Protein AF-0000000083174850 (afdb_homodimer)

Structure (mmCIF, N/CA/C/O backbone):
data_AF-0000000083174850-model_v1
#
loop_
_entity.id
_entity.type
_entity.pdbx_description
1 polymer 'Short chain dehydrogenase'
#
loop_
_atom_site.group_PDB
_atom_site.id
_atom_site.type_symbol
_atom_site.label_atom_id
_atom_site.label_alt_id
_atom_site.label_comp_id
_atom_site.label_asym_id
_atom_site.label_entity_id
_atom_site.label_seq_id
_atom_site.pdbx_PDB_ins_code
_atom_site.Cartn_x
_atom_site.Cartn_y
_atom_site.Cartn_z
_atom_site.occupancy
_atom_site.B_iso_or_equiv
_atom_site.auth_seq_id
_atom_site.auth_comp_id
_atom_site.auth_asym_id
_atom_site.auth_atom_id
_atom_site.pdbx_PDB_model_num
ATOM 1 N N . MET A 1 1 ? -5.266 1.063 -25.594 1 56.47 1 MET A N 1
ATOM 2 C CA . MET A 1 1 ? -5.477 0.332 -24.344 1 56.47 1 MET A CA 1
ATOM 3 C C . MET A 1 1 ? -5.805 -1.131 -24.625 1 56.47 1 MET A C 1
ATOM 5 O O . MET A 1 1 ? -6.73 -1.432 -25.391 1 56.47 1 MET A O 1
ATOM 9 N N . ALA A 1 2 ? -4.855 -2.096 -24.5 1 65.12 2 ALA A N 1
ATOM 10 C CA . ALA A 1 2 ? -4.922 -3.33 -25.281 1 65.12 2 ALA A CA 1
ATOM 11 C C . ALA A 1 2 ? -5.832 -4.355 -24.609 1 65.12 2 ALA A C 1
ATOM 13 O O . ALA A 1 2 ? -5.637 -4.691 -23.438 1 65.12 2 ALA A O 1
ATOM 14 N N . SER A 1 3 ? -7.027 -4.547 -25.062 1 86.06 3 SER A N 1
ATOM 15 C CA . SER A 1 3 ? -7.82 -5.746 -24.797 1 86.06 3 SER A CA 1
ATOM 16 C C . SER A 1 3 ? -6.953 -7 -24.859 1 86.06 3 SER A C 1
ATOM 18 O O . SER A 1 3 ? -6.02 -7.082 -25.656 1 86.06 3 SER A O 1
ATOM 20 N N . LEU A 1 4 ? -7.148 -7.816 -23.828 1 91.94 4 LEU A N 1
ATOM 21 C CA . LEU A 1 4 ? -6.379 -9.055 -23.734 1 91.94 4 LEU A CA 1
ATOM 22 C C . LEU A 1 4 ? -7.273 -10.266 -23.938 1 91.94 4 LEU A C 1
ATOM 24 O O . LEU A 1 4 ? -8.32 -10.391 -23.297 1 91.94 4 LEU A O 1
ATOM 28 N N . GLU A 1 5 ? -6.945 -11.062 -24.953 1 91.94 5 GLU A N 1
ATOM 29 C CA . GLU A 1 5 ? -7.645 -12.328 -25.156 1 91.94 5 GLU A CA 1
ATOM 30 C C . GLU A 1 5 ? -6.883 -13.492 -24.516 1 91.94 5 GLU A C 1
ATOM 32 O O . GLU A 1 5 ? -5.695 -13.68 -24.781 1 91.94 5 GLU A O 1
ATOM 37 N N . ILE A 1 6 ? -7.543 -14.203 -23.688 1 94.81 6 ILE A N 1
ATOM 38 C CA . ILE A 1 6 ? -6.945 -15.375 -23.062 1 94.81 6 ILE A CA 1
ATOM 39 C C . ILE A 1 6 ? -7.457 -16.641 -23.75 1 94.81 6 ILE A C 1
ATOM 41 O O . ILE A 1 6 ? -8.594 -17.062 -23.516 1 94.81 6 ILE A O 1
ATOM 45 N N . LEU A 1 7 ? -6.594 -17.203 -24.531 1 92.38 7 LEU A N 1
ATOM 46 C CA . LEU A 1 7 ? -6.957 -18.391 -25.297 1 92.38 7 LEU A CA 1
ATOM 47 C C . LEU A 1 7 ? -6.781 -19.656 -24.469 1 92.38 7 LEU A C 1
ATOM 49 O O . LEU A 1 7 ? -5.824 -19.766 -23.688 1 92.38 7 LEU A O 1
ATOM 53 N N . ASP A 1 8 ? -7.605 -20.609 -24.703 1 92.19 8 ASP A N 1
ATOM 54 C CA . ASP A 1 8 ? -7.57 -21.859 -23.953 1 92.19 8 ASP A CA 1
ATOM 55 C C . ASP A 1 8 ? -6.266 -22.609 -24.203 1 92.19 8 ASP A C 1
ATOM 57 O O . ASP A 1 8 ? -5.754 -23.297 -23.312 1 92.19 8 ASP A O 1
ATOM 61 N N . GLU A 1 9 ? -5.789 -22.516 -25.344 1 91.5 9 GLU A N 1
ATOM 62 C CA . GLU A 1 9 ? -4.582 -23.219 -25.734 1 91.5 9 GLU A CA 1
ATOM 63 C C . GLU A 1 9 ? -3.393 -22.828 -24.875 1 91.5 9 GLU A C 1
ATOM 65 O O . GLU A 1 9 ? -2.496 -23.641 -24.625 1 91.5 9 GLU A O 1
ATOM 70 N N . ALA A 1 10 ? -3.457 -21.641 -24.406 1 90.81 10 ALA A N 1
ATOM 71 C CA . ALA A 1 10 ? -2.361 -21.172 -23.562 1 90.81 10 ALA A CA 1
ATOM 72 C C . ALA A 1 10 ? -2.414 -21.797 -22.188 1 90.81 10 ALA A C 1
ATOM 74 O O . ALA A 1 10 ? -1.378 -22 -21.547 1 90.81 10 ALA A O 1
ATOM 75 N N . LEU A 1 11 ? -3.523 -22.156 -21.75 1 96.12 11 LEU A N 1
ATOM 76 C CA . LEU A 1 11 ? -3.73 -22.594 -20.375 1 96.12 11 LEU A CA 1
ATOM 77 C C . LEU A 1 11 ? -3.332 -24.062 -20.219 1 96.12 11 LEU A C 1
ATOM 79 O O . LEU A 1 11 ? -3.115 -24.531 -19.094 1 96.12 11 LEU A O 1
ATOM 83 N N . VAL A 1 12 ? -3.195 -24.781 -21.344 1 94.38 12 VAL A N 1
ATOM 84 C CA . VAL A 1 12 ? -2.893 -26.219 -21.312 1 94.38 12 VAL A CA 1
ATOM 85 C C . VAL A 1 12 ? -1.502 -26.438 -20.719 1 94.38 12 VAL A C 1
ATOM 87 O O . VAL A 1 12 ? -1.189 -27.531 -20.234 1 94.38 12 VAL A O 1
ATOM 90 N N . LYS A 1 13 ? -0.709 -25.391 -20.688 1 95.62 13 LYS A N 1
ATOM 91 C CA . LYS A 1 13 ? 0.662 -25.453 -20.188 1 95.62 13 LYS A CA 1
ATOM 92 C C . LYS A 1 13 ? 0.689 -25.703 -18.688 1 95.62 13 LYS A C 1
ATOM 94 O O . LYS A 1 13 ? 1.738 -26.031 -18.125 1 95.62 13 LYS A O 1
ATOM 99 N N . LEU A 1 14 ? -0.411 -25.641 -18.047 1 97.75 14 LEU A N 1
ATOM 100 C CA . LEU A 1 14 ? -0.473 -25.812 -16.594 1 97.75 14 LEU A CA 1
ATOM 101 C C . LEU A 1 14 ? -0.593 -27.297 -16.234 1 97.75 14 LEU A C 1
ATOM 103 O O . LEU A 1 14 ? -0.521 -27.656 -15.055 1 97.75 14 LEU A O 1
ATOM 107 N N . LYS A 1 15 ? -0.746 -28.125 -17.297 1 97.62 15 LYS A N 1
ATOM 108 C CA . LYS A 1 15 ? -0.818 -29.562 -17.016 1 97.62 15 LYS A CA 1
ATOM 109 C C . LYS A 1 15 ? 0.402 -30.031 -16.234 1 97.62 15 LYS A C 1
ATOM 111 O O . LYS A 1 15 ? 1.534 -29.672 -16.562 1 97.62 15 LYS A O 1
ATOM 116 N N . ASP A 1 16 ? 0.196 -30.688 -15.133 1 97.56 16 ASP A N 1
ATOM 117 C CA . ASP A 1 16 ? 1.178 -31.359 -14.289 1 97.56 16 ASP A CA 1
ATOM 118 C C . ASP A 1 16 ? 1.984 -30.359 -13.477 1 97.56 16 ASP A C 1
ATOM 120 O O . ASP A 1 16 ? 2.93 -30.719 -12.773 1 97.56 16 ASP A O 1
ATOM 124 N N . LYS A 1 17 ? 1.678 -29.078 -13.617 1 98.19 17 LYS A N 1
ATOM 125 C CA . LYS A 1 17 ? 2.334 -28.094 -12.781 1 98.19 17 LYS A CA 1
ATOM 126 C C . LYS A 1 17 ? 1.785 -28.125 -11.352 1 98.19 17 LYS A C 1
ATOM 128 O O . LYS A 1 17 ? 0.625 -28.484 -11.141 1 98.19 17 LYS A O 1
ATOM 133 N N . VAL A 1 18 ? 2.629 -27.812 -10.398 1 98.62 18 VAL A N 1
ATOM 134 C CA . VAL A 1 18 ? 2.234 -27.734 -8.992 1 98.62 18 VAL A CA 1
ATOM 135 C C . VAL A 1 18 ? 1.949 -26.281 -8.617 1 98.62 18 VAL A C 1
ATOM 137 O O . VAL A 1 18 ? 2.844 -25.438 -8.664 1 98.62 18 VAL A O 1
ATOM 140 N N . ILE A 1 19 ? 0.697 -26.031 -8.211 1 98.88 19 ILE A N 1
ATOM 141 C CA . ILE A 1 19 ? 0.233 -24.672 -7.961 1 98.88 19 ILE A CA 1
ATOM 142 C C . ILE A 1 19 ? -0.238 -24.547 -6.512 1 98.88 19 ILE A C 1
ATOM 144 O O . ILE A 1 19 ? -1.074 -25.328 -6.055 1 98.88 19 ILE A O 1
ATOM 148 N N . LEU A 1 20 ? 0.372 -23.656 -5.777 1 98.94 20 LEU A N 1
ATOM 149 C CA . LEU A 1 20 ? -0.058 -23.359 -4.418 1 98.94 20 LEU A CA 1
ATOM 150 C C . LEU A 1 20 ? -0.952 -22.109 -4.387 1 98.94 20 LEU A C 1
ATOM 152 O O . LEU A 1 20 ? -0.59 -21.078 -4.934 1 98.94 20 LEU A O 1
ATOM 156 N N . ILE A 1 21 ? -2.145 -22.203 -3.803 1 98.94 21 ILE A N 1
ATOM 157 C CA . ILE A 1 21 ? -3.127 -21.125 -3.775 1 98.94 21 ILE A CA 1
ATOM 158 C C . ILE A 1 21 ? -3.527 -20.828 -2.332 1 98.94 21 ILE A C 1
ATOM 160 O O . ILE A 1 21 ? -4.082 -21.688 -1.646 1 98.94 21 ILE A O 1
ATOM 164 N N . THR A 1 22 ? -3.236 -19.672 -1.811 1 98.88 22 THR A N 1
ATOM 165 C CA . THR A 1 22 ? -3.795 -19.25 -0.531 1 98.88 22 THR A CA 1
ATOM 166 C C . THR A 1 22 ? -5.215 -18.719 -0.709 1 98.88 22 THR A C 1
ATOM 168 O O . THR A 1 22 ? -5.512 -18.062 -1.707 1 98.88 22 THR A O 1
ATOM 171 N N . GLY A 1 23 ? -6.035 -18.984 0.268 1 97.94 23 GLY A N 1
ATOM 172 C CA . GLY A 1 23 ? -7.43 -18.609 0.115 1 97.94 23 GLY A CA 1
ATOM 173 C C . GLY A 1 23 ? -8.125 -19.344 -1.014 1 97.94 23 GLY A C 1
ATOM 174 O O . GLY A 1 23 ? -8.82 -18.734 -1.831 1 97.94 23 GLY A O 1
ATOM 175 N N . GLY A 1 24 ? -7.891 -20.609 -1.108 1 97.69 24 GLY A N 1
ATOM 176 C CA . GLY A 1 24 ? -8.352 -21.375 -2.262 1 97.69 24 GLY A CA 1
ATOM 177 C C . GLY A 1 24 ? -9.688 -22.062 -2.033 1 97.69 24 GLY A C 1
ATOM 178 O O . GLY A 1 24 ? -10.188 -22.766 -2.908 1 97.69 24 GLY A O 1
ATOM 179 N N . SER A 1 25 ? -10.344 -21.812 -0.869 1 96.62 25 SER A N 1
ATOM 180 C CA . SER A 1 25 ? -11.523 -22.609 -0.525 1 96.62 25 SER A CA 1
ATOM 181 C C . SER A 1 25 ? -12.805 -21.875 -0.93 1 96.62 25 SER A C 1
ATOM 183 O O . SER A 1 25 ? -13.898 -22.453 -0.867 1 96.62 25 SER A O 1
ATOM 185 N N . SER A 1 26 ? -12.703 -20.609 -1.351 1 94.19 26 SER A N 1
ATOM 186 C CA . SER A 1 26 ? -13.898 -19.859 -1.733 1 94.19 26 SER A CA 1
ATOM 187 C C . SER A 1 26 ? -13.57 -18.812 -2.799 1 94.19 26 SER A C 1
ATOM 189 O O . SER A 1 26 ? -12.406 -18.594 -3.129 1 94.19 26 SER A O 1
ATOM 191 N N . GLY A 1 27 ? -14.594 -18.344 -3.43 1 94.25 27 GLY A N 1
ATOM 192 C CA . GLY A 1 27 ? -14.484 -17.188 -4.297 1 94.25 27 GLY A CA 1
ATOM 193 C C . GLY A 1 27 ? -13.523 -17.391 -5.457 1 94.25 27 GLY A C 1
ATOM 194 O O . GLY A 1 27 ? -13.586 -18.406 -6.141 1 94.25 27 GLY A O 1
ATOM 195 N N . ILE A 1 28 ? -12.719 -16.391 -5.676 1 96.69 28 ILE A N 1
ATOM 196 C CA . ILE A 1 28 ? -11.758 -16.391 -6.773 1 96.69 28 ILE A CA 1
ATOM 197 C C . ILE A 1 28 ? -10.766 -17.531 -6.594 1 96.69 28 ILE A C 1
ATOM 199 O O . ILE A 1 28 ? -10.406 -18.219 -7.559 1 96.69 28 ILE A O 1
ATOM 203 N N . GLY A 1 29 ? -10.328 -17.734 -5.32 1 97.75 29 GLY A N 1
ATOM 204 C CA . GLY A 1 29 ? -9.414 -18.828 -5.035 1 97.75 29 GLY A CA 1
ATOM 205 C C . GLY A 1 29 ? -9.977 -20.188 -5.418 1 97.75 29 GLY A C 1
ATOM 206 O O . GLY A 1 29 ? -9.312 -20.969 -6.094 1 97.75 29 GLY A O 1
ATOM 207 N N . ARG A 1 30 ? -11.188 -20.391 -5.035 1 97.12 30 ARG A N 1
ATOM 208 C CA . ARG A 1 30 ? -11.82 -21.672 -5.352 1 97.12 30 ARG A CA 1
ATOM 209 C C . ARG A 1 30 ? -11.984 -21.844 -6.859 1 97.12 30 ARG A C 1
ATOM 211 O O . ARG A 1 30 ? -11.703 -22.922 -7.398 1 97.12 30 ARG A O 1
ATOM 218 N N . ALA A 1 31 ? -12.43 -20.797 -7.52 1 97.38 31 ALA A N 1
ATOM 219 C CA . ALA A 1 31 ? -12.578 -20.859 -8.969 1 97.38 31 ALA A CA 1
ATOM 220 C C . ALA A 1 31 ? -11.25 -21.172 -9.648 1 97.38 31 ALA A C 1
ATOM 222 O O . ALA A 1 31 ? -11.203 -21.891 -10.641 1 97.38 31 ALA A O 1
ATOM 223 N N . THR A 1 32 ? -10.164 -20.609 -9.125 1 98.5 32 THR A N 1
ATOM 224 C CA . THR A 1 32 ? -8.836 -20.859 -9.68 1 98.5 32 THR A CA 1
ATOM 225 C C . THR A 1 32 ? -8.406 -22.297 -9.438 1 98.5 32 THR A C 1
ATOM 227 O O . THR A 1 32 ? -7.848 -22.938 -10.32 1 98.5 32 THR A O 1
ATOM 230 N N . VAL A 1 33 ? -8.688 -22.766 -8.227 1 98.31 33 VAL A N 1
ATOM 231 C CA . VAL A 1 33 ? -8.398 -24.172 -7.906 1 98.31 33 VAL A CA 1
ATOM 232 C C . VAL A 1 33 ? -9.102 -25.078 -8.914 1 98.31 33 VAL A C 1
ATOM 234 O O . VAL A 1 33 ? -8.469 -25.953 -9.516 1 98.31 33 VAL A O 1
ATOM 237 N N . GLU A 1 34 ? -10.367 -24.875 -9.102 1 97.56 34 GLU A N 1
ATOM 238 C CA . GLU A 1 34 ? -11.18 -25.703 -9.984 1 97.56 34 GLU A CA 1
ATOM 239 C C . GLU A 1 34 ? -10.656 -25.672 -11.414 1 97.56 34 GLU A C 1
ATOM 241 O O . GLU A 1 34 ? -10.523 -26.703 -12.062 1 97.56 34 GLU A O 1
ATOM 246 N N . LEU A 1 35 ? -10.359 -24.5 -11.891 1 97.62 35 LEU A N 1
ATOM 247 C CA . LEU A 1 35 ? -9.836 -24.359 -13.25 1 97.62 35 LEU A CA 1
ATOM 248 C C . LEU A 1 35 ? -8.508 -25.078 -13.398 1 97.62 35 LEU A C 1
ATOM 250 O O . LEU A 1 35 ? -8.289 -25.812 -14.375 1 97.62 35 LEU A O 1
ATOM 254 N N . CYS A 1 36 ? -7.586 -24.938 -12.453 1 98.19 36 CYS A N 1
ATOM 255 C CA . CYS A 1 36 ? -6.266 -25.562 -12.516 1 98.19 36 CYS A CA 1
ATOM 256 C C . CYS A 1 36 ? -6.375 -27.078 -12.492 1 98.19 36 CYS A C 1
ATOM 258 O O . CYS A 1 36 ? -5.672 -27.766 -13.227 1 98.19 36 CYS A O 1
ATOM 260 N N . LEU A 1 37 ? -7.246 -27.594 -11.633 1 97.62 37 LEU A N 1
ATOM 261 C CA . LEU A 1 37 ? -7.461 -29.031 -11.586 1 97.62 37 LEU A CA 1
ATOM 262 C C . LEU A 1 37 ? -8 -29.547 -12.922 1 97.62 37 LEU A C 1
ATOM 264 O O . LEU A 1 37 ? -7.562 -30.578 -13.414 1 97.62 37 LEU A O 1
ATOM 268 N N . GLN A 1 38 ? -8.938 -28.797 -13.484 1 96.38 38 GLN A N 1
ATOM 269 C CA . GLN A 1 38 ? -9.508 -29.156 -14.781 1 96.38 38 GLN A CA 1
ATOM 270 C C . GLN A 1 38 ? -8.43 -29.219 -15.859 1 96.38 38 GLN A C 1
ATOM 272 O O . GLN A 1 38 ? -8.508 -30.031 -16.781 1 96.38 38 GLN A O 1
ATOM 277 N N . LEU A 1 39 ? -7.418 -28.422 -15.734 1 97.06 39 LEU A N 1
ATOM 278 C CA . LEU A 1 39 ? -6.332 -28.312 -16.703 1 97.06 39 LEU A CA 1
ATOM 279 C C . LEU A 1 39 ? -5.266 -29.375 -16.438 1 97.06 39 LEU A C 1
ATOM 281 O O . LEU A 1 39 ? -4.281 -29.469 -17.172 1 97.06 39 LEU A O 1
ATOM 285 N N . GLY A 1 40 ? -5.418 -30.156 -15.336 1 96.88 40 GLY A N 1
ATOM 286 C CA . GLY A 1 40 ? -4.516 -31.266 -15.055 1 96.88 40 GLY A CA 1
ATOM 287 C C . GLY A 1 40 ? -3.383 -30.891 -14.117 1 96.88 40 GLY A C 1
ATOM 288 O O . GLY A 1 40 ? -2.418 -31.641 -13.961 1 96.88 40 GLY A O 1
ATOM 289 N N . ALA A 1 41 ? -3.482 -29.75 -13.484 1 98.25 41 ALA A N 1
ATOM 290 C CA . ALA A 1 41 ? -2.471 -29.328 -12.516 1 98.25 41 ALA A CA 1
ATOM 291 C C . ALA A 1 41 ? -2.678 -30.016 -11.172 1 98.25 41 ALA A C 1
ATOM 293 O O . ALA A 1 41 ? -3.732 -30.609 -10.922 1 98.25 41 ALA A O 1
ATOM 294 N N . LYS A 1 42 ? -1.622 -30.031 -10.383 1 98.44 42 LYS A N 1
ATOM 295 C CA . LYS A 1 42 ? -1.697 -30.359 -8.969 1 98.44 42 LYS A CA 1
ATOM 296 C C . LYS A 1 42 ? -1.818 -29.094 -8.117 1 98.44 42 LYS A C 1
ATOM 298 O O . LYS A 1 42 ? -1.11 -28.109 -8.344 1 98.44 42 LYS A O 1
ATOM 303 N N . VAL A 1 43 ? -2.762 -29.141 -7.191 1 98.69 43 VAL A N 1
ATOM 304 C CA . VAL A 1 43 ? -3.072 -27.906 -6.488 1 98.69 43 VAL A CA 1
ATOM 305 C C . VAL A 1 43 ? -2.963 -28.125 -4.98 1 98.69 43 VAL A C 1
ATOM 307 O O . VAL A 1 43 ? -3.438 -29.125 -4.457 1 98.69 43 VAL A O 1
ATOM 310 N N . VAL A 1 44 ? -2.273 -27.234 -4.289 1 98.75 44 VAL A N 1
ATOM 311 C CA . VAL A 1 44 ? -2.27 -27.172 -2.834 1 98.75 44 VAL A CA 1
ATOM 312 C C . VAL A 1 44 ? -3.051 -25.938 -2.377 1 98.75 44 VAL A C 1
ATOM 314 O O . VAL A 1 44 ? -2.719 -24.812 -2.75 1 98.75 44 VAL A O 1
ATOM 317 N N . ILE A 1 45 ? -4.109 -26.156 -1.57 1 98.56 45 ILE A N 1
ATOM 318 C CA . ILE A 1 45 ? -4.938 -25.078 -1.031 1 98.56 45 ILE A CA 1
ATOM 319 C C . ILE A 1 45 ? -4.496 -24.75 0.393 1 98.56 45 ILE A C 1
ATOM 321 O O . ILE A 1 45 ? -4.426 -25.641 1.248 1 98.56 45 ILE A O 1
ATOM 325 N N . GLY A 1 46 ? -4.102 -23.562 0.667 1 98.69 46 GLY A N 1
ATOM 326 C CA . GLY A 1 46 ? -4.016 -23.031 2.018 1 98.69 46 GLY A CA 1
ATOM 327 C C . GLY A 1 46 ? -5.18 -22.125 2.381 1 98.69 46 GLY A C 1
ATOM 328 O O . GLY A 1 46 ? -5.41 -21.109 1.726 1 98.69 46 GLY A O 1
ATOM 329 N N . ASP A 1 47 ? -5.91 -22.453 3.379 1 98.44 47 ASP A N 1
ATOM 330 C CA . ASP A 1 47 ? -7.074 -21.672 3.797 1 98.44 47 ASP A CA 1
ATOM 331 C C . ASP A 1 47 ? -7.43 -21.953 5.254 1 98.44 47 ASP A C 1
ATOM 333 O O . ASP A 1 47 ? -7.008 -22.969 5.816 1 98.44 47 ASP A O 1
ATOM 337 N N . LEU A 1 48 ? -8.141 -21 5.875 1 98.06 48 LEU A N 1
ATOM 338 C CA . LEU A 1 48 ? -8.664 -21.234 7.215 1 98.06 48 LEU A CA 1
ATOM 339 C C . LEU A 1 48 ? -9.781 -22.281 7.184 1 98.06 48 LEU A C 1
ATOM 341 O O . LEU A 1 48 ? -9.961 -23.031 8.141 1 98.06 48 LEU A O 1
ATOM 345 N N . ASN A 1 49 ? -10.531 -22.297 6.082 1 96.5 49 ASN A N 1
ATOM 346 C CA . ASN A 1 49 ? -11.68 -23.188 5.934 1 96.5 49 ASN A CA 1
ATOM 347 C C . ASN A 1 49 ? -11.414 -24.281 4.891 1 96.5 49 ASN A C 1
ATOM 349 O O . ASN A 1 49 ? -10.789 -24.016 3.863 1 96.5 49 ASN A O 1
ATOM 353 N N . SER A 1 50 ? -11.938 -25.406 5.113 1 96.06 50 SER A N 1
ATOM 354 C CA . SER A 1 50 ? -11.82 -26.484 4.141 1 96.06 50 SER A CA 1
ATOM 355 C C . SER A 1 50 ? -12.586 -26.156 2.861 1 96.06 50 SER A C 1
ATOM 357 O O . SER A 1 50 ? -13.641 -25.531 2.908 1 96.06 50 SER A O 1
ATOM 359 N N . PRO A 1 51 ? -11.984 -26.562 1.736 1 95 51 PRO A N 1
ATOM 360 C CA . PRO A 1 51 ? -12.758 -26.406 0.505 1 95 51 PRO A CA 1
ATOM 361 C C . PRO A 1 51 ? -14.031 -27.234 0.498 1 95 51 PRO A C 1
ATOM 363 O O . PRO A 1 51 ? -14.164 -28.172 1.293 1 95 51 PRO A O 1
ATOM 366 N N . PRO A 1 52 ? -14.953 -26.859 -0.35 1 91.88 52 PRO A N 1
ATOM 367 C CA . PRO A 1 52 ? -16.156 -27.688 -0.458 1 91.88 52 PRO A CA 1
ATOM 368 C C . PRO A 1 52 ? -15.852 -29.109 -0.889 1 91.88 52 PRO A C 1
ATOM 370 O O . PRO A 1 52 ? -14.875 -29.359 -1.598 1 91.88 52 PRO A O 1
ATOM 373 N N . ALA A 1 53 ? -16.703 -30.016 -0.555 1 87.69 53 ALA A N 1
ATOM 374 C CA . ALA A 1 53 ? -16.516 -31.438 -0.75 1 87.69 53 ALA A CA 1
ATOM 375 C C . ALA A 1 53 ? -16.406 -31.781 -2.234 1 87.69 53 ALA A C 1
ATOM 377 O O . ALA A 1 53 ? -15.711 -32.719 -2.609 1 87.69 53 ALA A O 1
ATOM 378 N N . ASN A 1 54 ? -17.031 -31.047 -3.049 1 85.19 54 ASN A N 1
ATOM 379 C CA . ASN A 1 54 ? -17.094 -31.359 -4.469 1 85.19 54 ASN A CA 1
ATOM 380 C C . ASN A 1 54 ? -15.742 -31.141 -5.148 1 85.19 54 ASN A C 1
ATOM 382 O O . ASN A 1 54 ? -15.492 -31.672 -6.23 1 85.19 54 ASN A O 1
ATOM 386 N N . ILE A 1 55 ? -14.805 -30.438 -4.613 1 84.44 55 ILE A N 1
ATOM 387 C CA . ILE A 1 55 ? -13.5 -30.219 -5.234 1 84.44 55 ILE A CA 1
ATOM 388 C C . ILE A 1 55 ? -12.438 -31.031 -4.488 1 84.44 55 ILE A C 1
ATOM 390 O O . ILE A 1 55 ? -11.336 -31.25 -5.004 1 84.44 55 ILE A O 1
ATOM 394 N N . SER A 1 56 ? -12.602 -31.516 -3.307 1 71.06 56 SER A N 1
ATOM 395 C CA . SER A 1 56 ? -11.602 -32.031 -2.367 1 71.06 56 SER A CA 1
ATOM 396 C C . SER A 1 56 ? -11.211 -33.469 -2.688 1 71.06 56 SER A C 1
ATOM 398 O O . SER A 1 56 ? -10.141 -33.906 -2.291 1 71.06 56 SER A O 1
ATOM 400 N N . ASN A 1 57 ? -11.734 -34.062 -3.51 1 70.12 57 ASN A N 1
ATOM 401 C CA . ASN A 1 57 ? -11.547 -35.5 -3.543 1 70.12 57 ASN A CA 1
ATOM 402 C C . ASN A 1 57 ? -10.828 -35.938 -4.816 1 70.12 57 ASN A C 1
ATOM 404 O O . ASN A 1 57 ? -11.352 -36.781 -5.574 1 70.12 57 ASN A O 1
ATOM 408 N N . THR A 1 58 ? -9.656 -35.281 -4.992 1 83.31 58 THR A N 1
ATOM 409 C CA . THR A 1 58 ? -8.828 -35.75 -6.098 1 83.31 58 THR A CA 1
ATOM 410 C C . THR A 1 58 ? -7.375 -35.906 -5.66 1 83.31 58 THR A C 1
ATOM 412 O O . THR A 1 58 ? -6.938 -35.281 -4.703 1 83.31 58 THR A O 1
ATOM 415 N N . GLU A 1 59 ? -6.637 -36.875 -6.168 1 92.06 59 GLU A N 1
ATOM 416 C CA . GLU A 1 59 ? -5.227 -37.125 -5.887 1 92.06 59 GLU A CA 1
ATOM 417 C C . GLU A 1 59 ? -4.379 -35.906 -6.234 1 92.06 59 GLU A C 1
ATOM 419 O O . GLU A 1 59 ? -3.242 -35.781 -5.773 1 92.06 59 GLU A O 1
ATOM 424 N N . ASN A 1 60 ? -4.895 -35 -6.977 1 96.75 60 ASN A N 1
ATOM 425 C CA . ASN A 1 60 ? -4.16 -33.812 -7.422 1 96.75 60 ASN A CA 1
ATOM 426 C C . ASN A 1 60 ? -4.426 -32.625 -6.516 1 96.75 60 ASN A C 1
ATOM 428 O O . ASN A 1 60 ? -3.982 -31.516 -6.809 1 96.75 60 ASN A O 1
ATOM 432 N N . LEU A 1 61 ? -5.113 -32.844 -5.406 1 97.81 61 LEU A N 1
ATOM 433 C CA . LEU A 1 61 ? -5.465 -31.734 -4.523 1 97.81 61 LEU A CA 1
ATOM 434 C C . LEU A 1 61 ? -5.02 -32.031 -3.092 1 97.81 61 LEU A C 1
ATOM 436 O O . LEU A 1 61 ? -5.266 -33.094 -2.562 1 97.81 61 LEU A O 1
ATOM 440 N N . LYS A 1 62 ? -4.285 -31.109 -2.508 1 97.44 62 LYS A N 1
ATOM 441 C CA . LYS A 1 62 ? -3.922 -31.125 -1.093 1 97.44 62 LYS A CA 1
ATOM 442 C C . LYS A 1 62 ? -4.434 -29.875 -0.379 1 97.44 62 LYS A C 1
ATOM 444 O O . LYS A 1 62 ? -4.18 -28.75 -0.819 1 97.44 62 LYS A O 1
ATOM 449 N N . PHE A 1 63 ? -5.246 -30.109 0.643 1 98.06 63 PHE A N 1
ATOM 450 C CA . PHE A 1 63 ? -5.668 -29 1.496 1 98.06 63 PHE A CA 1
ATOM 451 C C . PHE A 1 63 ? -4.816 -28.938 2.758 1 98.06 63 PHE A C 1
ATOM 453 O O . PHE A 1 63 ? -4.535 -29.969 3.377 1 98.06 63 PHE A O 1
ATOM 460 N N . VAL A 1 64 ? -4.332 -27.797 3.117 1 98.44 64 VAL A N 1
ATOM 461 C CA . VAL A 1 64 ? -3.639 -27.5 4.367 1 98.44 64 VAL A CA 1
ATOM 462 C C . VAL A 1 64 ? -4.277 -26.297 5.051 1 98.44 64 VAL A C 1
ATOM 464 O O . VAL A 1 64 ? -4.383 -25.219 4.453 1 98.44 64 VAL A O 1
ATOM 467 N N . LYS A 1 65 ? -4.805 -26.469 6.277 1 98.62 65 LYS A N 1
ATOM 468 C CA . LYS A 1 65 ? -5.289 -25.312 7.02 1 98.62 65 LYS A CA 1
ATOM 469 C C . LYS A 1 65 ? -4.176 -24.297 7.238 1 98.62 65 LYS A C 1
ATOM 471 O O . LYS A 1 65 ? -3.104 -24.641 7.746 1 98.62 65 LYS A O 1
ATOM 476 N N . ALA A 1 66 ? -4.426 -23.062 6.805 1 98.62 66 ALA A N 1
ATOM 477 C CA . ALA A 1 66 ? -3.365 -22.062 6.883 1 98.62 66 ALA A CA 1
ATOM 478 C C . ALA A 1 66 ? -3.938 -20.672 7.129 1 98.62 66 ALA A C 1
ATOM 480 O O . ALA A 1 66 ? -4.953 -20.297 6.539 1 98.62 66 ALA A O 1
ATOM 481 N N . ASP A 1 67 ? -3.357 -20.016 8.047 1 98.69 67 ASP A N 1
ATOM 482 C CA . ASP A 1 67 ? -3.59 -18.594 8.32 1 98.69 67 ASP A CA 1
ATOM 483 C C . ASP A 1 67 ? -2.482 -17.734 7.719 1 98.69 67 ASP A C 1
ATOM 485 O O . ASP A 1 67 ? -1.359 -17.703 8.227 1 98.69 67 ASP A O 1
ATOM 489 N N . THR A 1 68 ? -2.855 -16.969 6.695 1 98.06 68 THR A N 1
ATOM 490 C CA . THR A 1 68 ? -1.827 -16.25 5.949 1 98.06 68 THR A CA 1
ATOM 491 C C . THR A 1 68 ? -1.246 -15.117 6.781 1 98.06 68 THR A C 1
ATOM 493 O O . THR A 1 68 ? -0.192 -14.57 6.445 1 98.06 68 THR A O 1
ATOM 496 N N . SER A 1 69 ? -1.92 -14.688 7.836 1 98.12 69 SER A N 1
ATOM 497 C CA . SER A 1 69 ? -1.374 -13.664 8.719 1 98.12 69 SER A CA 1
ATOM 498 C C . SER A 1 69 ? -0.343 -14.25 9.672 1 98.12 69 SER A C 1
ATOM 500 O O . SER A 1 69 ? 0.255 -13.523 10.469 1 98.12 69 SER A O 1
ATOM 502 N N . SER A 1 70 ? -0.168 -15.539 9.648 1 98.56 70 SER A N 1
ATOM 503 C CA . SER A 1 70 ? 0.801 -16.219 10.5 1 98.56 70 SER A CA 1
ATOM 504 C C . SER A 1 70 ? 1.963 -16.781 9.68 1 98.56 70 SER A C 1
ATOM 506 O O . SER A 1 70 ? 1.771 -17.656 8.836 1 98.56 70 SER A O 1
ATOM 508 N N . TRP A 1 71 ? 3.184 -16.312 9.961 1 98.25 71 TRP A N 1
ATOM 509 C CA . TRP A 1 71 ? 4.383 -16.781 9.273 1 98.25 71 TRP A CA 1
ATOM 510 C C . TRP A 1 71 ? 4.527 -18.281 9.406 1 98.25 71 TRP A C 1
ATOM 512 O O . TRP A 1 71 ? 4.727 -18.984 8.406 1 98.25 71 TRP A O 1
ATOM 522 N N . ASP A 1 72 ? 4.375 -18.781 10.594 1 98 72 ASP A N 1
ATOM 523 C CA . ASP A 1 72 ? 4.559 -20.203 10.836 1 98 72 ASP A CA 1
ATOM 524 C C . ASP A 1 72 ? 3.516 -21.031 10.086 1 98 72 ASP A C 1
ATOM 526 O O . ASP A 1 72 ? 3.82 -22.109 9.586 1 98 72 ASP A O 1
ATOM 530 N N . SER A 1 73 ? 2.33 -20.516 10.086 1 98.75 73 SER A N 1
ATOM 531 C CA . SER A 1 73 ? 1.262 -21.219 9.375 1 98.75 73 SER A CA 1
ATOM 532 C C . SER A 1 73 ? 1.566 -21.328 7.883 1 98.75 73 SER A C 1
ATOM 534 O O . SER A 1 73 ? 1.388 -22.391 7.281 1 98.75 73 SER A O 1
ATOM 536 N N . LEU A 1 74 ? 2.09 -20.281 7.285 1 98.75 74 LEU A N 1
ATOM 537 C CA . LEU A 1 74 ? 2.422 -20.266 5.867 1 98.75 74 LEU A CA 1
ATOM 538 C C . LEU A 1 74 ? 3.645 -21.141 5.59 1 98.75 74 LEU A C 1
ATOM 540 O O . LEU A 1 74 ? 3.709 -21.812 4.562 1 98.75 74 LEU A O 1
ATOM 544 N N . ARG A 1 75 ? 4.586 -21.016 6.473 1 98.38 75 ARG A N 1
ATOM 545 C CA . ARG A 1 75 ? 5.742 -21.875 6.309 1 98.38 75 ARG A CA 1
ATOM 546 C C . ARG A 1 75 ? 5.324 -23.344 6.254 1 98.38 75 ARG A C 1
ATOM 548 O O . ARG A 1 75 ? 5.801 -24.109 5.402 1 98.38 75 ARG A O 1
ATOM 555 N N . ASN A 1 76 ? 4.48 -23.75 7.16 1 98.62 76 ASN A N 1
ATOM 556 C CA . ASN A 1 76 ? 3.969 -25.109 7.16 1 98.62 76 ASN A CA 1
ATOM 557 C C . ASN A 1 76 ? 3.25 -25.438 5.855 1 98.62 76 ASN A C 1
ATOM 559 O O . ASN A 1 76 ? 3.398 -26.547 5.324 1 98.62 76 ASN A O 1
ATOM 563 N N . LEU A 1 77 ? 2.479 -24.547 5.348 1 98.88 77 LEU A N 1
ATOM 564 C CA . LEU A 1 77 ? 1.775 -24.734 4.082 1 98.88 77 LEU A CA 1
ATOM 565 C C . LEU A 1 77 ? 2.754 -25.062 2.959 1 98.88 77 LEU A C 1
ATOM 567 O O . LEU A 1 77 ? 2.545 -26.016 2.205 1 98.88 77 LEU A O 1
ATOM 571 N N . PHE A 1 78 ? 3.816 -24.297 2.822 1 98.81 78 PHE A N 1
ATOM 572 C CA . PHE A 1 78 ? 4.809 -24.5 1.772 1 98.81 78 PHE A CA 1
ATOM 573 C C . PHE A 1 78 ? 5.535 -25.828 1.958 1 98.81 78 PHE A C 1
ATOM 575 O O . PHE A 1 78 ? 5.77 -26.562 0.99 1 98.81 78 PHE A O 1
ATOM 582 N N . ASN A 1 79 ? 5.859 -26.109 3.23 1 98.38 79 ASN A N 1
ATOM 583 C CA . ASN A 1 79 ? 6.512 -27.375 3.516 1 98.38 79 ASN A CA 1
ATOM 584 C C . ASN A 1 79 ? 5.637 -28.562 3.104 1 98.38 79 ASN A C 1
ATOM 586 O O . ASN A 1 79 ? 6.121 -29.516 2.504 1 98.38 79 ASN A O 1
ATOM 590 N N . GLU A 1 80 ? 4.398 -28.484 3.414 1 98.75 80 GLU A N 1
ATOM 591 C CA . GLU A 1 80 ? 3.471 -29.562 3.076 1 98.75 80 GLU A CA 1
ATOM 592 C C . GLU A 1 80 ? 3.312 -29.703 1.565 1 98.75 80 GLU A C 1
ATOM 594 O O . GLU A 1 80 ? 3.16 -30.828 1.053 1 98.75 80 GLU A O 1
ATOM 599 N N . ALA A 1 81 ? 3.312 -28.578 0.87 1 98.62 81 ALA A N 1
ATOM 600 C CA . ALA A 1 81 ? 3.229 -28.609 -0.588 1 98.62 81 ALA A CA 1
ATOM 601 C C . ALA A 1 81 ? 4.402 -29.375 -1.188 1 98.62 81 ALA A C 1
ATOM 603 O O . ALA A 1 81 ? 4.215 -30.25 -2.043 1 98.62 81 ALA A O 1
ATOM 604 N N . VAL A 1 82 ? 5.582 -29.078 -0.717 1 98.06 82 VAL A N 1
ATOM 605 C CA . VAL A 1 82 ? 6.793 -29.719 -1.236 1 98.06 82 VAL A CA 1
ATOM 606 C C . VAL A 1 82 ? 6.82 -31.188 -0.833 1 98.06 82 VAL A C 1
ATOM 608 O O . VAL A 1 82 ? 7.207 -32.031 -1.628 1 98.06 82 VAL A O 1
ATOM 611 N N . LYS A 1 83 ? 6.418 -31.438 0.389 1 98.06 83 LYS A N 1
ATOM 612 C CA . LYS A 1 83 ? 6.348 -32.812 0.849 1 98.06 83 LYS A CA 1
ATOM 613 C C . LYS A 1 83 ? 5.41 -33.656 -0.027 1 98.06 83 LYS A C 1
ATOM 615 O O . LYS A 1 83 ? 5.699 -34.812 -0.339 1 98.06 83 LYS A O 1
ATOM 620 N N . THR A 1 84 ? 4.34 -33.094 -0.42 1 98.12 84 THR A N 1
ATOM 621 C CA . THR A 1 84 ? 3.287 -33.812 -1.126 1 98.12 84 THR A CA 1
ATOM 622 C C . THR A 1 84 ? 3.633 -33.938 -2.604 1 98.12 84 THR A C 1
ATOM 624 O O . THR A 1 84 ? 3.465 -35.031 -3.178 1 98.12 84 THR A O 1
ATOM 627 N N . PHE A 1 85 ? 4.105 -32.875 -3.232 1 98 85 PHE A N 1
ATOM 628 C CA . PHE A 1 85 ? 4.203 -32.906 -4.688 1 98 85 PHE A CA 1
ATOM 629 C C . PHE A 1 85 ? 5.645 -32.688 -5.137 1 98 85 PHE A C 1
ATOM 631 O O . PHE A 1 85 ? 5.926 -32.688 -6.336 1 98 85 PHE A O 1
ATOM 638 N N . GLY A 1 86 ? 6.59 -32.438 -4.258 1 97.06 86 GLY A N 1
ATOM 639 C CA . GLY A 1 86 ? 8.016 -32.375 -4.547 1 97.06 86 GLY A CA 1
ATOM 640 C C . GLY A 1 86 ? 8.539 -30.984 -4.777 1 97.06 86 GLY A C 1
ATOM 641 O O . GLY A 1 86 ? 9.695 -30.688 -4.445 1 97.06 86 GLY A O 1
ATOM 642 N N . HIS A 1 87 ? 7.773 -30.156 -5.367 1 97.06 87 HIS A N 1
ATOM 643 C CA . HIS A 1 87 ? 8.156 -28.781 -5.66 1 97.06 87 HIS A CA 1
ATOM 644 C C . HIS A 1 87 ? 6.93 -27.891 -5.875 1 97.06 87 HIS A C 1
ATOM 646 O O . HIS A 1 87 ? 5.797 -28.344 -5.695 1 97.06 87 HIS A O 1
ATOM 652 N N . ILE A 1 88 ? 7.137 -26.641 -6.117 1 98.5 88 ILE A N 1
ATOM 653 C CA . ILE A 1 88 ? 6.094 -25.688 -6.457 1 98.5 88 ILE A CA 1
ATOM 654 C C . ILE A 1 88 ? 6.484 -24.938 -7.727 1 98.5 88 ILE A C 1
ATOM 656 O O . ILE A 1 88 ? 7.609 -24.438 -7.84 1 98.5 88 ILE A O 1
ATOM 660 N N . ASP A 1 89 ? 5.531 -24.844 -8.68 1 98.25 89 ASP A N 1
ATOM 661 C CA . ASP A 1 89 ? 5.793 -24.109 -9.914 1 98.25 89 ASP A CA 1
ATOM 662 C C . ASP A 1 89 ? 5.23 -22.703 -9.852 1 98.25 89 ASP A C 1
ATOM 664 O O . ASP A 1 89 ? 5.859 -21.75 -10.328 1 98.25 89 ASP A O 1
ATOM 668 N N . HIS A 1 90 ? 4.047 -22.594 -9.367 1 98.81 90 HIS A N 1
ATOM 669 C CA . HIS A 1 90 ? 3.324 -21.328 -9.344 1 98.81 90 HIS A CA 1
ATOM 670 C C . HIS A 1 90 ? 2.656 -21.094 -7.988 1 98.81 90 HIS A C 1
ATOM 672 O O . HIS A 1 90 ? 2.213 -22.047 -7.344 1 98.81 90 HIS A O 1
ATOM 678 N N . VAL A 1 91 ? 2.639 -19.875 -7.543 1 98.94 91 VAL A N 1
ATOM 679 C CA . VAL A 1 91 ? 1.971 -19.484 -6.305 1 98.94 91 VAL A CA 1
ATOM 680 C C . VAL A 1 91 ? 0.957 -18.391 -6.582 1 98.94 91 VAL A C 1
ATOM 682 O O . VAL A 1 91 ? 1.274 -17.391 -7.25 1 98.94 91 VAL A O 1
ATOM 685 N N . PHE A 1 92 ? -0.259 -18.625 -6.172 1 98.94 92 PHE A N 1
ATOM 686 C CA . PHE A 1 92 ? -1.291 -17.594 -6.191 1 98.94 92 PHE A CA 1
ATOM 687 C C . PHE A 1 92 ? -1.508 -17.016 -4.797 1 98.94 92 PHE A C 1
ATOM 689 O O . PHE A 1 92 ? -2.195 -17.609 -3.969 1 98.94 92 PHE A O 1
ATOM 696 N N . ALA A 1 93 ? -0.895 -15.891 -4.523 1 98.88 93 ALA A N 1
ATOM 697 C CA . ALA A 1 93 ? -1.113 -15.156 -3.279 1 98.88 93 ALA A CA 1
ATOM 698 C C . ALA A 1 93 ? -2.461 -14.438 -3.295 1 98.88 93 ALA A C 1
ATOM 700 O O . ALA A 1 93 ? -2.541 -13.258 -3.65 1 98.88 93 ALA A O 1
ATOM 701 N N . ASN A 1 94 ? -3.49 -15.148 -2.811 1 98.5 94 ASN A N 1
ATOM 702 C CA . ASN A 1 94 ? -4.859 -14.719 -3.068 1 98.5 94 ASN A CA 1
ATOM 703 C C . ASN A 1 94 ? -5.625 -14.477 -1.771 1 98.5 94 ASN A C 1
ATOM 705 O O . ASN A 1 94 ? -6.605 -13.727 -1.752 1 98.5 94 ASN A O 1
ATOM 709 N N . ALA A 1 95 ? -5.223 -15.133 -0.668 1 97.88 95 ALA A N 1
ATOM 710 C CA . ALA A 1 95 ? -5.98 -15.023 0.576 1 97.88 95 ALA A CA 1
ATOM 711 C C . ALA A 1 95 ? -6.238 -13.562 0.934 1 97.88 95 ALA A C 1
ATOM 713 O O . ALA A 1 95 ? -5.348 -12.719 0.802 1 97.88 95 ALA A O 1
ATOM 714 N N . GLY A 1 96 ? -7.391 -13.281 1.262 1 95.75 96 GLY A N 1
ATOM 715 C CA . GLY A 1 96 ? -7.785 -11.938 1.65 1 95.75 96 GLY A CA 1
ATOM 716 C C . GLY A 1 96 ? -9.141 -11.883 2.332 1 95.75 96 GLY A C 1
ATOM 717 O O . GLY A 1 96 ? -9.93 -12.82 2.223 1 95.75 96 GLY A O 1
ATOM 718 N N . ILE A 1 97 ? -9.367 -10.852 3.045 1 95 97 ILE A N 1
ATOM 719 C CA . ILE A 1 97 ? -10.664 -10.633 3.686 1 95 97 ILE A CA 1
ATOM 720 C C . ILE A 1 97 ? -11.234 -9.289 3.254 1 95 97 ILE A C 1
ATOM 722 O O . ILE A 1 97 ? -10.508 -8.438 2.729 1 95 97 ILE A O 1
ATOM 726 N N . ALA A 1 98 ? -12.523 -9.172 3.42 1 92.44 98 ALA A N 1
ATOM 727 C CA . ALA A 1 98 ? -13.266 -7.969 3.041 1 92.44 98 ALA A CA 1
ATOM 728 C C . ALA A 1 98 ? -12.891 -6.789 3.936 1 92.44 98 ALA A C 1
ATOM 730 O O . ALA A 1 98 ? -12.328 -6.977 5.016 1 92.44 98 ALA A O 1
ATOM 731 N N . PRO A 1 99 ? -13.242 -5.559 3.449 1 92.44 99 PRO A N 1
ATOM 732 C CA . PRO A 1 99 ? -13 -4.379 4.281 1 92.44 99 PRO A CA 1
ATOM 733 C C . PRO A 1 99 ? -13.758 -4.426 5.605 1 92.44 99 PRO A C 1
ATOM 735 O O . PRO A 1 99 ? -14.883 -4.922 5.66 1 92.44 99 PRO A O 1
ATOM 738 N N . ARG A 1 100 ? -13.109 -3.893 6.559 1 90.5 100 ARG A N 1
ATOM 739 C CA . ARG A 1 100 ? -13.773 -3.682 7.836 1 90.5 100 ARG A CA 1
ATOM 740 C C . ARG A 1 100 ? -14.07 -2.203 8.062 1 90.5 100 ARG A C 1
ATOM 742 O O . ARG A 1 100 ? -14.961 -1.854 8.844 1 90.5 100 ARG A O 1
ATOM 749 N N . THR A 1 101 ? -13.328 -1.313 7.402 1 88.62 101 THR A N 1
ATOM 750 C CA . THR A 1 101 ? -13.516 0.132 7.379 1 88.62 101 THR A CA 1
ATOM 751 C C . THR A 1 101 ? -13.562 0.698 8.797 1 88.62 101 THR A C 1
ATOM 753 O O . THR A 1 101 ? -14.438 1.498 9.125 1 88.62 101 THR A O 1
ATOM 756 N N . ASN A 1 102 ? -12.602 0.297 9.656 1 89.25 102 ASN A N 1
ATOM 757 C CA . ASN A 1 102 ? -12.68 0.692 11.055 1 89.25 102 ASN A CA 1
ATOM 758 C C . ASN A 1 102 ? -11.422 1.431 11.508 1 89.25 102 ASN A C 1
ATOM 760 O O . ASN A 1 102 ? -11.172 1.564 12.711 1 89.25 102 ASN A O 1
ATOM 764 N N . PHE A 1 103 ? -10.656 1.978 10.602 1 94.81 103 PHE A N 1
ATOM 765 C CA . PHE A 1 103 ? -9.422 2.658 10.969 1 94.81 103 PHE A CA 1
ATOM 766 C C . PHE A 1 103 ? -9.719 3.893 11.82 1 94.81 103 PHE A C 1
ATOM 768 O O . PHE A 1 103 ? -8.914 4.266 12.68 1 94.81 103 PHE A O 1
ATOM 775 N N . LEU A 1 104 ? -10.891 4.477 11.531 1 94.88 104 LEU A N 1
ATOM 776 C CA . LEU A 1 104 ? -11.172 5.762 12.156 1 94.88 104 LEU A CA 1
ATOM 777 C C . LEU A 1 104 ? -12.242 5.617 13.234 1 94.88 104 LEU A C 1
ATOM 779 O O . LEU A 1 104 ? -12.766 6.617 13.734 1 94.88 104 LEU A O 1
ATOM 783 N N . ASP A 1 105 ? -12.555 4.352 13.562 1 93.19 105 ASP A N 1
ATOM 784 C CA . ASP A 1 105 ? -13.547 4.207 14.625 1 93.19 105 ASP A CA 1
ATOM 785 C C . ASP A 1 105 ? -12.992 4.668 15.969 1 93.19 105 ASP A C 1
ATOM 787 O O . ASP A 1 105 ? -11.805 4.996 16.078 1 93.19 105 ASP A O 1
ATOM 791 N N . GLU A 1 106 ? -13.828 4.863 16.938 1 94.19 106 GLU A N 1
ATOM 792 C CA . GLU A 1 106 ? -13.414 5.406 18.234 1 94.19 106 GLU A CA 1
ATOM 793 C C . GLU A 1 106 ? -13.531 4.355 19.328 1 94.19 106 GLU A C 1
ATOM 795 O O . GLU A 1 106 ? -13.969 4.664 20.438 1 94.19 106 GLU A O 1
ATOM 800 N N . SER A 1 107 ? -13.094 3.211 18.906 1 95.56 107 SER A N 1
ATOM 801 C CA . SER A 1 107 ? -13.094 2.148 19.922 1 95.56 107 SER A CA 1
ATOM 802 C C . SER A 1 107 ? -12.117 2.457 21.047 1 95.56 107 SER A C 1
ATOM 804 O O . SER A 1 107 ? -11.078 3.086 20.828 1 95.56 107 SER A O 1
ATOM 806 N N . ILE A 1 108 ? -12.406 2.006 22.234 1 96.19 108 ILE A N 1
ATOM 807 C CA . ILE A 1 108 ? -11.633 2.303 23.422 1 96.19 108 ILE A CA 1
ATOM 808 C C . ILE A 1 108 ? -10.945 1.031 23.922 1 96.19 108 ILE A C 1
ATOM 810 O O . ILE A 1 108 ? -11.469 -0.072 23.766 1 96.19 108 ILE A O 1
ATOM 814 N N . ASP A 1 109 ? -9.758 1.268 24.5 1 95.62 109 ASP A N 1
ATOM 815 C CA . ASP A 1 109 ? -9.016 0.131 25.031 1 95.62 109 ASP A CA 1
ATOM 816 C C . ASP A 1 109 ? -9.398 -0.154 26.484 1 95.62 109 ASP A C 1
ATOM 818 O O . ASP A 1 109 ? -10.375 0.404 26.984 1 95.62 109 ASP A O 1
ATOM 822 N N . GLU A 1 110 ? -8.711 -1.069 27.125 1 95 110 GLU A N 1
ATOM 823 C CA . GLU A 1 110 ? -9.023 -1.52 28.484 1 95 110 GLU A CA 1
ATOM 824 C C . GLU A 1 110 ? -8.836 -0.396 29.5 1 95 110 GLU A C 1
ATOM 826 O O . GLU A 1 110 ? -9.445 -0.406 30.562 1 95 110 GLU A O 1
ATOM 831 N N . ASN A 1 111 ? -8.039 0.607 29.141 1 94.56 111 ASN A N 1
ATOM 832 C CA . ASN A 1 111 ? -7.766 1.726 30.031 1 94.56 111 ASN A CA 1
ATOM 833 C C . ASN A 1 111 ? -8.711 2.895 29.781 1 94.56 111 ASN A C 1
ATOM 835 O O . ASN A 1 111 ? -8.531 3.979 30.328 1 94.56 111 ASN A O 1
ATOM 839 N N . GLY A 1 112 ? -9.656 2.711 28.844 1 95.19 112 GLY A N 1
ATOM 840 C CA . GLY A 1 112 ? -10.633 3.752 28.562 1 95.19 112 GLY A CA 1
ATOM 841 C C . GLY A 1 112 ? -10.109 4.809 27.594 1 95.19 112 GLY A C 1
ATOM 842 O O . GLY A 1 112 ? -10.641 5.918 27.547 1 95.19 112 GLY A O 1
ATOM 843 N N . GLU A 1 113 ? -9.094 4.484 26.953 1 95.88 113 GLU A N 1
ATOM 844 C CA . GLU A 1 113 ? -8.5 5.387 25.969 1 95.88 113 GLU A CA 1
ATOM 845 C C . GLU A 1 113 ? -8.711 4.871 24.547 1 95.88 113 GLU A C 1
ATOM 847 O O . GLU A 1 113 ? -9.133 3.729 24.359 1 95.88 113 GLU A O 1
ATOM 852 N N . LEU A 1 114 ? -8.531 5.801 23.656 1 97.56 114 LEU A N 1
ATOM 853 C CA . LEU A 1 114 ? -8.656 5.391 22.266 1 97.56 114 LEU A CA 1
ATOM 854 C C . LEU A 1 114 ? -7.797 4.164 21.984 1 97.56 114 LEU A C 1
ATOM 856 O O . LEU A 1 114 ? -6.598 4.164 22.266 1 97.56 114 LEU A O 1
ATOM 860 N N . ALA A 1 115 ? -8.367 3.113 21.438 1 97.81 115 ALA A N 1
ATOM 861 C CA . ALA A 1 115 ? -7.648 1.884 21.125 1 97.81 115 ALA A CA 1
ATOM 862 C C . ALA A 1 115 ? -6.902 2.016 19.797 1 97.81 115 ALA A C 1
ATOM 864 O O . ALA A 1 115 ? -7.293 2.809 18.938 1 97.81 115 ALA A O 1
ATOM 865 N N . PRO A 1 116 ? -5.777 1.304 19.656 1 97.44 116 PRO A N 1
ATOM 866 C CA . PRO A 1 116 ? -5.145 1.271 18.344 1 97.44 116 PRO A CA 1
ATOM 867 C C . PRO A 1 116 ? -6.066 0.714 17.266 1 97.44 116 PRO A C 1
ATOM 869 O O . PRO A 1 116 ? -7.051 0.037 17.562 1 97.44 116 PRO A O 1
ATOM 872 N N . PRO A 1 117 ? -5.785 1.054 16.031 1 97.19 117 PRO A N 1
ATOM 873 C CA . PRO A 1 117 ? -6.613 0.499 14.953 1 97.19 117 PRO A CA 1
ATOM 874 C C . PRO A 1 117 ? -6.457 -1.013 14.805 1 97.19 117 PRO A C 1
ATOM 876 O O . PRO A 1 117 ? -5.383 -1.555 15.086 1 97.19 117 PRO A O 1
ATOM 879 N N . ASP A 1 118 ? -7.543 -1.595 14.391 1 96.69 118 ASP A N 1
ATOM 880 C CA . ASP A 1 118 ? -7.496 -3.008 14.023 1 96.69 118 ASP A CA 1
ATOM 881 C C . ASP A 1 118 ? -6.805 -3.203 12.68 1 96.69 118 ASP A C 1
ATOM 883 O O . ASP A 1 118 ? -7.297 -2.744 11.648 1 96.69 118 ASP A O 1
ATOM 887 N N . LEU A 1 119 ? -5.707 -3.938 12.664 1 97.69 119 LEU A N 1
ATOM 888 C CA . LEU A 1 119 ? -4.922 -4.094 11.445 1 97.69 119 LEU A CA 1
ATOM 889 C C . LEU A 1 119 ? -5.164 -5.457 10.812 1 97.69 119 LEU A C 1
ATOM 891 O O . LEU A 1 119 ? -4.348 -5.934 10.016 1 97.69 119 LEU A O 1
ATOM 895 N N . LYS A 1 120 ? -6.246 -6.074 11.125 1 97.62 120 LYS A N 1
ATOM 896 C CA . LYS A 1 120 ? -6.512 -7.434 10.656 1 97.62 120 LYS A CA 1
ATOM 897 C C . LYS A 1 120 ? -6.492 -7.508 9.133 1 97.62 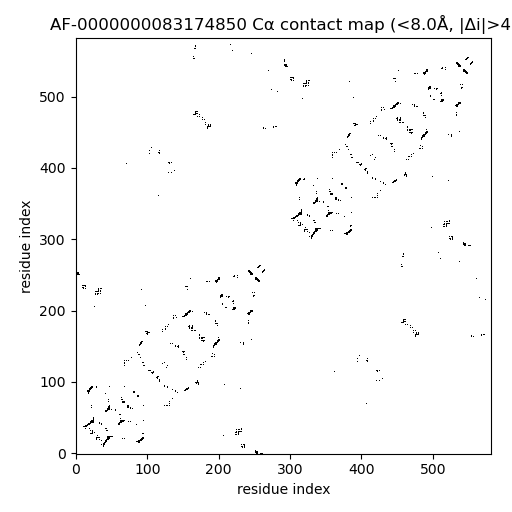120 LYS A C 1
ATOM 899 O O . LYS A 1 120 ? -5.891 -8.414 8.562 1 97.62 120 LYS A O 1
ATOM 904 N N . VAL A 1 121 ? -7.137 -6.605 8.461 1 97.94 121 VAL A N 1
ATOM 905 C CA . VAL A 1 121 ? -7.203 -6.609 7.004 1 97.94 121 VAL A CA 1
ATOM 906 C C . VAL A 1 121 ? -5.805 -6.441 6.418 1 97.94 121 VAL A C 1
ATOM 908 O O . VAL A 1 121 ? -5.438 -7.129 5.461 1 97.94 121 VAL A O 1
ATOM 911 N N . LEU A 1 122 ? -4.98 -5.57 6.969 1 98.5 122 LEU A N 1
ATOM 912 C CA . LEU A 1 122 ? -3.605 -5.391 6.512 1 98.5 122 LEU A CA 1
ATOM 913 C C . LEU A 1 122 ? -2.797 -6.668 6.719 1 98.5 122 LEU A C 1
ATOM 915 O O . LEU A 1 122 ? -2.02 -7.062 5.848 1 98.5 122 LEU A O 1
ATOM 919 N N . ASN A 1 123 ? -2.988 -7.246 7.855 1 98.31 123 ASN A N 1
ATOM 920 C CA . ASN A 1 123 ? -2.225 -8.445 8.195 1 98.31 123 ASN A CA 1
ATOM 921 C C . ASN A 1 123 ? -2.535 -9.594 7.238 1 98.31 123 ASN A C 1
ATOM 923 O O . ASN A 1 123 ? -1.629 -10.305 6.809 1 98.31 123 ASN A O 1
ATOM 927 N N . VAL A 1 124 ? -3.744 -9.711 6.918 1 98.31 124 VAL A N 1
ATOM 928 C CA . VAL A 1 124 ? -4.137 -10.82 6.051 1 98.31 124 VAL A CA 1
ATOM 929 C C . VAL A 1 124 ? -3.852 -10.461 4.594 1 98.31 124 VAL A C 1
ATOM 931 O O . VAL A 1 124 ? -3.154 -11.203 3.895 1 98.31 124 VAL A O 1
ATOM 934 N N . ASN A 1 125 ? -4.32 -9.289 4.125 1 98.5 125 ASN A N 1
ATOM 935 C CA . ASN A 1 125 ? -4.344 -8.953 2.707 1 98.5 125 ASN A CA 1
ATOM 936 C C . ASN A 1 125 ? -2.977 -8.469 2.227 1 98.5 125 ASN A C 1
ATOM 938 O O . ASN A 1 125 ? -2.686 -8.508 1.029 1 98.5 125 ASN A O 1
ATOM 942 N N . LEU A 1 126 ? -2.145 -7.98 3.146 1 98.81 126 LEU A N 1
ATOM 943 C CA . LEU A 1 126 ? -0.857 -7.438 2.727 1 98.81 126 LEU A CA 1
ATOM 944 C C . LEU A 1 126 ? 0.292 -8.258 3.309 1 98.81 126 LEU A C 1
ATOM 946 O O . LEU A 1 126 ? 1.09 -8.828 2.566 1 98.81 126 LEU A O 1
ATOM 950 N N . ASN A 1 127 ? 0.356 -8.32 4.664 1 98.69 127 ASN A N 1
ATOM 951 C CA . ASN A 1 127 ? 1.438 -9.102 5.262 1 98.69 127 ASN A CA 1
ATOM 952 C C . ASN A 1 127 ? 1.426 -10.547 4.77 1 98.69 127 ASN A C 1
ATOM 954 O O . ASN A 1 127 ? 2.482 -11.133 4.547 1 98.69 127 ASN A O 1
ATOM 958 N N . GLY A 1 128 ? 0.22 -11.07 4.641 1 98.75 128 GLY A N 1
ATOM 959 C CA . GLY A 1 128 ? 0.104 -12.414 4.098 1 98.75 128 GLY A CA 1
ATOM 960 C C . GLY A 1 128 ? 0.751 -12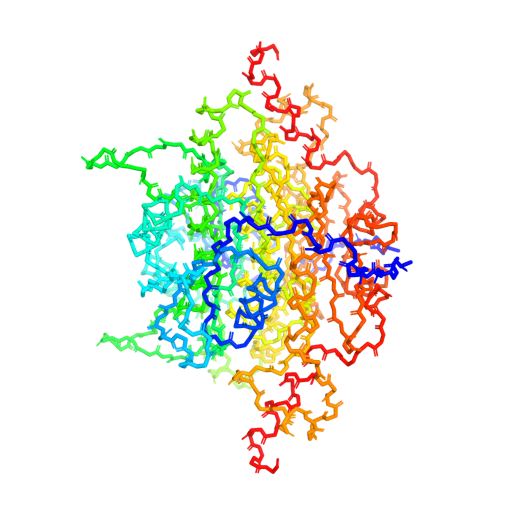.562 2.734 1 98.75 128 GLY A C 1
ATOM 961 O O . GLY A 1 128 ? 1.402 -13.57 2.461 1 98.75 128 GLY A O 1
ATOM 962 N N . ALA A 1 129 ? 0.577 -11.594 1.882 1 98.81 129 ALA A N 1
ATOM 963 C CA . ALA A 1 129 ? 1.188 -11.609 0.555 1 98.81 129 ALA A CA 1
ATOM 964 C C . ALA A 1 129 ? 2.705 -11.492 0.647 1 98.81 129 ALA A C 1
ATOM 966 O O . ALA A 1 129 ? 3.432 -12.141 -0.11 1 98.81 129 ALA A O 1
ATOM 967 N N . ILE A 1 130 ? 3.205 -10.68 1.553 1 98.75 130 ILE A N 1
ATOM 968 C CA . ILE A 1 130 ? 4.637 -10.5 1.757 1 98.75 130 ILE A CA 1
ATOM 969 C C . ILE A 1 130 ? 5.254 -11.82 2.23 1 98.75 130 ILE A C 1
ATOM 971 O O . ILE A 1 130 ? 6.27 -12.266 1.693 1 98.75 130 ILE A O 1
ATOM 975 N N . TYR A 1 131 ? 4.594 -12.445 3.227 1 98.69 131 TYR A N 1
ATOM 976 C CA . TYR A 1 131 ? 5.066 -13.727 3.738 1 98.69 131 TYR A CA 1
ATOM 977 C C . TYR A 1 131 ? 5.082 -14.781 2.639 1 98.69 131 TYR A C 1
ATOM 979 O O . TYR A 1 131 ? 6.062 -15.508 2.484 1 98.69 131 TYR A O 1
ATOM 987 N N . THR A 1 132 ? 3.994 -14.812 1.906 1 98.81 132 THR A N 1
ATOM 988 C CA . THR A 1 132 ? 3.867 -15.773 0.817 1 98.81 132 THR A CA 1
ATOM 989 C C . THR A 1 132 ? 4.984 -15.586 -0.204 1 98.81 132 THR A C 1
ATOM 991 O O . THR A 1 132 ? 5.566 -16.562 -0.68 1 98.81 132 THR A O 1
ATOM 994 N N . THR A 1 133 ? 5.266 -14.359 -0.494 1 98.44 133 THR A N 1
ATOM 995 C CA . THR A 1 133 ? 6.301 -14.031 -1.47 1 98.44 133 THR A CA 1
ATOM 996 C C . THR A 1 133 ? 7.66 -14.555 -1.012 1 98.44 133 THR A C 1
ATOM 998 O O . THR A 1 133 ? 8.375 -15.195 -1.783 1 98.44 133 THR A O 1
ATOM 1001 N N . ARG A 1 134 ? 8.016 -14.234 0.204 1 98.19 134 ARG A N 1
ATOM 1002 C CA . ARG A 1 134 ? 9.312 -14.648 0.723 1 98.19 134 ARG A CA 1
ATOM 1003 C C . ARG A 1 134 ? 9.453 -16.156 0.701 1 98.19 134 ARG A C 1
ATOM 1005 O O . ARG A 1 134 ? 10.477 -16.688 0.259 1 98.19 134 ARG A O 1
ATOM 1012 N N . LEU A 1 135 ? 8.461 -16.875 1.143 1 98.5 135 LEU A N 1
ATOM 1013 C CA . LEU A 1 135 ? 8.484 -18.328 1.168 1 98.5 135 LEU A CA 1
ATOM 1014 C C . LEU A 1 135 ? 8.531 -18.891 -0.246 1 98.5 135 LEU A C 1
ATOM 1016 O O . LEU A 1 135 ? 9.297 -19.828 -0.521 1 98.5 135 LEU A O 1
ATOM 1020 N N . ALA A 1 136 ? 7.723 -18.344 -1.144 1 98.69 136 ALA A N 1
ATOM 1021 C CA . ALA A 1 136 ? 7.699 -18.812 -2.527 1 98.69 136 ALA A CA 1
ATOM 1022 C C . ALA A 1 136 ? 9.078 -18.688 -3.17 1 98.69 136 ALA A C 1
ATOM 1024 O O . ALA A 1 136 ? 9.594 -19.656 -3.736 1 98.69 136 ALA A O 1
ATOM 1025 N N . VAL A 1 137 ? 9.633 -17.5 -3.055 1 97.88 137 VAL A N 1
ATOM 1026 C CA . VAL A 1 137 ? 10.922 -17.25 -3.693 1 97.88 137 VAL A CA 1
ATOM 1027 C C . VAL A 1 137 ? 11.984 -18.156 -3.1 1 97.88 137 VAL A C 1
ATOM 1029 O O . VAL A 1 137 ? 12.836 -18.688 -3.826 1 97.88 137 VAL A O 1
ATOM 1032 N N . HIS A 1 138 ? 11.93 -18.391 -1.789 1 97.19 138 HIS A N 1
ATOM 1033 C CA . HIS A 1 138 ? 12.859 -19.297 -1.134 1 97.19 138 HIS A CA 1
ATOM 1034 C C . HIS A 1 138 ? 12.773 -20.703 -1.733 1 97.19 138 HIS A C 1
ATOM 1036 O O . HIS A 1 138 ? 13.789 -21.297 -2.074 1 97.19 138 HIS A O 1
ATOM 1042 N N . HIS A 1 139 ? 11.594 -21.188 -1.928 1 97.12 139 HIS A N 1
ATOM 1043 C CA . HIS A 1 139 ? 11.398 -22.531 -2.443 1 97.12 139 HIS A CA 1
ATOM 1044 C C . HIS A 1 139 ? 11.742 -22.609 -3.926 1 97.12 139 HIS A C 1
ATOM 1046 O O . HIS A 1 139 ? 12.273 -23.625 -4.391 1 97.12 139 HIS A O 1
ATOM 1052 N N . PHE A 1 140 ? 11.438 -21.547 -4.711 1 97.31 140 PHE A N 1
ATOM 1053 C CA . PHE A 1 140 ? 11.844 -21.484 -6.109 1 97.31 140 PHE A CA 1
ATOM 1054 C C . PHE A 1 140 ? 13.359 -21.562 -6.242 1 97.31 140 PHE A C 1
ATOM 1056 O O . PHE A 1 140 ? 13.875 -22.297 -7.082 1 97.31 140 PHE A O 1
ATOM 1063 N N . ARG A 1 141 ? 14.047 -20.766 -5.398 1 94.62 141 ARG A N 1
ATOM 1064 C CA . ARG A 1 141 ? 15.5 -20.75 -5.426 1 94.62 141 ARG A CA 1
ATOM 1065 C C . ARG A 1 141 ? 16.078 -22.125 -5.125 1 94.62 141 ARG A C 1
ATOM 1067 O O . ARG A 1 141 ? 16.969 -22.609 -5.836 1 94.62 141 ARG A O 1
ATOM 1074 N N . LYS A 1 142 ? 15.578 -22.766 -4.125 1 93.62 142 LYS A N 1
ATOM 1075 C CA . LYS A 1 142 ? 16.062 -24.078 -3.727 1 93.62 142 LYS A CA 1
ATOM 1076 C C . LYS A 1 142 ? 15.852 -25.094 -4.844 1 93.62 142 LYS A C 1
ATOM 1078 O O . LYS A 1 142 ? 16.75 -25.891 -5.137 1 93.62 142 LYS A O 1
ATOM 1083 N N . PHE A 1 143 ? 14.734 -25.016 -5.398 1 94.69 143 PHE A N 1
ATOM 1084 C CA . PHE A 1 143 ? 14.43 -25.953 -6.461 1 94.69 143 PHE A CA 1
ATOM 1085 C C . PHE A 1 143 ? 15.297 -25.703 -7.688 1 94.69 143 PHE A C 1
ATOM 1087 O O . PHE A 1 143 ? 15.789 -26.641 -8.312 1 94.69 143 PHE A O 1
ATOM 1094 N N . ALA A 1 144 ? 15.406 -24.453 -8.031 1 92.94 144 ALA A N 1
ATOM 1095 C CA . ALA A 1 144 ? 16.234 -24.078 -9.188 1 92.94 144 ALA A CA 1
ATOM 1096 C C . ALA A 1 144 ? 17.672 -24.531 -8.992 1 92.94 144 ALA A C 1
ATOM 1098 O O . ALA A 1 144 ? 18.328 -24.984 -9.93 1 92.94 144 ALA A O 1
ATOM 1099 N N . GLU A 1 145 ? 18.172 -24.359 -7.801 1 91.12 145 GLU A N 1
ATOM 1100 C CA . GLU A 1 145 ? 19.531 -24.781 -7.488 1 91.12 145 GLU A CA 1
ATOM 1101 C C . GLU A 1 145 ? 19.719 -26.281 -7.699 1 91.12 145 GLU A C 1
ATOM 1103 O O . GLU A 1 145 ? 20.766 -26.719 -8.172 1 91.12 145 GLU A O 1
ATOM 1108 N N . GLN A 1 146 ? 18.719 -26.953 -7.371 1 91.62 146 GLN A N 1
ATOM 1109 C CA . GLN A 1 146 ? 18.766 -28.406 -7.492 1 91.62 146 GLN A CA 1
ATOM 1110 C C . GLN A 1 146 ? 18.609 -28.844 -8.945 1 91.62 146 GLN A C 1
ATOM 1112 O O . GLN A 1 146 ? 18.891 -30 -9.289 1 91.62 146 GLN A O 1
ATOM 1117 N N . HIS A 1 147 ? 18.266 -27.922 -9.844 1 91.12 147 HIS A N 1
ATOM 1118 C CA . HIS A 1 147 ? 18.016 -28.266 -11.234 1 91.12 147 HIS A CA 1
ATOM 1119 C C . HIS A 1 147 ? 18.797 -27.344 -12.18 1 91.12 147 HIS A C 1
ATOM 1121 O O . HIS A 1 147 ? 18.266 -26.922 -13.211 1 91.12 147 HIS A O 1
ATOM 1127 N N . ASN A 1 148 ? 19.906 -26.875 -11.859 1 85.94 148 ASN A N 1
ATOM 1128 C CA . ASN A 1 148 ? 20.891 -26.125 -12.641 1 85.94 148 ASN A CA 1
ATOM 1129 C C . ASN A 1 148 ? 20.344 -24.766 -13.078 1 85.94 148 ASN A C 1
ATOM 1131 O O . ASN A 1 148 ? 20.688 -24.281 -14.156 1 85.94 148 ASN A O 1
ATOM 1135 N N . GLY A 1 149 ? 19.344 -24.234 -12.336 1 80.5 149 GLY A N 1
ATOM 1136 C CA . GLY A 1 149 ? 18.859 -22.891 -12.586 1 80.5 149 GLY A CA 1
ATOM 1137 C C . GLY A 1 149 ? 17.844 -22.828 -13.719 1 80.5 149 GLY A C 1
ATOM 1138 O O . GLY A 1 149 ? 17.422 -21.734 -14.102 1 80.5 149 GLY A O 1
ATOM 1139 N N . ILE A 1 150 ? 17.359 -23.969 -14.172 1 79.06 150 ILE A N 1
ATOM 1140 C CA . ILE A 1 150 ? 16.531 -24 -15.375 1 79.06 150 ILE A CA 1
ATOM 1141 C C . ILE A 1 150 ? 15.055 -23.859 -15 1 79.06 150 ILE A C 1
ATOM 1143 O O . ILE A 1 150 ? 14.234 -23.469 -15.828 1 79.06 150 ILE A O 1
ATOM 1147 N N . VAL A 1 151 ? 14.773 -23.984 -13.734 1 83.38 151 VAL A N 1
ATOM 1148 C CA . VAL A 1 151 ? 13.375 -23.969 -13.32 1 83.38 151 VAL A CA 1
ATOM 1149 C C . VAL A 1 151 ? 12.953 -22.531 -12.984 1 83.38 151 VAL A C 1
ATOM 1151 O O . VAL A 1 151 ? 13.742 -21.766 -12.43 1 83.38 151 VAL A O 1
ATOM 1154 N N . THR A 1 152 ? 11.672 -22.297 -13.391 1 86.44 152 THR A N 1
ATOM 1155 C CA . THR A 1 152 ? 11.125 -20.969 -13.188 1 86.44 152 THR A CA 1
ATOM 1156 C C . THR A 1 152 ? 9.992 -20.984 -12.164 1 86.44 152 THR A C 1
ATOM 1158 O O . THR A 1 152 ? 9.312 -22 -12.008 1 86.44 152 THR A O 1
ATOM 1161 N N . GLY A 1 153 ? 9.953 -19.984 -11.359 1 96.19 153 GLY A N 1
ATOM 1162 C CA . GLY A 1 153 ? 8.844 -19.766 -10.438 1 96.19 153 GLY A CA 1
ATOM 1163 C C . GLY A 1 153 ? 7.98 -18.578 -10.82 1 96.19 153 GLY A C 1
ATOM 1164 O O . GLY A 1 153 ? 8.43 -17.688 -11.539 1 96.19 153 GLY A O 1
ATOM 1165 N N . SER A 1 154 ? 6.695 -18.688 -10.477 1 98.19 154 SER A N 1
ATOM 1166 C CA . SER A 1 154 ? 5.766 -17.609 -10.781 1 98.19 154 SER A CA 1
ATOM 1167 C C . SER A 1 154 ? 4.855 -17.312 -9.594 1 98.19 154 SER A C 1
ATOM 1169 O O . SER A 1 154 ? 4.363 -18.234 -8.938 1 98.19 154 SER A O 1
ATOM 1171 N N . ILE A 1 155 ? 4.738 -16.047 -9.281 1 98.81 155 ILE A N 1
ATOM 1172 C CA . ILE A 1 155 ? 3.811 -15.586 -8.258 1 98.81 155 ILE A CA 1
ATOM 1173 C C . ILE A 1 155 ? 2.777 -14.648 -8.875 1 98.81 155 ILE A C 1
ATOM 1175 O O . ILE A 1 155 ? 3.127 -13.742 -9.641 1 98.81 155 ILE A O 1
ATOM 1179 N N . VAL A 1 156 ? 1.521 -14.914 -8.664 1 98.94 156 VAL A N 1
ATOM 1180 C CA . VAL A 1 156 ? 0.448 -13.992 -9.031 1 98.94 156 VAL A CA 1
ATOM 1181 C C . VAL A 1 156 ? -0.229 -13.461 -7.766 1 98.94 156 VAL A C 1
ATOM 1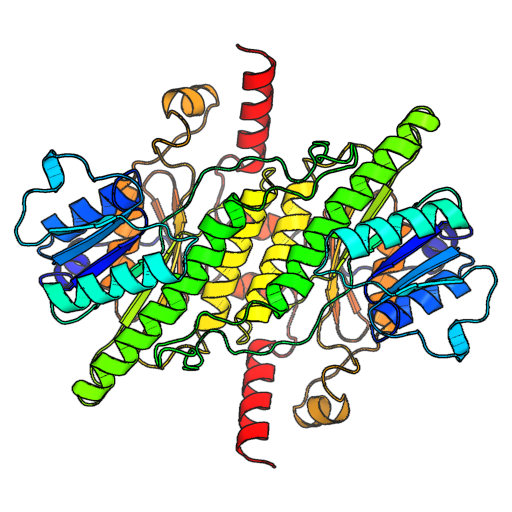183 O O . VAL A 1 156 ? -0.621 -14.234 -6.891 1 98.94 156 VAL A O 1
ATOM 1186 N N . PHE A 1 157 ? -0.305 -12.141 -7.648 1 98.88 157 PHE A N 1
ATOM 1187 C CA . PHE A 1 157 ? -0.96 -11.492 -6.52 1 98.88 157 PHE A CA 1
ATOM 1188 C C . PHE A 1 157 ? -2.393 -11.109 -6.867 1 98.88 157 PHE A C 1
ATOM 1190 O O . PHE A 1 157 ? -2.691 -10.789 -8.016 1 98.88 157 PHE A O 1
ATOM 1197 N N . THR A 1 158 ? -3.238 -11.156 -5.855 1 98.38 158 THR A N 1
ATOM 1198 C CA . THR A 1 158 ? -4.555 -10.547 -5.992 1 98.38 158 THR A CA 1
ATOM 1199 C C . THR A 1 158 ? -4.527 -9.086 -5.547 1 98.38 158 THR A C 1
ATOM 1201 O O . THR A 1 158 ? -4.734 -8.789 -4.371 1 98.38 158 THR A O 1
ATOM 1204 N N . ALA A 1 159 ? -4.25 -8.305 -6.488 1 97.5 159 ALA A N 1
ATOM 1205 C CA . ALA A 1 159 ? -4.516 -6.887 -6.25 1 97.5 159 ALA A CA 1
ATOM 1206 C C . ALA A 1 159 ? -6.008 -6.586 -6.363 1 97.5 159 ALA A C 1
ATOM 1208 O O . ALA A 1 159 ? -6.832 -7.262 -5.746 1 97.5 159 ALA A O 1
ATOM 1209 N N . SER A 1 160 ? -6.395 -5.438 -6.906 1 94.19 160 SER A N 1
ATOM 1210 C CA . SER A 1 160 ? -7.785 -5.02 -7.043 1 94.19 160 SER A CA 1
ATOM 1211 C C . SER A 1 160 ? -7.898 -3.738 -7.863 1 94.19 160 SER A C 1
ATOM 1213 O O . SER A 1 160 ? -6.906 -3.031 -8.062 1 94.19 160 SER A O 1
ATOM 1215 N N . ALA A 1 161 ? -9.094 -3.58 -8.383 1 92.19 161 ALA A N 1
ATOM 1216 C CA . ALA A 1 161 ? -9.359 -2.26 -8.945 1 92.19 161 ALA A CA 1
ATOM 1217 C C . ALA A 1 161 ? -9.133 -1.163 -7.91 1 92.19 161 ALA A C 1
ATOM 1219 O O . ALA A 1 161 ? -8.789 -0.032 -8.258 1 92.19 161 ALA A O 1
ATOM 1220 N N . SER A 1 162 ? -9.219 -1.477 -6.672 1 93.19 162 SER A N 1
ATOM 1221 C CA . SER A 1 162 ? -9.031 -0.515 -5.59 1 93.19 162 SER A CA 1
ATOM 1222 C C . SER A 1 162 ? -7.547 -0.262 -5.328 1 93.19 162 SER A C 1
ATOM 1224 O O . SER A 1 162 ? -7.191 0.595 -4.516 1 93.19 162 SER A O 1
ATOM 1226 N N . SER A 1 163 ? -6.637 -0.89 -6.074 1 97.12 163 SER A N 1
ATOM 1227 C CA . SER A 1 163 ? -5.207 -0.801 -5.812 1 97.12 163 SER A CA 1
ATOM 1228 C C . SER A 1 163 ? -4.617 0.483 -6.383 1 97.12 163 SER A C 1
ATOM 1230 O O . SER A 1 163 ? -3.473 0.836 -6.086 1 97.12 163 SER A O 1
ATOM 1232 N N . PHE A 1 164 ? -5.387 1.179 -7.219 1 96.5 164 PHE A N 1
ATOM 1233 C CA . PHE A 1 164 ? -4.762 2.283 -7.934 1 96.5 164 PHE A CA 1
ATOM 1234 C C . PHE A 1 164 ? -5.738 3.439 -8.109 1 96.5 164 PHE A C 1
ATOM 1236 O O . PHE A 1 164 ? -5.508 4.336 -8.922 1 96.5 164 PHE A O 1
ATOM 1243 N N . GLN A 1 165 ? -6.875 3.438 -7.418 1 94.31 165 GLN A N 1
ATOM 1244 C CA . GLN A 1 165 ? -7.859 4.512 -7.43 1 94.31 165 GLN A CA 1
ATOM 1245 C C . GLN A 1 165 ? -8.484 4.699 -6.051 1 94.31 165 GLN A C 1
ATOM 1247 O O . GLN A 1 165 ? -8.109 4.02 -5.094 1 94.31 165 GLN A O 1
ATOM 1252 N N . THR A 1 166 ? -9.406 5.652 -5.98 1 94.06 166 THR A N 1
ATOM 1253 C CA . THR A 1 166 ? -10.062 5.914 -4.707 1 94.06 166 THR A CA 1
ATOM 1254 C C . THR A 1 166 ? -11.031 4.789 -4.352 1 94.06 166 THR A C 1
ATOM 1256 O O . THR A 1 166 ? -11.742 4.277 -5.219 1 94.06 166 THR A O 1
ATOM 1259 N N . PHE A 1 167 ? -10.977 4.395 -3.119 1 93.5 167 PHE A N 1
ATOM 1260 C CA . PHE A 1 167 ? -11.867 3.398 -2.533 1 93.5 167 PHE A CA 1
ATOM 1261 C C . PHE A 1 167 ? -12.039 3.639 -1.038 1 93.5 167 PHE A C 1
ATOM 1263 O O . PHE A 1 167 ? -11.078 3.529 -0.271 1 93.5 167 PHE A O 1
ATOM 1270 N N . GLY A 1 168 ? -13.258 3.965 -0.63 1 93.5 168 GLY A N 1
ATOM 1271 C CA . GLY A 1 168 ? -13.547 4.48 0.699 1 93.5 168 GLY A CA 1
ATOM 1272 C C . GLY A 1 168 ? -13.531 3.406 1.771 1 93.5 168 GLY A C 1
ATOM 1273 O O . GLY A 1 168 ? -14.422 3.355 2.621 1 93.5 168 GLY A O 1
ATOM 1274 N N . ALA A 1 169 ? -12.672 2.48 1.728 1 94.19 169 ALA A N 1
ATOM 1275 C CA . ALA A 1 169 ? -12.344 1.501 2.76 1 94.19 169 ALA A CA 1
ATOM 1276 C C . ALA A 1 169 ? -10.852 1.523 3.082 1 94.19 169 ALA A C 1
ATOM 1278 O O . ALA A 1 169 ? -10.07 0.78 2.482 1 94.19 169 ALA A O 1
ATOM 1279 N N . PRO A 1 170 ? -10.477 2.33 4.074 1 97 170 PRO A N 1
ATOM 1280 C CA . PRO A 1 170 ? -9.055 2.633 4.293 1 97 170 PRO A CA 1
ATOM 1281 C C . PRO A 1 170 ? -8.219 1.382 4.535 1 97 170 PRO A C 1
ATOM 1283 O O . PRO A 1 170 ? -7.117 1.257 3.992 1 97 170 PRO A O 1
ATOM 1286 N N . ASP A 1 171 ? -8.727 0.424 5.391 1 97.25 171 ASP A N 1
ATOM 1287 C CA . ASP A 1 171 ? -7.961 -0.785 5.684 1 97.25 171 ASP A CA 1
ATOM 1288 C C . ASP A 1 171 ? -7.742 -1.619 4.426 1 97.25 171 ASP A C 1
ATOM 1290 O O . ASP A 1 171 ? -6.621 -2.051 4.148 1 97.25 171 ASP A O 1
ATOM 1294 N N . TYR A 1 172 ? -8.711 -1.714 3.59 1 96.25 172 TYR A N 1
ATOM 1295 C CA . TYR A 1 172 ? -8.664 -2.535 2.387 1 96.25 172 TYR A CA 1
ATOM 1296 C C . TYR A 1 172 ? -7.891 -1.836 1.276 1 96.25 172 TYR A C 1
ATOM 1298 O O . TYR A 1 172 ? -6.977 -2.418 0.689 1 96.25 172 TYR A O 1
ATOM 1306 N N . ALA A 1 173 ? -8.25 -0.586 1.027 1 97.06 173 ALA A N 1
ATOM 1307 C CA . ALA A 1 173 ? -7.578 0.163 -0.03 1 97.06 173 ALA A CA 1
ATOM 1308 C C . ALA A 1 173 ? -6.082 0.278 0.248 1 97.06 173 ALA A C 1
ATOM 1310 O O . ALA A 1 173 ? -5.262 0.146 -0.665 1 97.06 173 ALA A O 1
ATOM 1311 N N . THR A 1 174 ? -5.719 0.516 1.508 1 98.56 174 THR A N 1
ATOM 1312 C CA . THR A 1 174 ? -4.312 0.591 1.896 1 98.56 174 THR A CA 1
ATOM 1313 C C . THR A 1 174 ? -3.602 -0.727 1.605 1 98.56 174 THR A C 1
ATOM 1315 O O . THR A 1 174 ? -2.529 -0.738 0.996 1 98.56 174 THR A O 1
ATOM 1318 N N . ALA A 1 175 ? -4.219 -1.776 1.99 1 98.62 175 ALA A N 1
ATOM 1319 C CA . ALA A 1 175 ? -3.631 -3.096 1.777 1 98.62 175 ALA A CA 1
ATOM 1320 C C . ALA A 1 175 ? -3.451 -3.383 0.289 1 98.62 175 ALA A C 1
ATOM 1322 O O . ALA A 1 175 ? -2.385 -3.834 -0.137 1 98.62 175 ALA A O 1
ATOM 1323 N N . LYS A 1 176 ? -4.461 -3.098 -0.471 1 98.5 176 LYS A N 1
ATOM 1324 C CA . LYS A 1 176 ? -4.43 -3.469 -1.884 1 98.5 176 LYS A CA 1
ATOM 1325 C C . LYS A 1 176 ? -3.473 -2.57 -2.664 1 98.5 176 LYS A C 1
ATOM 1327 O O . LYS A 1 176 ? -2.834 -3.018 -3.619 1 98.5 176 LYS A O 1
ATOM 1332 N N . HIS A 1 177 ? -3.383 -1.325 -2.287 1 98.75 177 HIS A N 1
ATOM 1333 C CA . HIS A 1 177 ? -2.309 -0.506 -2.834 1 98.75 177 HIS A CA 1
ATOM 1334 C C . HIS A 1 177 ? -0.941 -1.095 -2.498 1 98.75 177 HIS A C 1
ATOM 1336 O O . HIS A 1 177 ? -0.054 -1.142 -3.354 1 98.75 177 HIS A O 1
ATOM 1342 N N . GLY A 1 178 ? -0.81 -1.505 -1.251 1 98.88 178 GLY A N 1
ATOM 1343 C CA . GLY A 1 178 ? 0.429 -2.148 -0.842 1 98.88 178 GLY A CA 1
ATOM 1344 C C . GLY A 1 178 ? 0.77 -3.369 -1.673 1 98.88 178 GLY A C 1
ATOM 1345 O O . GLY A 1 178 ? 1.928 -3.57 -2.047 1 98.88 178 GLY A O 1
ATOM 1346 N N . VAL A 1 179 ? -0.205 -4.156 -1.982 1 98.88 179 VAL A N 1
ATOM 1347 C CA . VAL A 1 179 ? -0 -5.367 -2.771 1 98.88 179 VAL A CA 1
ATOM 1348 C C . VAL A 1 179 ? 0.495 -4.996 -4.168 1 98.88 179 VAL A C 1
ATOM 1350 O O . VAL A 1 179 ? 1.399 -5.641 -4.703 1 98.88 179 VAL A O 1
ATOM 1353 N N . LEU A 1 180 ? -0.113 -3.996 -4.777 1 98.81 180 LEU A N 1
ATOM 1354 C CA . LEU A 1 180 ? 0.362 -3.537 -6.078 1 98.81 180 LEU A CA 1
ATOM 1355 C C . LEU A 1 180 ? 1.808 -3.061 -5.992 1 98.81 180 LEU A C 1
ATOM 1357 O O . LEU A 1 180 ? 2.623 -3.375 -6.863 1 98.81 180 LEU A O 1
ATOM 1361 N N . GLY A 1 181 ? 2.105 -2.297 -4.938 1 98.56 181 GLY A N 1
ATOM 1362 C CA . GLY A 1 181 ? 3.473 -1.854 -4.719 1 98.56 181 GLY A CA 1
ATOM 1363 C C . GLY A 1 181 ? 4.449 -3.002 -4.543 1 98.56 181 GLY A C 1
ATOM 1364 O O . GLY A 1 181 ? 5.586 -2.936 -5.02 1 98.56 181 GLY A O 1
ATOM 1365 N N . LEU A 1 182 ? 4.008 -4.016 -3.865 1 98.69 182 LEU A N 1
ATOM 1366 C CA . LEU A 1 182 ? 4.82 -5.215 -3.688 1 98.69 182 LEU A CA 1
ATOM 1367 C C . LEU A 1 182 ? 5.141 -5.855 -5.031 1 98.69 182 LEU A C 1
ATOM 1369 O O . LEU A 1 182 ? 6.309 -6.117 -5.336 1 98.69 182 LEU A O 1
ATOM 1373 N N . MET A 1 183 ? 4.184 -6.043 -5.875 1 98.62 183 MET A N 1
ATOM 1374 C CA . MET A 1 183 ? 4.402 -6.617 -7.195 1 98.62 183 MET A CA 1
ATOM 1375 C C . MET A 1 183 ? 5.375 -5.766 -8.008 1 98.62 183 MET A C 1
ATOM 1377 O O . MET A 1 183 ? 6.367 -6.277 -8.523 1 98.62 183 MET A O 1
ATOM 1381 N N . ARG A 1 184 ? 5.129 -4.461 -8.055 1 97.5 184 ARG A N 1
ATOM 1382 C CA . ARG A 1 184 ? 5.941 -3.533 -8.836 1 97.5 184 ARG A CA 1
ATOM 1383 C C . ARG A 1 184 ? 7.402 -3.584 -8.398 1 97.5 184 ARG A C 1
ATOM 1385 O O . ARG A 1 184 ? 8.305 -3.518 -9.234 1 97.5 184 ARG A O 1
ATOM 1392 N N . SER A 1 185 ? 7.605 -3.699 -7.113 1 96.69 185 SER A N 1
ATOM 1393 C CA . SER A 1 185 ? 8.953 -3.602 -6.559 1 96.69 185 SER A CA 1
ATOM 1394 C C . SER A 1 185 ? 9.727 -4.902 -6.75 1 96.69 185 SER A C 1
ATOM 1396 O O . SER A 1 185 ? 10.961 -4.91 -6.727 1 96.69 185 SER A O 1
ATOM 1398 N N . LEU A 1 186 ? 9.047 -5.957 -6.934 1 96.88 186 LEU A N 1
ATOM 1399 C CA . LEU A 1 186 ? 9.688 -7.266 -7.008 1 96.88 186 LEU A CA 1
ATOM 1400 C C . LEU A 1 186 ? 10.195 -7.543 -8.422 1 96.88 186 LEU A C 1
ATOM 1402 O O . LEU A 1 186 ? 11.047 -8.414 -8.617 1 96.88 186 LEU A O 1
ATOM 1406 N N . VAL A 1 187 ? 9.641 -6.91 -9.484 1 93.31 187 VAL A N 1
ATOM 1407 C CA . VAL A 1 187 ? 9.984 -7.168 -10.883 1 93.31 187 VAL A CA 1
ATOM 1408 C C . VAL A 1 187 ? 11.492 -7.059 -11.07 1 93.31 187 VAL A C 1
ATOM 1410 O O . VAL A 1 187 ? 12.109 -7.902 -11.727 1 93.31 187 VAL A O 1
ATOM 1413 N N . GLY A 1 188 ? 12.18 -6.129 -10.375 1 84.19 188 GLY A N 1
ATOM 1414 C CA . GLY A 1 188 ? 13.617 -5.953 -10.523 1 84.19 188 GLY A CA 1
ATOM 1415 C C . GLY A 1 188 ? 14.414 -6.547 -9.375 1 84.19 188 GLY A C 1
ATOM 1416 O O . GLY A 1 188 ? 15.641 -6.516 -9.383 1 84.19 188 GLY A O 1
ATOM 1417 N N . GLN A 1 189 ? 13.734 -7.215 -8.461 1 89.88 189 GLN A N 1
ATOM 1418 C CA . GLN A 1 189 ? 14.422 -7.664 -7.258 1 89.88 189 GLN A CA 1
ATOM 1419 C C . GLN A 1 189 ? 14.367 -9.188 -7.129 1 89.88 189 GLN A C 1
ATOM 1421 O O . GLN A 1 189 ? 15.266 -9.797 -6.535 1 89.88 189 GLN A O 1
ATOM 1426 N N . ALA A 1 190 ? 13.305 -9.75 -7.668 1 92.25 190 ALA A N 1
ATOM 1427 C CA . ALA A 1 190 ? 13.211 -11.203 -7.633 1 92.25 190 ALA A CA 1
ATOM 1428 C C . ALA A 1 190 ? 14.289 -11.852 -8.492 1 92.25 190 ALA A C 1
ATOM 1430 O O . ALA A 1 190 ? 14.805 -11.227 -9.43 1 92.25 190 ALA A O 1
ATOM 1431 N N . PRO A 1 191 ? 14.641 -13.078 -8.102 1 91.31 191 PRO A N 1
ATOM 1432 C CA . PRO A 1 191 ? 15.586 -13.781 -8.969 1 91.31 191 PRO A CA 1
ATOM 1433 C C . PRO A 1 191 ? 15.125 -13.828 -10.43 1 91.31 191 PRO A C 1
ATOM 1435 O O . PRO A 1 191 ? 13.922 -13.859 -10.703 1 91.31 191 PRO A O 1
ATOM 1438 N N . GLY A 1 192 ? 16.031 -13.828 -11.328 1 89.44 192 GLY A N 1
ATOM 1439 C CA . GLY A 1 192 ? 15.766 -13.742 -12.75 1 89.44 192 GLY A CA 1
ATOM 1440 C C . GLY A 1 192 ? 14.812 -14.82 -13.242 1 89.44 192 GLY A C 1
ATOM 1441 O O . GLY A 1 192 ? 14.117 -14.633 -14.242 1 89.44 192 GLY A O 1
ATOM 1442 N N . ASN A 1 193 ? 14.789 -15.953 -12.602 1 92.25 193 ASN A N 1
ATOM 1443 C CA . ASN A 1 193 ? 13.93 -17.047 -13.023 1 92.25 193 ASN A CA 1
ATOM 1444 C C . ASN A 1 193 ? 12.578 -17 -12.32 1 92.25 193 ASN A C 1
ATOM 1446 O O . ASN A 1 193 ? 11.812 -17.969 -12.367 1 92.25 193 ASN A O 1
ATOM 1450 N N . VAL A 1 194 ? 12.297 -15.93 -11.609 1 96.44 194 VAL A N 1
ATOM 1451 C CA . VAL A 1 194 ? 11.023 -15.766 -10.922 1 96.44 194 VAL A CA 1
ATOM 1452 C C . VAL A 1 194 ? 10.242 -14.609 -11.547 1 96.44 194 VAL A C 1
ATOM 1454 O O . VAL A 1 194 ? 10.789 -13.523 -11.734 1 96.44 194 VAL A O 1
ATOM 1457 N N . ARG A 1 195 ? 9.023 -14.898 -11.945 1 97.56 195 ARG A N 1
ATOM 1458 C CA . ARG A 1 195 ? 8.125 -13.867 -12.461 1 97.56 195 ARG A CA 1
ATOM 1459 C C . ARG A 1 195 ? 7.066 -13.492 -11.43 1 97.56 195 ARG A C 1
ATOM 1461 O O . ARG A 1 195 ? 6.586 -14.352 -10.688 1 97.56 195 ARG A O 1
ATOM 1468 N N . VAL A 1 196 ? 6.758 -12.211 -11.375 1 98.5 196 VAL A N 1
ATOM 1469 C CA . VAL A 1 196 ? 5.703 -11.727 -10.492 1 98.5 196 VAL A CA 1
ATOM 1470 C C . VAL A 1 196 ? 4.684 -10.922 -11.305 1 98.5 196 VAL A C 1
ATOM 1472 O O . VAL A 1 196 ? 5.062 -10.109 -12.148 1 98.5 196 VAL A O 1
ATOM 1475 N N . ASN A 1 197 ? 3.408 -11.242 -11.18 1 98.75 197 ASN A N 1
ATOM 1476 C CA . ASN A 1 197 ? 2.287 -10.539 -11.805 1 98.75 197 ASN A CA 1
ATOM 1477 C C . ASN A 1 197 ? 1.123 -10.367 -10.836 1 98.75 197 ASN A C 1
ATOM 1479 O O . ASN A 1 197 ? 1.154 -10.898 -9.719 1 98.75 197 ASN A O 1
ATOM 1483 N N . ALA A 1 198 ? 0.168 -9.57 -11.203 1 98.88 198 ALA A N 1
ATOM 1484 C CA . ALA A 1 198 ? -1.009 -9.375 -10.359 1 98.88 198 ALA A CA 1
ATOM 1485 C C . ALA A 1 198 ? -2.279 -9.305 -11.203 1 98.88 198 ALA A C 1
ATOM 1487 O O . ALA A 1 198 ? -2.219 -9.078 -12.414 1 98.88 198 ALA A O 1
ATOM 1488 N N . ILE A 1 199 ? -3.361 -9.594 -10.578 1 98.69 199 ILE A N 1
ATOM 1489 C CA . ILE A 1 199 ? -4.68 -9.383 -11.164 1 98.69 199 ILE A CA 1
ATOM 1490 C C . ILE A 1 199 ? -5.406 -8.266 -10.406 1 98.69 199 ILE A C 1
ATOM 1492 O O . ILE A 1 199 ? -5.176 -8.07 -9.211 1 98.69 199 ILE A O 1
ATOM 1496 N N . ALA A 1 200 ? -6.223 -7.59 -11.094 1 97.25 200 ALA A N 1
ATOM 1497 C CA . ALA A 1 200 ? -7.066 -6.531 -10.539 1 97.25 200 ALA A CA 1
ATOM 1498 C C . ALA A 1 200 ? -8.523 -6.73 -10.93 1 97.25 200 ALA A C 1
ATOM 1500 O O . ALA A 1 200 ? -9.039 -6.047 -11.82 1 97.25 200 ALA A O 1
ATOM 1501 N N . PRO A 1 201 ? -9.188 -7.547 -10.219 1 95.5 201 PRO A N 1
ATOM 1502 C CA . PRO A 1 201 ? -10.602 -7.773 -10.531 1 95.5 201 PRO A CA 1
ATOM 1503 C C . PRO A 1 201 ? -11.492 -6.598 -10.125 1 95.5 201 PRO A C 1
ATOM 1505 O O . PRO A 1 201 ? -11.273 -5.984 -9.078 1 95.5 201 PRO A O 1
ATOM 1508 N N . SER A 1 202 ? -12.367 -6.266 -11.016 1 91.88 202 SER A N 1
ATOM 1509 C CA . SER A 1 202 ? -13.492 -5.434 -10.602 1 91.88 202 SER A CA 1
ATOM 1510 C C . SER A 1 202 ? -14.492 -6.227 -9.766 1 91.88 202 SER A C 1
ATOM 1512 O O . SER A 1 202 ? -14.148 -7.27 -9.211 1 91.88 202 SER A O 1
ATOM 1514 N N . TRP A 1 203 ? -15.656 -5.688 -9.539 1 89.19 203 TRP A N 1
ATOM 1515 C CA . TRP A 1 203 ? -16.656 -6.328 -8.688 1 89.19 203 TRP A CA 1
ATOM 1516 C C . TRP A 1 203 ? -16.922 -7.762 -9.141 1 89.19 203 TRP A C 1
ATOM 1518 O O . TRP A 1 203 ? -17.297 -8 -10.289 1 89.19 203 TRP A O 1
ATOM 1528 N N . THR A 1 204 ? -16.625 -8.664 -8.305 1 91.25 204 THR A N 1
ATOM 1529 C CA . THR A 1 204 ? -16.719 -10.102 -8.562 1 91.25 204 THR A CA 1
ATOM 1530 C C . THR A 1 204 ? -17.625 -10.773 -7.539 1 91.25 204 THR A C 1
ATOM 1532 O O . THR A 1 204 ? -17.578 -10.461 -6.352 1 91.25 204 THR A O 1
ATOM 1535 N N . THR A 1 205 ? -18.438 -11.648 -8.062 1 87.5 205 THR A N 1
ATOM 1536 C CA . THR A 1 205 ? -19.344 -12.375 -7.176 1 87.5 205 THR A CA 1
ATOM 1537 C C . THR A 1 205 ? -18.562 -13.336 -6.277 1 87.5 205 THR A C 1
ATOM 1539 O O . THR A 1 205 ? -17.984 -14.312 -6.754 1 87.5 205 THR A O 1
ATOM 1542 N N . THR A 1 206 ? -18.422 -12.875 -5.094 1 81.88 206 THR A N 1
ATOM 1543 C CA . THR A 1 206 ? -17.812 -13.727 -4.082 1 81.88 206 THR A CA 1
ATOM 1544 C C . THR A 1 206 ? -18.688 -13.805 -2.832 1 81.88 206 THR A C 1
ATOM 1546 O O . THR A 1 206 ? -19.797 -13.281 -2.814 1 81.88 206 THR A O 1
ATOM 1549 N N . GLY A 1 207 ? -18.312 -14.609 -1.955 1 67.06 207 GLY A N 1
ATOM 1550 C CA . GLY A 1 207 ? -19.031 -14.648 -0.697 1 67.06 207 GLY A CA 1
ATOM 1551 C C . GLY A 1 207 ? -18.922 -13.367 0.103 1 67.06 207 GLY A C 1
ATOM 1552 O O . GLY A 1 207 ? -19.578 -13.211 1.134 1 67.06 207 GLY A O 1
ATOM 1553 N N . LEU A 1 208 ? -18.156 -12.383 -0.423 1 62.94 208 LEU A N 1
ATOM 1554 C CA . LEU A 1 208 ? -17.891 -11.172 0.349 1 62.94 208 LEU A CA 1
ATOM 1555 C C . LEU A 1 208 ? -19.078 -10.227 0.302 1 62.94 208 LEU A C 1
ATOM 1557 O O . LEU A 1 208 ? -19.484 -9.688 1.333 1 62.94 208 LEU A O 1
ATOM 1561 N N . VAL A 1 209 ? -19.641 -9.883 -0.896 1 66.5 209 VAL A N 1
ATOM 1562 C CA . VAL A 1 209 ? -20.828 -9.07 -1.078 1 66.5 209 VAL A CA 1
ATOM 1563 C C . VAL A 1 209 ? -21.828 -9.812 -1.971 1 66.5 209 VAL A C 1
ATOM 1565 O O . VAL A 1 209 ? -21.484 -10.227 -3.082 1 66.5 209 VAL A O 1
ATOM 1568 N N . PRO A 1 210 ? -23 -10.047 -1.402 1 71.62 210 PRO A N 1
ATOM 1569 C CA . PRO A 1 210 ? -24 -10.75 -2.225 1 71.62 210 PRO A CA 1
ATOM 1570 C C . PRO A 1 210 ? -24.234 -10.07 -3.568 1 71.62 210 PRO A C 1
ATOM 1572 O O . PRO A 1 210 ? -24.375 -8.844 -3.625 1 71.62 210 PRO A O 1
ATOM 1575 N N . ALA A 1 211 ? -24.266 -10.906 -4.559 1 77.44 211 ALA A N 1
ATOM 1576 C CA . ALA A 1 211 ? -24.438 -10.414 -5.926 1 77.44 211 ALA A CA 1
ATOM 1577 C C . ALA A 1 211 ? -25.766 -9.664 -6.066 1 77.44 211 ALA A C 1
ATOM 1579 O O . ALA A 1 211 ? -25.844 -8.656 -6.77 1 77.44 211 ALA A O 1
ATOM 1580 N N . GLU A 1 212 ? -26.734 -10.164 -5.391 1 77.19 212 GLU A N 1
ATOM 1581 C CA . GLU A 1 212 ? -28.047 -9.539 -5.465 1 77.19 212 GLU A CA 1
ATOM 1582 C C . GLU A 1 212 ? -28.031 -8.125 -4.875 1 77.19 212 GLU A C 1
ATOM 1584 O O . GLU A 1 212 ? -28.703 -7.23 -5.379 1 77.19 212 GLU A O 1
ATOM 1589 N N . PHE A 1 213 ? -27.281 -8.008 -3.893 1 78.75 213 PHE A N 1
ATOM 1590 C CA . PHE A 1 213 ? -27.141 -6.699 -3.266 1 78.75 213 PHE A CA 1
ATOM 1591 C C . PHE A 1 213 ? -26.469 -5.719 -4.211 1 78.75 213 PHE A C 1
ATOM 1593 O O . PHE A 1 213 ? -26.938 -4.598 -4.398 1 78.75 213 PHE A O 1
ATOM 1600 N N . LEU A 1 214 ? -25.453 -6.164 -4.836 1 81.31 214 LEU A N 1
ATOM 1601 C CA . LEU A 1 214 ? -24.719 -5.316 -5.777 1 81.31 214 LEU A CA 1
ATOM 1602 C C . LEU A 1 214 ? -25.594 -4.977 -6.984 1 81.31 214 LEU A C 1
ATOM 1604 O O . LEU A 1 214 ? -25.562 -3.846 -7.473 1 81.31 214 LEU A O 1
ATOM 1608 N N . ALA A 1 215 ? -26.359 -5.938 -7.355 1 81.88 215 ALA A N 1
ATOM 1609 C CA . ALA A 1 215 ? -27.266 -5.703 -8.477 1 81.88 215 ALA A CA 1
ATOM 1610 C C . ALA A 1 215 ? -28.281 -4.609 -8.141 1 81.88 215 ALA A C 1
ATOM 1612 O O . ALA A 1 215 ? -28.641 -3.803 -9 1 81.88 215 ALA A O 1
ATOM 1613 N N . SER A 1 216 ? -28.688 -4.641 -6.957 1 82.56 216 SER A N 1
ATOM 1614 C CA . SER A 1 216 ? -29.656 -3.637 -6.523 1 82.56 216 SER A CA 1
ATOM 1615 C C . SER A 1 216 ? -29.047 -2.24 -6.539 1 82.56 216 SER A C 1
ATOM 1617 O O . SER A 1 216 ? -29.766 -1.241 -6.57 1 82.56 216 SER A O 1
ATOM 1619 N N . LEU A 1 217 ? -27.781 -2.217 -6.566 1 82.81 217 LEU A N 1
ATOM 1620 C CA . LEU A 1 217 ? -27.078 -0.944 -6.602 1 82.81 217 LEU A CA 1
ATOM 1621 C C . LEU A 1 217 ? -26.688 -0.581 -8.031 1 82.81 217 LEU A C 1
ATOM 1623 O O . LEU A 1 217 ? -25.969 0.402 -8.25 1 82.81 217 LEU A O 1
ATOM 1627 N N . GLY A 1 218 ? -27.062 -1.431 -8.953 1 82.62 218 GLY A N 1
ATOM 1628 C CA . GLY A 1 218 ? -26.75 -1.177 -10.352 1 82.62 218 GLY A CA 1
ATOM 1629 C C . GLY A 1 218 ? -25.359 -1.629 -10.742 1 82.62 218 GLY A C 1
ATOM 1630 O O . GLY A 1 218 ? -24.812 -1.176 -11.75 1 82.62 218 GLY A O 1
ATOM 1631 N N . VAL A 1 219 ? -24.812 -2.455 -9.914 1 84.62 219 VAL A N 1
ATOM 1632 C CA . VAL A 1 219 ? -23.453 -2.941 -10.18 1 84.62 219 VAL A CA 1
ATOM 1633 C C . VAL A 1 219 ? -23.516 -4.32 -10.828 1 84.62 219 VAL A C 1
ATOM 1635 O O . VAL A 1 219 ? -24.188 -5.223 -10.32 1 84.62 219 VAL A O 1
ATOM 1638 N N . ILE A 1 220 ? -22.906 -4.387 -12.023 1 85.31 220 ILE A N 1
ATOM 1639 C CA . ILE A 1 220 ? -22.781 -5.68 -12.688 1 85.31 220 ILE A CA 1
ATOM 1640 C C . ILE A 1 220 ? -21.547 -6.41 -12.188 1 85.31 220 ILE A C 1
ATOM 1642 O O . ILE A 1 220 ? -20.422 -5.879 -12.258 1 85.31 220 ILE A O 1
ATOM 1646 N N . THR A 1 221 ? -21.781 -7.559 -11.609 1 89.44 221 THR A N 1
ATOM 1647 C CA . THR A 1 221 ? -20.656 -8.344 -11.102 1 89.44 221 THR A CA 1
ATOM 1648 C C . THR A 1 221 ? -20.219 -9.391 -12.117 1 89.44 221 THR A C 1
ATOM 1650 O O . THR A 1 221 ? -20.984 -9.75 -13.016 1 89.44 221 THR A O 1
ATOM 1653 N N . GLN A 1 222 ? -18.969 -9.781 -12.055 1 92 222 GLN A N 1
ATOM 1654 C CA . GLN A 1 222 ? -18.469 -10.867 -12.898 1 92 222 GLN A CA 1
ATOM 1655 C C . GLN A 1 222 ? -18.297 -12.148 -12.094 1 92 222 GLN A C 1
ATOM 1657 O O . GLN A 1 222 ? -18.234 -12.117 -10.859 1 92 222 GLN A O 1
ATOM 1662 N N . ASP A 1 223 ? -18.219 -13.266 -12.844 1 93.94 223 ASP A N 1
ATOM 1663 C CA . ASP A 1 223 ? -18 -14.586 -12.258 1 93.94 223 ASP A CA 1
ATOM 1664 C C . ASP A 1 223 ? -16.547 -14.766 -11.82 1 93.94 223 ASP A C 1
ATOM 1666 O O . ASP A 1 223 ? -15.633 -14.367 -12.531 1 93.94 223 ASP A O 1
ATOM 1670 N N . PRO A 1 224 ? -16.359 -15.398 -10.633 1 96.25 224 PRO A N 1
ATOM 1671 C CA . PRO A 1 224 ? -14.984 -15.656 -10.203 1 96.25 224 PRO A CA 1
ATOM 1672 C C . PRO A 1 224 ? -14.172 -16.406 -11.25 1 96.25 224 PRO A C 1
ATOM 1674 O O . PRO A 1 224 ? -12.953 -16.266 -11.305 1 96.25 224 PRO A O 1
ATOM 1677 N N . GLY A 1 225 ? -14.852 -17.156 -12.07 1 96.75 225 GLY A N 1
ATOM 1678 C CA . GLY A 1 225 ? -14.172 -17.875 -13.133 1 96.75 225 GLY A CA 1
ATOM 1679 C C . GLY A 1 225 ? -13.453 -16.984 -14.117 1 96.75 225 GLY A C 1
ATOM 1680 O O . GLY A 1 225 ? -12.422 -17.359 -14.68 1 96.75 225 GLY A O 1
ATOM 1681 N N . VAL A 1 226 ? -14.047 -15.781 -14.344 1 96 226 VAL A N 1
ATOM 1682 C CA . VAL A 1 226 ? -13.398 -14.789 -15.195 1 96 226 VAL A CA 1
ATOM 1683 C C . VAL A 1 226 ? -12.047 -14.414 -14.609 1 96 226 VAL A C 1
ATOM 1685 O O . VAL A 1 226 ? -11.039 -14.367 -15.328 1 96 226 VAL A O 1
ATOM 1688 N N . VAL A 1 227 ? -11.992 -14.234 -13.344 1 97.75 227 VAL A N 1
ATOM 1689 C CA . VAL A 1 227 ? -10.766 -13.836 -12.656 1 97.75 227 VAL A CA 1
ATOM 1690 C C . VAL A 1 227 ? -9.781 -15.008 -12.633 1 97.75 227 VAL A C 1
ATOM 1692 O O . VAL A 1 227 ? -8.586 -14.82 -12.875 1 97.75 227 VAL A O 1
ATOM 1695 N N . ALA A 1 228 ? -10.289 -16.188 -12.414 1 98.31 228 ALA A N 1
ATOM 1696 C CA . ALA A 1 228 ? -9.461 -17.391 -12.398 1 98.31 228 ALA A CA 1
ATOM 1697 C C . ALA A 1 228 ? -8.703 -17.562 -13.719 1 98.31 228 ALA A C 1
ATOM 1699 O O . ALA A 1 228 ? -7.539 -17.969 -13.727 1 98.31 228 ALA A O 1
ATOM 1700 N N . ARG A 1 229 ? -9.352 -17.219 -14.805 1 98.19 229 ARG A N 1
ATOM 1701 C CA . ARG A 1 229 ? -8.734 -17.344 -16.125 1 98.19 229 ARG A CA 1
ATOM 1702 C C . ARG A 1 229 ? -7.535 -16.422 -16.25 1 98.19 229 ARG A C 1
ATOM 1704 O O . ARG A 1 229 ? -6.527 -16.781 -16.859 1 98.19 229 ARG A O 1
ATOM 1711 N N . SER A 1 230 ? -7.648 -15.227 -15.672 1 98 230 SER A N 1
ATOM 1712 C CA . SER A 1 230 ? -6.516 -14.305 -15.672 1 98 230 SER A CA 1
ATOM 1713 C C . SER A 1 230 ? -5.328 -14.891 -14.914 1 98 230 SER A C 1
ATOM 1715 O O . SER A 1 230 ? -4.184 -14.766 -15.352 1 98 230 SER A O 1
ATOM 1717 N N . VAL A 1 231 ? -5.586 -15.508 -13.812 1 98.75 231 VAL A N 1
ATOM 1718 C CA . VAL A 1 231 ? -4.535 -16.078 -12.984 1 98.75 231 VAL A CA 1
ATOM 1719 C C . VAL A 1 231 ? -3.848 -17.219 -13.734 1 98.75 231 VAL A C 1
ATOM 1721 O O . VAL A 1 231 ? -2.619 -17.25 -13.836 1 98.75 231 VAL A O 1
ATOM 1724 N N . ALA A 1 232 ? -4.648 -18.109 -14.305 1 98.69 232 ALA A N 1
ATOM 1725 C CA . ALA A 1 232 ? -4.113 -19.234 -15.055 1 98.69 232 ALA A CA 1
ATOM 1726 C C . ALA A 1 232 ? -3.266 -18.766 -16.234 1 98.69 232 ALA A C 1
ATOM 1728 O O . ALA A 1 232 ? -2.205 -19.328 -16.5 1 98.69 232 ALA A O 1
ATOM 1729 N N . PHE A 1 233 ? -3.744 -17.734 -16.875 1 98.56 233 PHE A N 1
ATOM 1730 C CA . PHE A 1 233 ? -3.025 -17.172 -18.016 1 98.56 233 PHE A CA 1
ATOM 1731 C C . PHE A 1 233 ? -1.663 -16.641 -17.578 1 98.56 233 PHE A C 1
ATOM 1733 O O . PHE A 1 233 ? -0.654 -16.891 -18.25 1 98.56 233 PHE A O 1
ATOM 1740 N N . LEU A 1 234 ? -1.602 -15.984 -16.469 1 98.44 234 LEU A N 1
ATOM 1741 C CA . LEU A 1 234 ? -0.354 -15.406 -15.977 1 98.44 234 LEU A CA 1
ATOM 1742 C C . LEU A 1 234 ? 0.612 -16.5 -15.523 1 98.44 234 LEU A C 1
ATOM 1744 O O . LEU A 1 234 ? 1.83 -16.328 -15.625 1 98.44 234 LEU A O 1
ATOM 1748 N N . PHE A 1 235 ? 0.101 -17.594 -15.023 1 98.38 235 PHE A N 1
ATOM 1749 C CA . PHE A 1 235 ? 0.945 -18.75 -14.734 1 98.38 235 PHE A CA 1
ATOM 1750 C C . PHE A 1 235 ? 1.523 -19.328 -16.016 1 98.38 235 PHE A C 1
ATOM 1752 O O . PHE A 1 235 ? 2.725 -19.594 -16.109 1 98.38 235 PHE A O 1
ATOM 1759 N N . ALA A 1 236 ? 0.709 -19.469 -17.031 1 97.5 236 ALA A N 1
ATOM 1760 C CA . ALA A 1 236 ? 1.038 -20.219 -18.234 1 97.5 236 ALA A CA 1
ATOM 1761 C C . ALA A 1 236 ? 1.944 -19.406 -19.156 1 97.5 236 ALA A C 1
ATOM 1763 O O . ALA A 1 236 ? 2.803 -19.969 -19.844 1 97.5 236 ALA A O 1
ATOM 1764 N N . GLU A 1 237 ? 1.698 -18.141 -19.219 1 95.25 237 GLU A N 1
ATOM 1765 C CA . GLU A 1 237 ? 2.453 -17.281 -20.125 1 95.25 237 GLU A CA 1
ATOM 1766 C C . GLU A 1 237 ? 3.793 -16.875 -19.516 1 95.25 237 GLU A C 1
ATOM 1768 O O . GLU A 1 237 ? 3.871 -15.891 -18.766 1 95.25 237 GLU A O 1
ATOM 1773 N N . SER A 1 238 ? 4.867 -17.484 -19.938 1 92.75 238 SER A N 1
ATOM 1774 C CA . SER A 1 238 ? 6.172 -17.391 -19.281 1 92.75 238 SER A CA 1
ATOM 1775 C C . SER A 1 238 ? 6.859 -16.078 -19.594 1 92.75 238 SER A C 1
ATOM 1777 O O . SER A 1 238 ? 7.867 -15.727 -18.969 1 92.75 238 SER A O 1
ATOM 1779 N N . THR A 1 239 ? 6.301 -15.266 -20.469 1 92.88 239 THR A N 1
ATOM 1780 C CA . THR A 1 239 ? 6.957 -14.016 -20.859 1 92.88 239 THR A CA 1
ATOM 1781 C C . THR A 1 239 ? 6.434 -12.852 -20.031 1 92.88 239 THR A C 1
ATOM 1783 O O . THR A 1 239 ? 6.953 -11.734 -20.125 1 92.88 239 THR A O 1
ATOM 1786 N N . ARG A 1 240 ? 5.453 -13.094 -19.25 1 95.44 240 ARG A N 1
ATOM 1787 C CA . ARG A 1 240 ? 4.828 -11.992 -18.516 1 95.44 240 ARG A CA 1
ATOM 1788 C C . ARG A 1 240 ? 5.441 -11.836 -17.125 1 95.44 240 ARG A C 1
ATOM 1790 O O . ARG A 1 240 ? 5.363 -12.75 -16.312 1 95.44 240 ARG A O 1
ATOM 1797 N N . ASN A 1 241 ? 6.059 -10.711 -16.906 1 97.38 241 ASN A N 1
ATOM 1798 C CA . ASN A 1 241 ? 6.645 -10.305 -15.641 1 97.38 241 ASN A CA 1
ATOM 1799 C C . ASN A 1 241 ? 6.336 -8.844 -15.32 1 97.38 241 ASN A C 1
ATOM 1801 O O . ASN A 1 241 ? 6.66 -7.949 -16.109 1 97.38 241 ASN A O 1
ATOM 1805 N N . GLY A 1 242 ? 5.652 -8.594 -14.227 1 97.75 242 GLY A N 1
ATOM 1806 C CA . GLY A 1 242 ? 5.301 -7.238 -13.844 1 97.75 242 GLY A CA 1
ATOM 1807 C C . GLY A 1 242 ? 4.023 -6.746 -14.492 1 97.75 242 GLY A C 1
ATOM 1808 O O . GLY A 1 242 ? 3.855 -5.547 -14.719 1 97.75 242 GLY A O 1
ATOM 1809 N N . HIS A 1 243 ? 3.16 -7.664 -14.867 1 97.88 243 HIS A N 1
ATOM 1810 C CA . HIS A 1 243 ? 1.921 -7.281 -15.531 1 97.88 243 HIS A CA 1
ATOM 1811 C C . HIS A 1 243 ? 0.753 -7.25 -14.555 1 97.88 243 HIS A C 1
ATOM 1813 O O . HIS A 1 243 ? 0.762 -7.965 -13.547 1 97.88 243 HIS A O 1
ATOM 1819 N N . LEU A 1 244 ? -0.164 -6.438 -14.828 1 98.06 244 LEU A N 1
ATOM 1820 C CA . LEU A 1 244 ? -1.42 -6.305 -14.102 1 98.06 244 LEU A CA 1
ATOM 1821 C C . LEU A 1 244 ? -2.613 -6.465 -15.039 1 98.06 244 LEU A C 1
ATOM 1823 O O . LEU A 1 244 ? -2.797 -5.664 -15.961 1 98.06 244 LEU A O 1
ATOM 1827 N N . ILE A 1 245 ? -3.424 -7.5 -14.828 1 97.81 245 ILE A N 1
ATOM 1828 C CA . ILE A 1 245 ? -4.594 -7.734 -15.672 1 97.81 245 ILE A CA 1
ATOM 1829 C C . ILE A 1 245 ? -5.852 -7.262 -14.953 1 97.81 245 ILE A C 1
ATOM 1831 O O . ILE A 1 245 ? -6.191 -7.777 -13.883 1 97.81 245 ILE A O 1
ATOM 1835 N N . TYR A 1 246 ? -6.508 -6.305 -15.508 1 96.69 246 TYR A N 1
ATOM 1836 C CA . TYR A 1 246 ? -7.812 -5.84 -15.055 1 96.69 246 TYR A CA 1
ATOM 1837 C C . TYR A 1 246 ? -8.938 -6.637 -15.711 1 96.69 246 TYR A C 1
ATOM 1839 O O . TYR A 1 246 ? -8.961 -6.793 -16.938 1 96.69 246 TYR A O 1
ATOM 1847 N N . SER A 1 247 ? -9.797 -7.223 -14.914 1 95.81 247 SER A N 1
ATOM 1848 C CA . SER A 1 247 ? -10.961 -7.938 -15.438 1 95.81 247 SER A CA 1
ATOM 1849 C C . SER A 1 247 ? -12.258 -7.281 -14.992 1 95.81 247 SER A C 1
ATOM 1851 O O . SER A 1 247 ? -12.422 -6.938 -13.82 1 95.81 247 SER A O 1
ATOM 1853 N N . TRP A 1 248 ? -13.109 -7.109 -15.883 1 92.25 248 TRP A N 1
ATOM 1854 C CA . TRP A 1 248 ? -14.398 -6.48 -15.625 1 92.25 248 TRP A CA 1
ATOM 1855 C C . TRP A 1 248 ? -15.461 -7.016 -16.578 1 92.25 248 TRP A C 1
ATOM 1857 O O . TRP A 1 248 ? -15.297 -6.945 -17.812 1 92.25 248 TRP A O 1
ATOM 1867 N N . GLU A 1 249 ? -16.516 -7.543 -16.062 1 89.88 249 GLU A N 1
ATOM 1868 C CA . GLU A 1 249 ? -17.656 -8.016 -16.844 1 89.88 249 GLU A CA 1
ATOM 1869 C C . GLU A 1 249 ? -17.219 -8.992 -17.922 1 89.88 249 GLU A C 1
ATOM 1871 O O . GLU A 1 249 ? -17.656 -8.891 -19.078 1 89.88 249 GLU A O 1
ATOM 1876 N N . GLY A 1 250 ? -16.297 -9.773 -17.562 1 91.56 250 GLY A N 1
ATOM 1877 C CA . GLY A 1 250 ? -15.867 -10.836 -18.453 1 91.56 250 GLY A CA 1
ATOM 1878 C C . GLY A 1 250 ? -14.789 -10.398 -19.438 1 91.56 250 GLY A C 1
ATOM 1879 O O . GLY A 1 250 ? -14.352 -11.188 -20.266 1 91.56 250 GLY A O 1
ATOM 1880 N N . ASN A 1 251 ? -14.391 -9.164 -19.328 1 93.25 251 ASN A N 1
ATOM 1881 C CA . ASN A 1 251 ? -13.352 -8.641 -20.219 1 93.25 251 ASN A CA 1
ATOM 1882 C C . ASN A 1 251 ? -12.016 -8.516 -19.484 1 93.25 251 ASN A C 1
ATOM 1884 O O . ASN A 1 251 ? -11.969 -8.453 -18.266 1 93.25 251 ASN A O 1
ATOM 1888 N N . TYR A 1 252 ? -10.93 -8.547 -20.328 1 95.88 252 TYR A N 1
ATOM 1889 C CA . TYR A 1 252 ? -9.586 -8.469 -19.766 1 95.88 252 TYR A CA 1
ATOM 1890 C C . TYR A 1 252 ? -8.789 -7.344 -20.422 1 95.88 252 TYR A C 1
ATOM 1892 O O . TYR A 1 252 ? -8.891 -7.129 -21.641 1 95.88 252 TYR A O 1
ATOM 1900 N N . LYS A 1 253 ? -8.07 -6.668 -19.641 1 95.62 253 LYS A N 1
ATOM 1901 C CA . LYS A 1 253 ? -7.117 -5.668 -20.109 1 95.62 253 LYS A CA 1
ATOM 1902 C C . LYS A 1 253 ? -5.805 -5.742 -19.328 1 95.62 253 LYS A C 1
ATOM 1904 O O . LYS A 1 253 ? -5.812 -5.887 -18.109 1 95.62 253 LYS A O 1
ATOM 1909 N N . GLU A 1 254 ? -4.688 -5.836 -20.062 1 97 254 GLU A N 1
ATOM 1910 C CA . GLU A 1 254 ? -3.416 -5.582 -19.375 1 97 254 GLU A CA 1
ATOM 1911 C C . GLU A 1 254 ? -3.176 -4.086 -19.203 1 97 254 GLU A C 1
ATOM 1913 O O . GLU A 1 254 ? -3.1 -3.342 -20.188 1 97 254 GLU A O 1
ATOM 1918 N N . ILE A 1 255 ? -2.986 -3.654 -17.938 1 96.31 255 ILE A N 1
ATOM 1919 C CA . ILE A 1 255 ? -3.109 -2.211 -17.766 1 96.31 255 ILE A CA 1
ATOM 1920 C C . ILE A 1 255 ? -1.833 -1.655 -17.141 1 96.31 255 ILE A C 1
ATOM 1922 O O . ILE A 1 255 ? -1.758 -0.467 -16.828 1 96.31 255 ILE A O 1
ATOM 1926 N N . GLU A 1 256 ? -0.865 -2.465 -16.938 1 96.5 256 GLU A N 1
ATOM 1927 C CA . GLU A 1 256 ? 0.365 -2.029 -16.281 1 96.5 256 GLU A CA 1
ATOM 1928 C C . GLU A 1 256 ? 1.403 -1.576 -17.312 1 96.5 256 GLU A C 1
ATOM 1930 O O . GLU A 1 256 ? 1.658 -0.379 -17.453 1 96.5 256 GLU A O 1
ATOM 1935 N N . GLN A 1 257 ? 1.882 -2.471 -18.141 1 94.81 257 GLN A N 1
ATOM 1936 C CA . GLN A 1 257 ? 3.012 -2.23 -19.031 1 94.81 257 GLN A CA 1
ATOM 1937 C C . GLN A 1 257 ? 2.535 -1.88 -20.438 1 94.81 257 GLN A C 1
ATOM 1939 O O . GLN A 1 257 ? 3.318 -1.403 -21.266 1 94.81 257 GLN A O 1
ATOM 1944 N N . ALA A 1 258 ? 1.279 -2.133 -20.703 1 93.25 258 ALA A N 1
ATOM 1945 C CA . ALA A 1 258 ? 0.744 -1.833 -22.031 1 93.25 258 ALA A CA 1
ATOM 1946 C C . ALA A 1 258 ? 0.929 -0.359 -22.375 1 93.25 258 ALA A C 1
ATOM 1948 O O . ALA A 1 258 ? 1.012 0.489 -21.484 1 93.25 258 ALA A O 1
ATOM 1949 N N . GLU A 1 259 ? 1.04 -0.138 -23.656 1 90.75 259 GLU A N 1
ATOM 1950 C CA . GLU A 1 259 ? 1.021 1.255 -24.094 1 90.75 259 GLU A CA 1
ATOM 1951 C C . GLU A 1 259 ? -0.241 1.966 -23.625 1 90.75 259 GLU A C 1
ATOM 1953 O O . GLU A 1 259 ? -1.353 1.467 -23.812 1 90.75 259 GLU A O 1
ATOM 1958 N N . GLY A 1 260 ? -0.029 3.07 -22.953 1 90.44 260 GLY A N 1
ATOM 1959 C CA . GLY A 1 260 ? -1.168 3.785 -22.391 1 90.44 260 GLY A CA 1
ATOM 1960 C C . GLY A 1 260 ? -1.625 3.232 -21.047 1 90.44 260 GLY A C 1
ATOM 1961 O O . GLY A 1 260 ? -2.643 3.668 -20.516 1 90.44 260 GLY A O 1
ATOM 1962 N N . GLY A 1 261 ? -0.837 2.277 -20.594 1 93.94 261 GLY A N 1
ATOM 1963 C CA . GLY A 1 261 ? -1.155 1.711 -19.281 1 93.94 261 GLY A CA 1
ATOM 1964 C C . GLY A 1 261 ? -0.722 2.592 -18.125 1 93.94 261 GLY A C 1
ATOM 1965 O O . GLY A 1 261 ? -0.405 3.768 -18.328 1 93.94 261 GLY A O 1
ATOM 1966 N N . LEU A 1 262 ? -0.759 2.068 -16.984 1 95.12 262 LEU A N 1
ATOM 1967 C CA . LEU A 1 262 ? -0.521 2.84 -15.766 1 95.12 262 LEU A CA 1
ATOM 1968 C C . LEU A 1 262 ? 0.897 3.4 -15.75 1 95.12 262 LEU A C 1
ATOM 1970 O O . LEU A 1 262 ? 1.099 4.582 -15.469 1 95.12 262 LEU A O 1
ATOM 1974 N N . LEU A 1 263 ? 1.927 2.576 -16.047 1 93.75 263 LEU A N 1
ATOM 1975 C CA . LEU A 1 263 ? 3.314 3.004 -15.914 1 93.75 263 LEU A CA 1
ATOM 1976 C C . LEU A 1 263 ? 3.668 4.043 -16.969 1 93.75 263 LEU A C 1
ATOM 1978 O O . LEU A 1 263 ? 4.375 5.012 -16.688 1 93.75 263 LEU A O 1
ATOM 1982 N N . SER A 1 264 ? 3.221 3.785 -18.203 1 90.56 264 SER A N 1
ATOM 1983 C CA . SER A 1 264 ? 3.498 4.766 -19.25 1 90.56 264 SER A CA 1
ATOM 1984 C C . SER A 1 264 ? 2.805 6.09 -18.969 1 90.56 264 SER A C 1
ATOM 1986 O O . SER A 1 264 ? 3.363 7.16 -19.234 1 90.56 264 SER A O 1
ATOM 1988 N N . THR A 1 265 ? 1.644 6.047 -18.438 1 89.88 265 THR A N 1
ATOM 1989 C CA . THR A 1 265 ? 0.902 7.262 -18.109 1 89.88 265 THR A CA 1
ATOM 1990 C C . THR A 1 265 ? 1.594 8.039 -17 1 89.88 265 THR A C 1
ATOM 1992 O O . THR A 1 265 ? 1.643 9.266 -17.031 1 89.88 265 THR A O 1
ATOM 1995 N N . VAL A 1 266 ? 2.043 7.348 -15.984 1 92.75 266 VAL A N 1
ATOM 1996 C CA . VAL A 1 266 ? 2.779 7.988 -14.898 1 92.75 266 VAL A CA 1
ATOM 1997 C C . VAL A 1 266 ? 3.992 8.727 -15.469 1 92.75 266 VAL A C 1
ATOM 1999 O O . VAL A 1 266 ? 4.277 9.859 -15.07 1 92.75 266 VAL A O 1
ATOM 2002 N N . LYS A 1 267 ? 4.707 8.078 -16.359 1 90.56 267 LYS A N 1
ATOM 2003 C CA . LYS A 1 267 ? 5.859 8.719 -16.984 1 90.56 267 LYS A CA 1
ATOM 2004 C C . LYS A 1 267 ? 5.453 10.008 -17.703 1 90.56 267 LYS A C 1
ATOM 2006 O O . LYS A 1 267 ? 6.16 11.016 -17.609 1 90.56 267 LYS A O 1
ATOM 2011 N N . ASP A 1 268 ? 4.332 9.93 -18.359 1 90.19 268 ASP A N 1
ATOM 2012 C CA . ASP A 1 268 ? 3.836 11.102 -19.078 1 90.19 268 ASP A CA 1
ATOM 2013 C C . ASP A 1 268 ? 3.477 12.227 -18.109 1 90.19 268 ASP A C 1
ATOM 2015 O O . ASP A 1 268 ? 3.732 13.398 -18.391 1 90.19 268 ASP A O 1
ATOM 2019 N N . ILE A 1 269 ? 2.896 11.883 -17.016 1 91.69 269 ILE A N 1
ATOM 2020 C CA . ILE A 1 269 ? 2.465 12.859 -16.016 1 91.69 269 ILE A CA 1
ATOM 2021 C C . ILE A 1 269 ? 3.684 13.531 -15.391 1 91.69 269 ILE A C 1
ATOM 2023 O O . ILE A 1 269 ? 3.707 14.75 -15.227 1 91.69 269 ILE A O 1
ATOM 2027 N N . LEU A 1 270 ? 4.691 12.688 -15.039 1 89.69 270 LEU A N 1
ATOM 2028 C CA . LEU A 1 270 ? 5.863 13.195 -14.328 1 89.69 270 LEU A CA 1
ATOM 2029 C C . LEU A 1 270 ? 6.785 13.953 -15.281 1 89.69 270 LEU A C 1
ATOM 2031 O O . LEU A 1 270 ? 7.508 14.859 -14.867 1 89.69 270 LEU A O 1
ATOM 2035 N N . GLY A 1 271 ? 6.66 13.531 -16.438 1 82 271 GLY A N 1
ATOM 2036 C CA . GLY A 1 271 ? 7.621 14.031 -17.406 1 82 271 GLY A CA 1
ATOM 2037 C C . GLY A 1 271 ? 8.898 13.227 -17.469 1 82 271 GLY A C 1
ATOM 2038 O O . GLY A 1 271 ? 8.883 12.008 -17.266 1 82 271 GLY A O 1
ATOM 2039 N N . ASN A 1 272 ? 10 13.734 -17.859 1 65 272 ASN A N 1
ATOM 2040 C CA . ASN A 1 272 ? 11.133 12.875 -18.172 1 65 272 ASN A CA 1
ATOM 2041 C C . ASN A 1 272 ? 12.211 12.945 -17.109 1 65 272 ASN A C 1
ATOM 2043 O O . ASN A 1 272 ? 13.367 13.273 -17.391 1 65 272 ASN A O 1
ATOM 2047 N N . PRO A 1 273 ? 11.734 12.766 -15.875 1 68.06 273 PRO A N 1
ATOM 2048 C CA . PRO A 1 273 ? 12.828 12.562 -14.914 1 68.06 273 PRO A CA 1
ATOM 2049 C C . PRO A 1 273 ? 13.461 11.18 -15.016 1 68.06 273 PRO A C 1
ATOM 2051 O O . PRO A 1 273 ? 12.852 10.258 -15.57 1 68.06 273 PRO A O 1
ATOM 2054 N N . VAL A 1 274 ? 14.719 11.023 -14.742 1 71.25 274 VAL A N 1
ATOM 2055 C CA . VAL A 1 274 ? 15.305 9.695 -14.641 1 71.25 274 VAL A CA 1
ATOM 2056 C C . VAL A 1 274 ? 14.445 8.828 -13.719 1 71.25 274 VAL A C 1
ATOM 2058 O O . VAL A 1 274 ? 14.078 9.25 -12.617 1 71.25 274 VAL A O 1
ATOM 2061 N N . SER A 1 275 ? 14.109 7.676 -14.25 1 78.19 275 SER A N 1
ATOM 2062 C CA . SER A 1 275 ? 13.242 6.742 -13.531 1 78.19 275 SER A CA 1
ATOM 2063 C C . SER A 1 275 ? 13.82 6.391 -12.164 1 78.19 275 SER A C 1
ATOM 2065 O O . SER A 1 275 ? 15.031 6.195 -12.031 1 78.19 275 SER A O 1
ATOM 2067 N N . GLU A 1 276 ? 12.977 6.348 -11.18 1 76.25 276 GLU A N 1
ATOM 2068 C CA . GLU A 1 276 ? 13.391 5.957 -9.836 1 76.25 276 GLU A CA 1
ATOM 2069 C C . GLU A 1 276 ? 14.055 4.582 -9.844 1 76.25 276 GLU A C 1
ATOM 2071 O O . GLU A 1 276 ? 15.062 4.367 -9.164 1 76.25 276 GLU A O 1
ATOM 2076 N N . ASP A 1 277 ? 13.5 3.771 -10.602 1 78.62 277 ASP A N 1
ATOM 2077 C CA . ASP A 1 277 ? 14.008 2.404 -10.68 1 78.62 277 ASP A CA 1
ATOM 2078 C C . ASP A 1 277 ? 15.391 2.369 -11.328 1 78.62 277 ASP A C 1
ATOM 2080 O O . ASP A 1 277 ? 16.25 1.587 -10.922 1 78.62 277 ASP A O 1
ATOM 2084 N N . GLU A 1 278 ? 15.523 3.162 -12.328 1 77.62 278 GLU A N 1
ATOM 2085 C CA . GLU A 1 278 ? 16.828 3.234 -12.984 1 77.62 278 GLU A CA 1
ATOM 2086 C C . GLU A 1 278 ? 17.906 3.73 -12.023 1 77.62 278 GLU A C 1
ATOM 2088 O O . GLU A 1 278 ? 19.031 3.217 -12.016 1 77.62 278 GLU A O 1
ATOM 2093 N N . VAL A 1 279 ? 17.562 4.676 -11.258 1 79.5 279 VAL A N 1
ATOM 2094 C CA . VAL A 1 279 ? 18.516 5.234 -10.297 1 79.5 279 VAL A CA 1
ATOM 2095 C C . VAL A 1 279 ? 18.859 4.188 -9.25 1 79.5 279 VAL A C 1
ATOM 2097 O O . VAL A 1 279 ? 20.031 4.035 -8.875 1 79.5 279 VAL A O 1
ATOM 2100 N N . LEU A 1 280 ? 17.922 3.447 -8.812 1 79 280 LEU A N 1
ATOM 2101 C CA . LEU A 1 280 ? 18.156 2.393 -7.836 1 79 280 LEU A CA 1
ATOM 2102 C C . LEU A 1 280 ? 19.094 1.324 -8.398 1 79 280 LEU A C 1
ATOM 2104 O O . LEU A 1 280 ? 19.969 0.826 -7.695 1 79 280 LEU A O 1
ATOM 2108 N N . GLN A 1 281 ? 18.844 1.023 -9.648 1 79 281 GLN A N 1
ATOM 2109 C CA . GLN A 1 281 ? 19.719 0.041 -10.297 1 79 281 GLN A CA 1
ATOM 2110 C C . GLN A 1 281 ? 21.141 0.546 -10.398 1 79 281 GLN A C 1
ATOM 2112 O O . GLN A 1 281 ? 22.094 -0.212 -10.172 1 79 281 GLN A O 1
ATOM 2117 N N . ARG A 1 282 ? 21.266 1.832 -10.664 1 80.38 282 ARG A N 1
ATOM 2118 C CA . ARG A 1 282 ? 22.594 2.43 -10.727 1 80.38 282 ARG A CA 1
ATOM 2119 C C . ARG A 1 282 ? 23.266 2.412 -9.359 1 80.38 282 ARG A C 1
ATOM 2121 O O . ARG A 1 282 ? 24.469 2.195 -9.258 1 80.38 282 ARG A O 1
ATOM 2128 N N . MET A 1 283 ? 22.5 2.631 -8.391 1 79.94 283 MET A N 1
ATOM 2129 C CA . MET A 1 283 ? 23 2.619 -7.02 1 79.94 283 MET A CA 1
ATOM 2130 C C . MET A 1 283 ? 23.531 1.236 -6.648 1 79.94 283 MET A C 1
ATOM 2132 O O . MET A 1 283 ? 24.609 1.113 -6.062 1 79.94 283 MET A O 1
ATOM 2136 N N . LYS A 1 284 ? 22.797 0.268 -7.02 1 76.94 284 LYS A N 1
ATOM 2137 C CA . LYS A 1 284 ? 23.172 -1.109 -6.715 1 76.94 284 LYS A CA 1
ATOM 2138 C C . LYS A 1 284 ? 24.453 -1.504 -7.457 1 76.94 284 LYS A C 1
ATOM 2140 O O . LYS A 1 284 ? 25.312 -2.186 -6.898 1 76.94 284 LYS A O 1
ATOM 2145 N N . GLU A 1 285 ? 24.5 -1.048 -8.625 1 78.25 285 GLU A N 1
ATOM 2146 C CA . GLU A 1 285 ? 25.672 -1.351 -9.438 1 78.25 285 GLU A CA 1
ATOM 2147 C C . GLU A 1 285 ? 26.922 -0.667 -8.883 1 78.25 285 GLU A C 1
ATOM 2149 O O . GLU A 1 285 ? 28 -1.251 -8.883 1 78.25 285 GLU A O 1
ATOM 2154 N N . LYS A 1 286 ? 26.797 0.534 -8.438 1 76.88 286 LYS A N 1
ATOM 2155 C CA . LYS A 1 286 ? 27.906 1.281 -7.879 1 76.88 286 LYS A CA 1
ATOM 2156 C C . LYS A 1 286 ? 28.359 0.694 -6.539 1 76.88 286 LYS A C 1
ATOM 2158 O O . LYS A 1 286 ? 29.547 0.638 -6.242 1 76.88 286 LYS A O 1
ATOM 2163 N N . ALA A 1 287 ? 27.406 0.337 -5.727 1 70.25 287 ALA A N 1
ATOM 2164 C CA . ALA A 1 287 ? 27.719 -0.26 -4.434 1 70.25 287 ALA A CA 1
ATOM 2165 C C . ALA A 1 287 ? 28.469 -1.584 -4.605 1 70.25 287 ALA A C 1
ATOM 2167 O O . ALA A 1 287 ? 29.344 -1.919 -3.807 1 70.25 287 ALA A O 1
ATOM 2168 N N . SER A 1 288 ? 28.047 -2.328 -5.625 1 65.06 288 SER A N 1
ATOM 2169 C CA . SER A 1 288 ? 28.656 -3.635 -5.879 1 65.06 288 SER A CA 1
ATOM 2170 C C . SER A 1 288 ? 30.047 -3.498 -6.484 1 65.06 288 SER A C 1
ATOM 2172 O O . SER A 1 288 ? 30.891 -4.367 -6.293 1 65.06 288 SER A O 1
ATOM 2174 N N . THR A 1 289 ? 30.219 -2.34 -7.16 1 64.75 289 THR A N 1
ATOM 2175 C CA . THR A 1 289 ? 31.5 -2.205 -7.867 1 64.75 289 THR A CA 1
ATOM 2176 C C . THR A 1 289 ? 32.469 -1.335 -7.07 1 64.75 289 THR A C 1
ATOM 2178 O O . THR A 1 289 ? 33.656 -1.301 -7.367 1 64.75 289 THR A O 1
ATOM 2181 N N . GLY A 1 290 ? 32 -0.743 -5.789 1 57.25 290 GLY A N 1
ATOM 2182 C CA . GLY A 1 290 ? 32.875 0.144 -5.027 1 57.25 290 GLY A CA 1
ATOM 2183 C C . GLY A 1 290 ? 33.281 1.383 -5.797 1 57.25 290 GLY A C 1
ATOM 2184 O O . GLY A 1 290 ? 34.125 2.15 -5.34 1 57.25 290 GLY A O 1
ATOM 2185 N N . LYS A 1 291 ? 33.125 1.585 -7.047 1 46.78 291 LYS A N 1
ATOM 2186 C CA . LYS A 1 291 ? 33.688 2.676 -7.828 1 46.78 291 LYS A CA 1
ATOM 2187 C C . LYS A 1 291 ? 32.781 3.904 -7.805 1 46.78 291 LYS A C 1
ATOM 2189 O O . LYS A 1 291 ? 31.547 3.777 -7.789 1 46.78 291 LYS A O 1
ATOM 2194 N N . MET B 1 1 ? -1.312 18.969 -17.859 1 56.78 1 MET B N 1
ATOM 2195 C CA . MET B 1 1 ? -0.566 18.578 -16.672 1 56.78 1 MET B CA 1
ATOM 2196 C C . MET B 1 1 ? -0.254 19.781 -15.797 1 56.78 1 MET B C 1
ATOM 2198 O O . MET B 1 1 ? 0.288 20.781 -16.281 1 56.78 1 MET B O 1
ATOM 2202 N N . ALA B 1 2 ? -0.991 19.984 -14.641 1 65.25 2 ALA B N 1
ATOM 2203 C CA . ALA B 1 2 ? -1.115 21.344 -14.109 1 65.25 2 ALA B CA 1
ATOM 2204 C C . ALA B 1 2 ? 0.094 21.703 -13.258 1 65.25 2 ALA B C 1
ATOM 2206 O O . ALA B 1 2 ? 0.339 21.094 -12.219 1 65.25 2 ALA B O 1
ATOM 2207 N N . SER B 1 3 ? 1.112 22.312 -13.781 1 86.06 3 SER B N 1
ATOM 2208 C CA . SER B 1 3 ? 2.094 23.047 -12.977 1 86.06 3 SER B CA 1
ATOM 2209 C C . SER B 1 3 ? 1.424 23.812 -11.844 1 86.06 3 SER B C 1
ATOM 2211 O O . SER B 1 3 ? 0.321 24.344 -12.016 1 86.06 3 SER B O 1
ATOM 2213 N N . LEU B 1 4 ? 2.033 23.656 -10.68 1 91.81 4 LEU B N 1
ATOM 2214 C CA . LEU B 1 4 ? 1.484 24.297 -9.492 1 91.81 4 LEU B CA 1
ATOM 2215 C C . LEU B 1 4 ? 2.445 25.359 -8.953 1 91.81 4 LEU B C 1
ATOM 2217 O O . LEU B 1 4 ? 3.631 25.078 -8.758 1 91.81 4 LEU B O 1
ATOM 2221 N N . GLU B 1 5 ? 1.97 26.594 -8.891 1 91.81 5 GLU B N 1
ATOM 2222 C CA . GLU B 1 5 ? 2.748 27.656 -8.258 1 91.81 5 GLU B CA 1
ATOM 2223 C C . GLU B 1 5 ? 2.33 27.844 -6.801 1 91.81 5 GLU B C 1
ATOM 2225 O O . GLU B 1 5 ? 1.146 28.031 -6.512 1 91.81 5 GLU B O 1
ATOM 2230 N N . ILE B 1 6 ? 3.264 27.766 -5.938 1 94.69 6 ILE B N 1
ATOM 2231 C CA . ILE B 1 6 ? 3.004 27.984 -4.52 1 94.69 6 ILE B CA 1
ATOM 2232 C C . ILE B 1 6 ? 3.471 29.391 -4.125 1 94.69 6 ILE B C 1
ATOM 2234 O O . ILE B 1 6 ? 4.672 29.625 -3.982 1 94.69 6 ILE B O 1
ATOM 2238 N N . LEU B 1 7 ? 2.506 30.234 -3.951 1 92.19 7 LEU B N 1
ATOM 2239 C CA . LEU B 1 7 ? 2.797 31.625 -3.623 1 92.19 7 LEU B CA 1
ATOM 2240 C C . LEU B 1 7 ? 3.01 31.797 -2.123 1 92.19 7 LEU B C 1
ATOM 2242 O O . LEU B 1 7 ? 2.309 31.188 -1.318 1 92.19 7 LEU B O 1
ATOM 2246 N N . ASP B 1 8 ? 3.859 32.688 -1.78 1 92.06 8 ASP B N 1
ATOM 2247 C CA . ASP B 1 8 ? 4.18 32.938 -0.381 1 92.06 8 ASP B CA 1
ATOM 2248 C C . ASP B 1 8 ? 2.959 33.469 0.373 1 92.06 8 ASP B C 1
ATOM 2250 O O . ASP B 1 8 ? 2.787 33.188 1.56 1 92.06 8 ASP B O 1
ATOM 2254 N N . GLU B 1 9 ? 2.193 34.188 -0.272 1 91.19 9 GLU B N 1
ATOM 2255 C CA . GLU B 1 9 ? 1.023 34.812 0.341 1 91.19 9 GLU B CA 1
ATOM 2256 C C . GLU B 1 9 ? 0.065 33.781 0.895 1 91.19 9 GLU B C 1
ATOM 2258 O O . GLU B 1 9 ? -0.621 34 1.891 1 91.19 9 GLU B O 1
ATOM 2263 N N . ALA B 1 10 ? 0.089 32.656 0.275 1 90.69 10 ALA B N 1
ATOM 2264 C CA . ALA B 1 10 ? -0.801 31.578 0.722 1 90.69 10 ALA B CA 1
ATOM 2265 C C . ALA B 1 10 ? -0.305 30.969 2.027 1 90.69 10 ALA B C 1
ATOM 2267 O O . ALA B 1 10 ? -1.104 30.5 2.844 1 90.69 10 ALA B O 1
ATOM 2268 N N . LEU B 1 11 ? 0.917 31 2.256 1 96 11 LEU B N 1
ATOM 2269 C CA . LEU B 1 11 ? 1.533 30.297 3.367 1 96 11 LEU B CA 1
ATOM 2270 C C . LEU B 1 11 ? 1.378 31.078 4.668 1 96 11 LEU B C 1
ATOM 2272 O O . LEU B 1 11 ? 1.527 30.516 5.758 1 96 11 LEU B O 1
ATOM 2276 N N . VAL B 1 12 ? 1.041 32.375 4.57 1 94.25 12 VAL B N 1
ATOM 2277 C CA . VAL B 1 12 ? 0.937 33.25 5.738 1 94.25 12 VAL B CA 1
ATOM 2278 C C . VAL B 1 12 ? -0.213 32.781 6.629 1 94.25 12 VAL B C 1
ATOM 2280 O O . VAL B 1 12 ? -0.247 33.094 7.82 1 94.25 12 VAL B O 1
ATOM 2283 N N . LYS B 1 13 ? -1.1 31.984 6.062 1 95.5 13 LYS B N 1
ATOM 2284 C CA . LYS B 1 13 ? -2.271 31.484 6.777 1 95.5 13 LYS B CA 1
ATOM 2285 C C . LYS B 1 13 ? -1.872 30.516 7.887 1 95.5 13 LYS B C 1
ATOM 2287 O O . LYS B 1 13 ? -2.688 30.172 8.75 1 95.5 13 LYS B O 1
ATOM 2292 N N . LEU B 1 14 ? -0.652 30.125 7.941 1 97.62 14 LEU B N 1
ATOM 2293 C CA . LEU B 1 14 ? -0.193 29.172 8.938 1 97.62 14 LEU B CA 1
ATOM 2294 C C . LEU B 1 14 ? 0.204 29.859 10.227 1 97.62 14 LEU B C 1
ATOM 2296 O O . LEU B 1 14 ? 0.487 29.203 11.234 1 97.62 14 LEU B O 1
ATOM 2300 N N . LYS B 1 15 ? 0.167 31.219 10.172 1 97.5 15 LYS B N 1
ATOM 2301 C CA . LYS B 1 15 ? 0.485 31.953 11.391 1 97.5 15 LYS B CA 1
ATOM 2302 C C . LYS B 1 15 ? -0.417 31.531 12.539 1 97.5 15 LYS B C 1
ATOM 2304 O O . LYS B 1 15 ? -1.631 31.391 12.367 1 97.5 15 LYS B O 1
ATOM 2309 N N . ASP B 1 16 ? 0.149 31.156 13.648 1 97.44 16 ASP B N 1
ATOM 2310 C CA . ASP B 1 16 ? -0.486 30.844 14.922 1 97.44 16 ASP B CA 1
ATOM 2311 C C . ASP B 1 16 ? -1.168 29.484 14.875 1 97.44 16 ASP B C 1
ATOM 2313 O O . ASP B 1 16 ? -1.84 29.078 15.828 1 97.44 16 ASP B O 1
ATOM 2317 N N . LYS B 1 17 ? -1.064 28.797 13.758 1 98.06 17 LYS B N 1
ATOM 2318 C CA . LYS B 1 17 ? -1.592 27.438 13.695 1 98.06 17 LYS B CA 1
ATOM 2319 C C . LYS B 1 17 ? -0.69 26.469 14.445 1 98.06 17 LYS B C 1
ATOM 2321 O O . LYS B 1 17 ? 0.521 26.672 14.539 1 98.06 17 LYS B O 1
ATOM 2326 N N . VAL B 1 18 ? -1.286 25.438 15.016 1 98.56 18 VAL B N 1
ATOM 2327 C CA . VAL B 1 18 ? -0.55 24.391 15.711 1 98.56 18 VAL B CA 1
ATOM 2328 C C . VAL B 1 18 ? -0.357 23.203 14.773 1 98.56 18 VAL B C 1
ATOM 2330 O O . VAL B 1 18 ? -1.329 22.562 14.352 1 98.56 18 VAL B O 1
ATOM 2333 N N . ILE B 1 19 ? 0.922 22.875 14.508 1 98.88 19 ILE B N 1
ATOM 2334 C CA . ILE B 1 19 ? 1.267 21.859 13.523 1 98.88 19 ILE B CA 1
ATOM 2335 C C . ILE B 1 19 ? 2.084 20.75 14.188 1 98.88 19 ILE B C 1
ATOM 2337 O O . ILE B 1 19 ? 3.1 21.031 14.828 1 98.88 19 ILE B O 1
ATOM 2341 N N . LEU B 1 20 ? 1.584 19.547 14.125 1 98.94 20 LEU B N 1
ATOM 2342 C CA . LEU B 1 20 ? 2.316 18.391 14.617 1 98.94 20 LEU B CA 1
ATOM 2343 C C . LEU B 1 20 ? 3.027 17.672 13.469 1 98.94 20 LEU B C 1
ATOM 2345 O O . LEU B 1 20 ? 2.408 17.359 12.453 1 98.94 20 LEU B O 1
ATOM 2349 N N . ILE B 1 21 ? 4.332 17.438 13.586 1 98.94 21 ILE B N 1
ATOM 2350 C CA . ILE B 1 21 ? 5.145 16.828 12.539 1 98.94 21 ILE B CA 1
ATOM 2351 C C . ILE B 1 21 ? 5.875 15.609 13.086 1 98.94 21 ILE B C 1
ATOM 2353 O O . ILE B 1 21 ? 6.695 15.727 14 1 98.94 21 ILE B O 1
ATOM 2357 N N . THR B 1 22 ? 5.586 14.43 12.609 1 98.88 22 THR B N 1
ATOM 2358 C CA . THR B 1 22 ? 6.402 13.266 12.922 1 98.88 22 THR B CA 1
ATOM 2359 C C . THR B 1 22 ? 7.645 13.227 12.039 1 98.88 22 THR B C 1
ATOM 2361 O O . THR B 1 22 ? 7.586 13.578 10.859 1 98.88 22 THR B O 1
ATOM 2364 N N . GLY B 1 23 ? 8.727 12.766 12.617 1 97.94 23 GLY B N 1
ATOM 2365 C CA . GLY B 1 23 ? 9.969 12.805 11.867 1 97.94 23 GLY B CA 1
ATOM 2366 C C . GLY B 1 23 ? 10.43 14.219 11.555 1 97.94 23 GLY B C 1
ATOM 2367 O O . GLY B 1 23 ? 10.797 14.516 10.414 1 97.94 23 GLY B O 1
ATOM 2368 N N . GLY B 1 24 ? 10.336 15.078 12.508 1 97.62 24 GLY B N 1
ATOM 2369 C CA . GLY B 1 24 ? 10.57 16.5 12.258 1 97.62 24 GLY B CA 1
ATOM 2370 C C . GLY B 1 24 ? 11.992 16.922 12.562 1 97.62 24 GLY B C 1
ATOM 2371 O O . GLY B 1 24 ? 12.328 18.109 12.438 1 97.62 24 GLY B O 1
ATOM 2372 N N . SER B 1 25 ? 12.898 15.984 12.906 1 96.5 25 SER B N 1
ATOM 2373 C CA . SER B 1 25 ? 14.219 16.375 13.391 1 96.5 25 SER B CA 1
ATOM 2374 C C . SER B 1 25 ? 15.25 16.359 12.273 1 96.5 25 SER B C 1
ATOM 2376 O O . SER B 1 25 ? 16.391 16.812 12.461 1 96.5 25 SER B O 1
ATOM 2378 N N . SER B 1 26 ? 14.883 15.844 11.086 1 94.06 26 SER B N 1
ATOM 2379 C CA . SER B 1 26 ? 15.828 15.781 9.977 1 94.06 26 SER B CA 1
ATOM 2380 C C . SER B 1 26 ? 15.117 15.859 8.633 1 94.06 26 SER B C 1
ATOM 2382 O O . SER B 1 26 ? 13.883 15.828 8.578 1 94.06 26 SER B O 1
ATOM 2384 N N . GLY B 1 27 ? 15.867 16.156 7.629 1 94.19 27 GLY B N 1
ATOM 2385 C CA . GLY B 1 27 ? 15.391 16.031 6.258 1 94.19 27 GLY B CA 1
ATOM 2386 C C . GLY B 1 27 ? 14.195 16.922 5.965 1 94.19 27 GLY B C 1
ATOM 2387 O O . GLY B 1 27 ? 14.203 18.109 6.297 1 94.19 27 GLY B O 1
ATOM 2388 N N . ILE B 1 28 ? 13.25 16.344 5.301 1 96.69 28 ILE B N 1
ATOM 2389 C CA . ILE B 1 28 ? 12.039 17.031 4.883 1 96.69 28 ILE B CA 1
ATOM 2390 C C . ILE B 1 28 ? 11.273 17.531 6.113 1 96.69 28 ILE B C 1
ATOM 2392 O O . ILE B 1 28 ? 10.766 18.656 6.125 1 96.69 28 ILE B O 1
ATOM 2396 N N . GLY B 1 29 ? 11.211 16.656 7.148 1 97.69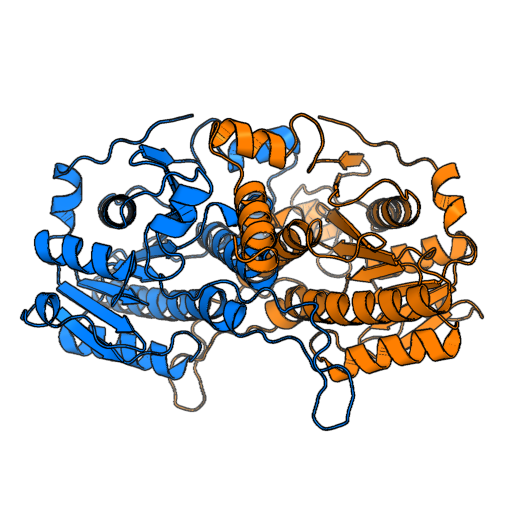 29 GLY B N 1
ATOM 2397 C CA . GLY B 1 29 ? 10.555 17.047 8.383 1 97.69 29 GLY B CA 1
ATOM 2398 C C . GLY B 1 29 ? 11.156 18.281 9.023 1 97.69 29 GLY B C 1
ATOM 2399 O O . GLY B 1 29 ? 10.438 19.219 9.375 1 97.69 29 GLY B O 1
ATOM 2400 N N . ARG B 1 30 ? 12.438 18.281 9.086 1 97.06 30 ARG B N 1
ATOM 2401 C CA . ARG B 1 30 ? 13.125 19.422 9.68 1 97.06 30 ARG B CA 1
ATOM 2402 C C . ARG B 1 30 ? 12.898 20.688 8.852 1 97.06 30 ARG B C 1
ATOM 2404 O O . ARG B 1 30 ? 12.625 21.75 9.406 1 97.06 30 ARG B O 1
ATOM 2411 N N . ALA B 1 31 ? 13.016 20.562 7.559 1 97.31 31 ALA B N 1
ATOM 2412 C CA . ALA B 1 31 ? 12.789 21.703 6.676 1 97.31 31 ALA B CA 1
ATOM 2413 C C . ALA B 1 31 ? 11.375 22.25 6.848 1 97.31 31 ALA B C 1
ATOM 2415 O O . ALA B 1 31 ? 11.156 23.453 6.793 1 97.31 31 ALA B O 1
ATOM 2416 N N . THR B 1 32 ? 10.406 21.359 7.035 1 98.44 32 THR B N 1
ATOM 2417 C CA . THR B 1 32 ? 9.023 21.766 7.234 1 98.44 32 THR B CA 1
ATOM 2418 C C . THR B 1 32 ? 8.852 22.484 8.578 1 98.44 32 THR B C 1
ATOM 2420 O O . THR B 1 32 ? 8.156 23.5 8.664 1 98.44 32 THR B O 1
ATOM 2423 N N . VAL B 1 33 ? 9.5 21.922 9.578 1 98.31 33 VAL B N 1
ATOM 2424 C CA . VAL B 1 33 ? 9.484 22.547 10.891 1 98.31 33 VAL B CA 1
ATOM 2425 C C . VAL B 1 33 ? 10.008 23.984 10.781 1 98.31 33 VAL B C 1
ATOM 2427 O O . VAL B 1 33 ? 9.352 24.922 11.234 1 98.31 33 VAL B O 1
ATOM 2430 N N . GLU B 1 34 ? 11.133 24.141 10.188 1 97.44 34 GLU B N 1
ATOM 2431 C CA . GLU B 1 34 ? 11.773 25.453 10.055 1 97.44 34 GLU B CA 1
ATOM 2432 C C . GLU B 1 34 ? 10.891 26.438 9.297 1 97.44 34 GLU B C 1
ATOM 2434 O O . GLU B 1 34 ? 10.727 27.578 9.719 1 97.44 34 GLU B O 1
ATOM 2439 N N . LEU B 1 35 ? 10.336 26 8.211 1 97.56 35 LEU B N 1
ATOM 2440 C CA . LEU B 1 35 ? 9.469 26.844 7.418 1 97.56 35 LEU B CA 1
ATOM 2441 C C . LEU B 1 35 ? 8.242 27.266 8.219 1 97.56 35 LEU B C 1
ATOM 2443 O O . LEU B 1 35 ? 7.863 28.453 8.219 1 97.56 35 LEU B O 1
ATOM 2447 N N . CYS B 1 36 ? 7.594 26.359 8.922 1 98.12 36 CYS B N 1
ATOM 2448 C CA . CYS B 1 36 ? 6.391 26.641 9.695 1 98.12 36 CYS B CA 1
ATOM 2449 C C . CYS B 1 36 ? 6.691 27.625 10.82 1 98.12 36 CYS B C 1
ATOM 2451 O O . CYS B 1 36 ? 5.906 28.547 11.078 1 98.12 36 CYS B O 1
ATOM 2453 N N . LEU B 1 37 ? 7.816 27.422 11.5 1 97.5 37 LEU B N 1
ATOM 2454 C CA . LEU B 1 37 ? 8.211 28.359 12.547 1 97.5 37 LEU B CA 1
ATOM 2455 C C . LEU B 1 37 ? 8.438 29.75 11.977 1 97.5 37 LEU B C 1
ATOM 2457 O O . LEU B 1 37 ? 8.023 30.75 12.578 1 97.5 37 LEU B O 1
ATOM 2461 N N . GLN B 1 38 ? 9.086 29.812 10.836 1 96.12 38 GLN B N 1
ATOM 2462 C CA . GLN B 1 38 ? 9.336 31.094 10.164 1 96.12 38 GLN B CA 1
ATOM 2463 C C . GLN B 1 38 ? 8.023 31.797 9.836 1 96.12 38 GLN B C 1
ATOM 2465 O O . GLN B 1 38 ? 7.957 33.031 9.867 1 96.12 38 GLN B O 1
ATOM 2470 N N . LEU B 1 39 ? 6.996 31.062 9.578 1 96.88 39 LEU B N 1
ATOM 2471 C CA . LEU B 1 39 ? 5.691 31.594 9.203 1 96.88 39 LEU B CA 1
ATOM 2472 C C . LEU B 1 39 ? 4.875 31.953 10.438 1 96.88 39 LEU B C 1
ATOM 2474 O O . LEU B 1 39 ? 3.748 32.438 10.32 1 96.88 39 LEU B O 1
ATOM 2478 N N . GLY B 1 40 ? 5.395 31.656 11.656 1 96.69 40 GLY B N 1
ATOM 2479 C CA . GLY B 1 40 ? 4.742 32.031 12.891 1 96.69 40 GLY B CA 1
ATOM 2480 C C . GLY B 1 40 ? 3.859 30.953 13.477 1 96.69 40 GLY B C 1
ATOM 2481 O O . GLY B 1 40 ? 3.066 31.219 14.383 1 96.69 40 GLY B O 1
ATOM 2482 N N . ALA B 1 41 ? 3.988 29.766 12.984 1 98.12 41 ALA B N 1
ATOM 2483 C CA . ALA B 1 41 ? 3.225 28.641 13.523 1 98.12 41 ALA B CA 1
ATOM 2484 C C . ALA B 1 41 ? 3.859 28.094 14.797 1 98.12 41 ALA B C 1
ATOM 2486 O O . ALA B 1 41 ? 5.008 28.422 15.109 1 98.12 41 ALA B O 1
ATOM 2487 N N . LYS B 1 42 ? 3.053 27.406 15.562 1 98.38 42 LYS B N 1
ATOM 2488 C CA . LYS B 1 42 ? 3.537 26.562 16.656 1 98.38 42 LYS B CA 1
ATOM 2489 C C . LYS B 1 42 ? 3.725 25.125 16.188 1 98.38 42 LYS B C 1
ATOM 2491 O O . LYS B 1 42 ? 2.865 24.562 15.508 1 98.38 42 LYS B O 1
ATOM 2496 N N . VAL B 1 43 ? 4.879 24.578 16.547 1 98.69 43 VAL B N 1
ATOM 2497 C CA . VAL B 1 43 ? 5.211 23.281 15.961 1 98.69 43 VAL B CA 1
ATOM 2498 C C . VAL B 1 43 ? 5.527 22.281 17.078 1 98.69 43 VAL B C 1
ATOM 2500 O O . VAL B 1 43 ? 6.238 22.609 18.031 1 98.69 43 VAL B O 1
ATOM 2503 N N . VAL B 1 44 ? 4.945 21.109 17.016 1 98.69 44 VAL B N 1
ATOM 2504 C CA . VAL B 1 44 ? 5.316 19.969 17.859 1 98.69 44 VAL B CA 1
ATOM 2505 C C . VAL B 1 44 ? 6.031 18.922 17.016 1 98.69 44 VAL B C 1
ATOM 2507 O O . VAL B 1 44 ? 5.477 18.422 16.031 1 98.69 44 VAL B O 1
ATOM 2510 N N . ILE B 1 45 ? 7.285 18.578 17.375 1 98.5 45 ILE B N 1
ATOM 2511 C CA . ILE B 1 45 ? 8.086 17.578 16.688 1 98.5 45 ILE B CA 1
ATOM 2512 C C . ILE B 1 45 ? 7.996 16.234 17.422 1 98.5 45 ILE B C 1
ATOM 2514 O O . ILE B 1 45 ? 8.25 16.172 18.625 1 98.5 45 ILE B O 1
ATOM 2518 N N . GLY B 1 46 ? 7.559 15.211 16.797 1 98.62 46 GLY B N 1
ATOM 2519 C CA . GLY B 1 46 ? 7.762 13.844 17.25 1 98.62 46 GLY B CA 1
ATOM 2520 C C . GLY B 1 46 ? 8.859 13.125 16.484 1 98.62 46 GLY B C 1
ATOM 2521 O O . GLY B 1 46 ? 8.781 12.984 15.258 1 98.62 46 GLY B O 1
ATOM 2522 N N . ASP B 1 47 ? 9.859 12.664 17.141 1 98.44 47 ASP B N 1
ATOM 2523 C CA . ASP B 1 47 ? 10.977 11.984 16.5 1 98.44 47 ASP B CA 1
ATOM 2524 C C . ASP B 1 47 ? 11.742 11.125 17.5 1 98.44 47 ASP B C 1
ATOM 2526 O O . ASP B 1 47 ? 11.609 11.312 18.719 1 98.44 47 ASP B O 1
ATOM 2530 N N . LEU B 1 48 ? 12.461 10.125 16.984 1 98.06 48 LEU B N 1
ATOM 2531 C CA . LEU B 1 48 ? 13.352 9.344 17.828 1 98.06 48 LEU B CA 1
ATOM 2532 C C . LEU B 1 48 ? 14.539 10.18 18.297 1 98.06 48 LEU B C 1
ATOM 2534 O O . LEU B 1 48 ? 15.047 9.984 19.406 1 98.06 48 LEU B O 1
ATOM 2538 N N . ASN B 1 49 ? 14.969 11.102 17.438 1 96.44 49 ASN B N 1
ATOM 2539 C CA . ASN B 1 49 ? 16.141 11.938 17.719 1 96.44 49 ASN B CA 1
ATOM 2540 C C . ASN B 1 49 ? 15.734 13.391 17.953 1 96.44 49 ASN B C 1
ATOM 2542 O O . ASN B 1 49 ? 14.828 13.906 17.297 1 96.44 49 ASN B O 1
ATOM 2546 N N . SER B 1 50 ? 16.422 14.031 18.812 1 95.94 50 SER B N 1
ATOM 2547 C CA . SER B 1 50 ? 16.188 15.445 19.062 1 95.94 50 SER B CA 1
ATOM 2548 C C . SER B 1 50 ? 16.547 16.281 17.828 1 95.94 50 SER B C 1
ATOM 2550 O O . SER B 1 50 ? 17.5 15.961 17.109 1 95.94 50 SER B O 1
ATOM 2552 N N . PRO B 1 51 ? 15.727 17.312 17.609 1 94.75 51 PRO B N 1
ATOM 2553 C CA . PRO B 1 51 ? 16.141 18.219 16.531 1 94.75 51 PRO B CA 1
ATOM 2554 C C . PRO B 1 51 ? 17.453 18.938 16.828 1 94.75 51 PRO B C 1
ATOM 2556 O O . PRO B 1 51 ? 17.891 18.969 17.969 1 94.75 51 PRO B O 1
ATOM 2559 N N . PRO B 1 52 ? 18.062 19.422 15.766 1 91.38 52 PRO B N 1
ATOM 2560 C CA . PRO B 1 52 ? 19.297 20.188 16.016 1 91.38 52 PRO B CA 1
ATOM 2561 C C . PRO B 1 52 ? 19.062 21.406 16.906 1 91.38 52 PRO B C 1
ATOM 2563 O O . PRO B 1 52 ? 17.969 21.984 16.906 1 91.38 52 PRO B O 1
ATOM 2566 N N . ALA B 1 53 ? 20.062 21.828 17.547 1 86.81 53 ALA B N 1
ATOM 2567 C CA . ALA B 1 53 ? 20 22.891 18.562 1 86.81 53 ALA B CA 1
ATOM 2568 C C . ALA B 1 53 ? 19.562 24.203 17.938 1 86.81 53 ALA B C 1
ATOM 2570 O O . ALA B 1 53 ? 18.906 25.031 18.594 1 86.81 53 ALA B O 1
ATOM 2571 N N . ASN B 1 54 ? 19.859 24.422 16.719 1 84.12 54 ASN B N 1
ATOM 2572 C CA . ASN B 1 54 ? 19.578 25.703 16.078 1 84.12 54 ASN B CA 1
ATOM 2573 C C . ASN B 1 54 ? 18.094 25.906 15.852 1 84.12 54 ASN B C 1
ATOM 2575 O O . ASN B 1 54 ? 17.641 27.031 15.625 1 84.12 54 ASN B O 1
ATOM 2579 N N . ILE B 1 55 ? 17.234 24.938 15.891 1 83.38 55 ILE B N 1
ATOM 2580 C CA . ILE B 1 55 ? 15.805 25.109 15.695 1 83.38 55 ILE B CA 1
ATOM 2581 C C . ILE B 1 55 ? 15.078 24.953 17.031 1 83.38 55 ILE B C 1
ATOM 2583 O O . ILE B 1 55 ? 13.914 25.344 17.156 1 83.38 55 ILE B O 1
ATOM 2587 N N . SER B 1 56 ? 15.625 24.453 18.094 1 69.06 56 SER B N 1
ATOM 2588 C CA . SER B 1 56 ? 14.977 23.953 19.297 1 69.06 56 SER B CA 1
ATOM 2589 C C . SER B 1 56 ? 14.68 25.094 20.281 1 69.06 56 SER B C 1
ATOM 2591 O O . SER B 1 56 ? 13.797 24.953 21.141 1 69.06 56 SER B O 1
ATOM 2593 N N . ASN B 1 57 ? 15.031 26.156 20.047 1 68.88 57 ASN B N 1
ATOM 2594 C CA . ASN B 1 57 ? 14.992 27.078 21.172 1 68.88 57 ASN B CA 1
ATOM 2595 C C . ASN B 1 57 ? 14.023 28.219 20.922 1 68.88 57 ASN B C 1
ATOM 2597 O O . ASN B 1 57 ? 14.422 29.391 20.922 1 68.88 57 ASN B O 1
ATOM 2601 N N . THR B 1 58 ? 12.773 27.797 20.672 1 82.62 58 THR B N 1
ATOM 2602 C CA . THR B 1 58 ? 11.742 28.828 20.594 1 82.62 58 THR B CA 1
ATOM 2603 C C . THR B 1 58 ? 10.492 28.406 21.359 1 82.62 58 THR B C 1
ATOM 2605 O O . THR B 1 58 ? 10.258 27.203 21.562 1 82.62 58 THR B O 1
ATOM 2608 N N . GLU B 1 59 ? 9.766 29.328 21.953 1 91.81 59 GLU B N 1
ATOM 2609 C CA . GLU B 1 59 ? 8.516 29.078 22.672 1 91.81 59 GLU B CA 1
ATOM 2610 C C . GLU B 1 59 ? 7.477 28.438 21.766 1 91.81 59 GLU B C 1
ATOM 2612 O O . GLU B 1 59 ? 6.496 27.859 22.25 1 91.81 59 GLU B O 1
ATOM 2617 N N . ASN B 1 60 ? 7.684 28.484 20.516 1 96.62 60 ASN B N 1
ATOM 2618 C CA . ASN B 1 60 ? 6.727 27.953 19.547 1 96.62 60 ASN B CA 1
ATOM 2619 C C . ASN B 1 60 ? 7.074 26.531 19.125 1 96.62 60 ASN B C 1
ATOM 2621 O O . ASN B 1 60 ? 6.445 25.969 18.219 1 96.62 60 ASN B O 1
ATOM 2625 N N . LEU B 1 61 ? 8.047 25.938 19.797 1 97.75 61 LEU B N 1
ATOM 2626 C CA . LEU B 1 61 ? 8.477 24.594 19.406 1 97.75 61 LEU B CA 1
ATOM 2627 C C . LEU B 1 61 ? 8.469 23.656 20.609 1 97.75 61 LEU B C 1
ATOM 2629 O O . LEU B 1 61 ? 8.977 23.984 21.672 1 97.75 61 LEU B O 1
ATOM 2633 N N . LYS B 1 62 ? 7.812 22.531 20.469 1 97.31 62 LYS B N 1
ATOM 2634 C CA . LYS B 1 62 ? 7.84 21.438 21.438 1 97.31 62 LYS B CA 1
ATOM 2635 C C . LYS B 1 62 ? 8.367 20.156 20.797 1 97.31 62 LYS B C 1
ATOM 2637 O O . LYS B 1 62 ? 7.867 19.719 19.75 1 97.31 62 LYS B O 1
ATOM 2642 N N . PHE B 1 63 ? 9.438 19.641 21.391 1 97.94 63 PHE B N 1
ATOM 2643 C CA . PHE B 1 63 ? 9.93 18.344 20.969 1 97.94 63 PHE B CA 1
ATOM 2644 C C . PHE B 1 63 ? 9.438 17.25 21.906 1 97.94 63 PHE B C 1
ATOM 2646 O O . PHE B 1 63 ? 9.461 17.422 23.141 1 97.94 63 PHE B O 1
ATOM 2653 N N . VAL B 1 64 ? 8.93 16.172 21.391 1 98.38 64 VAL B N 1
ATOM 2654 C CA . VAL B 1 64 ? 8.555 14.961 22.125 1 98.38 64 VAL B CA 1
ATOM 2655 C C . VAL B 1 64 ? 9.203 13.742 21.469 1 98.38 64 VAL B C 1
ATOM 2657 O O . VAL B 1 64 ? 9.016 13.5 20.281 1 98.38 64 VAL B O 1
ATOM 2660 N N . LYS B 1 65 ? 10.047 13 22.219 1 98.62 65 LYS B N 1
ATOM 2661 C CA . LYS B 1 65 ? 10.57 11.75 21.672 1 98.62 65 LYS B CA 1
ATOM 2662 C C . LYS B 1 65 ? 9.43 10.789 21.344 1 98.62 65 LYS B C 1
ATOM 2664 O O . LYS B 1 65 ? 8.586 10.5 22.188 1 98.62 65 LYS B O 1
ATOM 2669 N N . ALA B 1 66 ? 9.422 10.336 20.078 1 98.62 66 ALA B N 1
ATOM 2670 C CA . ALA B 1 66 ? 8.297 9.5 19.656 1 98.62 66 ALA B CA 1
ATOM 2671 C C . ALA B 1 66 ? 8.742 8.477 18.609 1 98.62 66 ALA B C 1
ATOM 2673 O O . ALA B 1 66 ? 9.516 8.797 17.703 1 98.62 66 ALA B O 1
ATOM 2674 N N . ASP B 1 67 ? 8.352 7.289 18.844 1 98.69 67 ASP B N 1
ATOM 2675 C CA . ASP B 1 67 ? 8.477 6.191 17.891 1 98.69 67 ASP B CA 1
ATOM 2676 C C . ASP B 1 67 ? 7.152 5.938 17.172 1 98.69 67 ASP B C 1
ATOM 2678 O O . ASP B 1 67 ? 6.207 5.41 17.75 1 98.69 67 ASP B O 1
ATOM 2682 N N . THR B 1 68 ? 7.141 6.254 15.875 1 98.12 68 THR B N 1
ATOM 2683 C CA . THR B 1 68 ? 5.871 6.223 15.156 1 98.12 68 THR B CA 1
ATOM 2684 C C . THR B 1 68 ? 5.398 4.785 14.961 1 98.12 68 THR B C 1
ATOM 2686 O O . THR B 1 68 ? 4.238 4.547 14.625 1 98.12 68 THR B O 1
ATOM 2689 N N . SER B 1 69 ? 6.266 3.803 15.109 1 98.12 69 SER B N 1
ATOM 2690 C CA . SER B 1 69 ? 5.855 2.406 15.023 1 98.12 69 SER B CA 1
ATOM 2691 C C . SER B 1 69 ? 5.188 1.943 16.312 1 98.12 69 SER B C 1
ATOM 2693 O O . SER B 1 69 ? 4.73 0.802 16.406 1 98.12 69 SER B O 1
ATOM 2695 N N . SER B 1 70 ? 5.176 2.785 17.312 1 98.62 70 SER B N 1
ATOM 2696 C CA . SER B 1 70 ? 4.551 2.479 18.594 1 98.62 70 SER B CA 1
ATOM 2697 C C . SER B 1 70 ? 3.293 3.311 18.812 1 98.62 70 SER B C 1
ATOM 2699 O O . SER B 1 70 ? 3.361 4.539 18.906 1 98.62 70 SER B O 1
ATOM 2701 N N . TRP B 1 71 ? 2.135 2.637 18.953 1 98.31 71 TRP B N 1
ATOM 2702 C CA . TRP B 1 71 ? 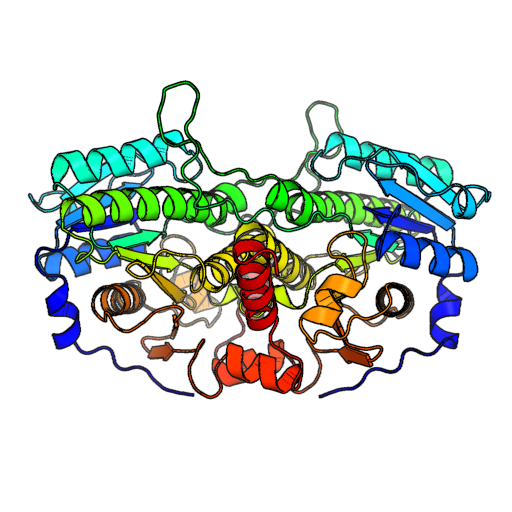0.862 3.309 19.203 1 98.31 71 TRP B CA 1
ATOM 2703 C C . TRP B 1 71 ? 0.938 4.184 20.453 1 98.31 71 TRP B C 1
ATOM 2705 O O . TRP B 1 71 ? 0.573 5.363 20.406 1 98.31 71 TRP B O 1
ATOM 2715 N N . ASP B 1 72 ? 1.454 3.635 21.484 1 98.06 72 ASP B N 1
ATOM 2716 C CA . ASP B 1 72 ? 1.513 4.359 22.766 1 98.06 72 ASP B CA 1
ATOM 2717 C C . ASP B 1 72 ? 2.42 5.582 22.656 1 98.06 72 ASP B C 1
ATOM 2719 O O . ASP B 1 72 ? 2.133 6.629 23.234 1 98.06 72 ASP B O 1
ATOM 2723 N N . SER B 1 73 ? 3.496 5.398 21.953 1 98.75 73 SER B N 1
ATOM 2724 C CA . SER B 1 73 ? 4.418 6.512 21.766 1 98.75 73 SER B CA 1
ATOM 2725 C C . SER B 1 73 ? 3.752 7.66 21.016 1 98.75 73 SER B C 1
ATOM 2727 O O . SER B 1 73 ? 3.896 8.82 21.391 1 98.75 73 SER B O 1
ATOM 2729 N N . LEU B 1 74 ? 2.959 7.367 20.016 1 98.75 74 LEU B N 1
ATOM 2730 C CA . LEU B 1 74 ? 2.268 8.391 19.234 1 98.75 74 LEU B CA 1
ATOM 2731 C C . LEU B 1 74 ? 1.132 9.016 20.031 1 98.75 74 LEU B C 1
ATOM 2733 O O . LEU B 1 74 ? 0.883 10.219 19.922 1 98.75 74 LEU B O 1
ATOM 2737 N N . ARG B 1 75 ? 0.449 8.148 20.719 1 98.38 75 ARG B N 1
ATOM 2738 C CA . ARG B 1 75 ? -0.596 8.695 21.578 1 98.38 75 ARG B CA 1
ATOM 2739 C C . ARG B 1 75 ? -0.028 9.742 22.531 1 98.38 75 ARG B C 1
ATOM 2741 O O . ARG B 1 75 ? -0.614 10.812 22.703 1 98.38 75 ARG B O 1
ATOM 2748 N N . ASN B 1 76 ? 1.066 9.43 23.141 1 98.69 76 ASN B N 1
ATOM 2749 C CA . ASN B 1 76 ? 1.723 10.383 24.031 1 98.69 76 ASN B CA 1
ATOM 2750 C C . ASN B 1 76 ? 2.107 11.664 23.297 1 98.69 76 ASN B C 1
ATOM 2752 O O . ASN B 1 76 ? 1.964 12.766 23.844 1 98.69 76 ASN B O 1
ATOM 2756 N N . LEU B 1 77 ? 2.602 11.555 22.109 1 98.88 77 LEU B N 1
ATOM 2757 C CA . LEU B 1 77 ? 2.965 12.711 21.297 1 98.88 77 LEU B CA 1
ATOM 2758 C C . LEU B 1 77 ? 1.771 13.641 21.125 1 98.88 77 LEU B C 1
ATOM 2760 O O . LEU B 1 77 ? 1.89 14.859 21.312 1 98.88 77 LEU B O 1
ATOM 2764 N N . PHE B 1 78 ? 0.626 13.125 20.75 1 98.81 78 PHE B N 1
ATOM 2765 C CA . PHE B 1 78 ? -0.574 13.914 20.516 1 98.81 78 PHE B CA 1
ATOM 2766 C C . PHE B 1 78 ? -1.057 14.555 21.828 1 98.81 78 PHE B C 1
ATOM 2768 O O . PHE B 1 78 ? -1.448 15.719 21.844 1 98.81 78 PHE B O 1
ATOM 2775 N N . ASN B 1 79 ? -1.005 13.742 22.875 1 98.38 79 ASN B N 1
ATOM 2776 C CA . ASN B 1 79 ? -1.396 14.281 24.188 1 98.38 79 ASN B CA 1
ATOM 2777 C C . ASN B 1 79 ? -0.521 15.469 24.578 1 98.38 79 ASN B C 1
ATOM 2779 O O . ASN B 1 79 ? -1.027 16.484 25.062 1 98.38 79 ASN B O 1
ATOM 2783 N N . GLU B 1 80 ? 0.739 15.344 24.406 1 98.75 80 GLU B N 1
ATOM 2784 C CA . GLU B 1 80 ? 1.669 16.406 24.75 1 98.75 80 GLU B CA 1
ATOM 2785 C C . GLU B 1 80 ? 1.438 17.656 23.906 1 98.75 80 GLU B C 1
ATOM 2787 O O . GLU B 1 80 ? 1.586 18.781 24.375 1 98.75 80 GLU B O 1
ATOM 2792 N N . ALA B 1 81 ? 1.118 17.438 22.641 1 98.62 81 ALA B N 1
ATOM 2793 C CA . ALA B 1 81 ? 0.816 18.562 21.75 1 98.62 81 ALA B CA 1
ATOM 2794 C C . ALA B 1 81 ? -0.372 19.359 22.266 1 98.62 81 ALA B C 1
ATOM 2796 O O . ALA B 1 81 ? -0.31 20.594 22.359 1 98.62 81 ALA B O 1
ATOM 2797 N N . VAL B 1 82 ? -1.417 18.672 22.641 1 98.06 82 VAL B N 1
ATOM 2798 C CA . VAL B 1 82 ? -2.633 19.312 23.125 1 98.06 82 VAL B CA 1
ATOM 2799 C C . VAL B 1 82 ? -2.373 19.969 24.484 1 98.06 82 VAL B C 1
ATOM 2801 O O . VAL B 1 82 ? -2.848 21.078 24.734 1 98.06 82 VAL B O 1
ATOM 2804 N N . LYS B 1 83 ? -1.635 19.281 25.297 1 98.06 83 LYS B N 1
ATOM 2805 C CA . LYS B 1 83 ? -1.276 19.844 26.594 1 98.06 83 LYS B CA 1
ATOM 2806 C C . LYS B 1 83 ? -0.505 21.156 26.438 1 98.06 83 LYS B C 1
ATOM 2808 O O . LYS B 1 83 ? -0.718 22.109 27.188 1 98.06 83 LYS B O 1
ATOM 2813 N N . THR B 1 84 ? 0.345 21.203 25.484 1 98.12 84 THR B N 1
ATOM 2814 C CA . THR B 1 84 ? 1.257 22.328 25.312 1 98.12 84 THR B CA 1
ATOM 2815 C C . THR B 1 84 ? 0.557 23.484 24.625 1 98.12 84 THR B C 1
ATOM 2817 O O . THR B 1 84 ? 0.7 24.641 25.031 1 98.12 84 THR B O 1
ATOM 2820 N N . PHE B 1 85 ? -0.191 23.219 23.562 1 97.94 85 PHE B N 1
ATOM 2821 C CA . PHE B 1 85 ? -0.663 24.312 22.719 1 97.94 85 PHE B CA 1
ATOM 2822 C C . PHE B 1 85 ? -2.186 24.328 22.672 1 97.94 85 PHE B C 1
ATOM 2824 O O . PHE B 1 85 ? -2.775 25.188 22 1 97.94 85 PHE B O 1
ATOM 2831 N N . GLY B 1 86 ? -2.9 23.375 23.25 1 96.94 86 GLY B N 1
ATOM 2832 C CA . GLY B 1 86 ? -4.344 23.391 23.422 1 96.94 86 GLY B CA 1
ATOM 2833 C C . GLY B 1 86 ? -5.082 22.594 22.375 1 96.94 86 GLY B C 1
ATOM 2834 O O . GLY B 1 86 ? -6.133 22.016 22.656 1 96.94 86 GLY B O 1
ATOM 2835 N N . HIS B 1 87 ? -4.605 22.578 21.188 1 96.88 87 HIS B N 1
ATOM 2836 C CA . HIS B 1 87 ? -5.219 21.844 20.078 1 96.88 87 HIS B CA 1
ATOM 2837 C C . HIS B 1 87 ? -4.211 21.594 18.969 1 96.88 87 HIS B C 1
ATOM 2839 O O . HIS B 1 87 ? -3.023 21.891 19.125 1 96.88 87 HIS B O 1
ATOM 2845 N N . ILE B 1 88 ? -4.617 20.938 17.938 1 98.38 88 ILE B N 1
ATOM 2846 C CA . ILE B 1 88 ? -3.826 20.688 16.75 1 98.38 88 ILE B CA 1
ATOM 2847 C C . ILE B 1 88 ? -4.625 21.094 15.508 1 98.38 88 ILE B C 1
ATOM 2849 O O . ILE B 1 88 ? -5.793 20.734 15.367 1 98.38 88 ILE B O 1
ATOM 2853 N N . ASP B 1 89 ? -3.969 21.859 14.609 1 98.12 89 ASP B N 1
ATOM 2854 C CA . ASP B 1 89 ? -4.637 22.281 13.383 1 98.12 89 ASP B CA 1
ATOM 2855 C C . ASP B 1 89 ? -4.258 21.391 12.211 1 98.12 89 ASP B C 1
ATOM 2857 O O . ASP B 1 89 ? -5.102 21.047 11.375 1 98.12 89 ASP B O 1
ATOM 2861 N N . HIS B 1 90 ? -3.006 21.094 12.125 1 98.75 90 HIS B N 1
ATOM 2862 C CA . HIS B 1 90 ? -2.465 20.344 11 1 98.75 90 HIS B CA 1
ATOM 2863 C C . HIS B 1 90 ? -1.497 19.266 11.477 1 98.75 90 HIS B C 1
ATOM 2865 O O . HIS B 1 90 ? -0.785 19.453 12.469 1 98.75 90 HIS B O 1
ATOM 2871 N N . VAL B 1 91 ? -1.516 18.141 10.82 1 98.94 91 VAL B N 1
ATOM 2872 C CA . VAL B 1 91 ? -0.597 17.047 11.109 1 98.94 91 VAL B CA 1
ATOM 2873 C C . VAL B 1 91 ? 0.162 16.656 9.844 1 98.94 91 VAL B C 1
ATOM 2875 O O . VAL B 1 91 ? -0.439 16.484 8.781 1 98.94 91 VAL B O 1
ATOM 2878 N N . PHE B 1 92 ? 1.466 16.641 9.953 1 98.94 92 PHE B N 1
ATOM 2879 C CA . PHE B 1 92 ? 2.322 16.109 8.898 1 98.94 92 PHE B CA 1
ATOM 2880 C C . PHE B 1 92 ? 2.826 14.719 9.258 1 98.94 92 PHE B C 1
ATOM 2882 O O . PHE B 1 92 ? 3.775 14.578 10.031 1 98.94 92 PHE B O 1
ATOM 2889 N N . ALA B 1 93 ? 2.174 13.711 8.742 1 98.88 93 ALA B N 1
ATOM 2890 C CA . ALA B 1 93 ? 2.619 12.328 8.898 1 98.88 93 ALA B CA 1
ATOM 2891 C C . ALA B 1 93 ? 3.816 12.039 7.996 1 98.88 93 ALA B C 1
ATOM 2893 O O . ALA B 1 93 ? 3.656 11.539 6.879 1 98.88 93 ALA B O 1
ATOM 2894 N N . ASN B 1 94 ? 5.016 12.273 8.547 1 98.5 94 ASN B N 1
ATOM 2895 C CA . ASN B 1 94 ? 6.203 12.352 7.707 1 98.5 94 ASN B CA 1
ATOM 2896 C C . ASN B 1 94 ? 7.246 11.312 8.117 1 98.5 94 ASN B C 1
ATOM 2898 O O . ASN B 1 94 ? 8.094 10.93 7.305 1 98.5 94 ASN B O 1
ATOM 2902 N N . ALA B 1 95 ? 7.23 10.867 9.375 1 97.94 95 ALA B N 1
ATOM 2903 C CA . ALA B 1 95 ? 8.273 9.953 9.852 1 97.94 95 ALA B CA 1
ATOM 2904 C C . ALA B 1 95 ? 8.43 8.766 8.906 1 97.94 95 ALA B C 1
ATOM 2906 O O . ALA B 1 95 ? 7.438 8.203 8.438 1 97.94 95 ALA B O 1
ATOM 2907 N N . GLY B 1 96 ? 9.578 8.477 8.594 1 95.75 96 GLY B N 1
ATOM 2908 C CA . GLY B 1 96 ? 9.891 7.359 7.723 1 95.75 96 GLY B CA 1
ATOM 2909 C C . GLY B 1 96 ? 11.367 6.98 7.738 1 95.75 96 GLY B C 1
ATOM 2910 O O . GLY B 1 96 ? 12.211 7.773 8.156 1 95.75 96 GLY B O 1
ATOM 2911 N N . ILE B 1 97 ? 11.648 5.805 7.344 1 95 97 ILE B N 1
ATOM 2912 C CA . ILE B 1 97 ? 13.023 5.34 7.23 1 95 97 ILE B CA 1
ATOM 2913 C C . ILE B 1 97 ? 13.289 4.848 5.809 1 95 97 ILE B C 1
ATOM 2915 O O . ILE B 1 97 ? 12.352 4.594 5.051 1 95 97 ILE B O 1
ATOM 2919 N N . ALA B 1 98 ? 14.555 4.801 5.477 1 92.5 98 ALA B N 1
ATOM 2920 C CA . ALA B 1 98 ? 15.016 4.391 4.152 1 92.5 98 ALA B CA 1
ATOM 2921 C C . ALA B 1 98 ? 14.758 2.906 3.916 1 92.5 98 ALA B C 1
ATOM 2923 O O . ALA B 1 98 ? 14.531 2.15 4.863 1 92.5 98 ALA B O 1
ATOM 2924 N N . PRO B 1 99 ? 14.812 2.5 2.609 1 92.5 99 PRO B N 1
ATOM 2925 C CA . PRO B 1 99 ? 14.664 1.078 2.297 1 92.5 99 PRO B CA 1
ATOM 2926 C C . PRO B 1 99 ? 15.734 0.211 2.945 1 92.5 99 PRO B C 1
ATOM 2928 O O . PRO B 1 99 ? 16.891 0.631 3.055 1 92.5 99 PRO B O 1
ATOM 2931 N N . ARG B 1 100 ? 15.305 -0.922 3.297 1 90.44 100 ARG B N 1
ATOM 2932 C CA . ARG B 1 100 ? 16.25 -1.935 3.744 1 90.44 100 ARG B CA 1
ATOM 2933 C C . ARG B 1 100 ? 16.406 -3.035 2.701 1 90.44 100 ARG B C 1
ATOM 2935 O O . ARG B 1 100 ? 17.422 -3.742 2.688 1 90.44 100 ARG B O 1
ATOM 2942 N N . THR B 1 101 ? 15.422 -3.219 1.833 1 88.25 101 THR B N 1
ATOM 2943 C CA . THR B 1 101 ? 15.406 -4.125 0.69 1 88.25 101 THR B CA 1
ATOM 2944 C C . THR B 1 101 ? 15.75 -5.547 1.124 1 88.25 101 THR B C 1
ATOM 2946 O O . THR B 1 101 ? 16.578 -6.211 0.493 1 88.25 101 THR B O 1
ATOM 2949 N N . ASN B 1 102 ? 15.117 -6.043 2.199 1 89.06 102 ASN B N 1
ATOM 2950 C CA . ASN B 1 102 ? 15.516 -7.336 2.746 1 89.06 102 ASN B CA 1
ATOM 2951 C C . ASN B 1 102 ? 14.344 -8.312 2.781 1 89.06 102 ASN B C 1
ATOM 2953 O O . ASN B 1 102 ? 14.406 -9.336 3.459 1 89.06 102 ASN B O 1
ATOM 2957 N N . PHE B 1 103 ? 13.305 -8.078 2.023 1 94.81 103 PHE B N 1
ATOM 2958 C CA . PHE B 1 103 ? 12.141 -8.945 2.053 1 94.81 103 PHE B CA 1
ATOM 2959 C C . PHE B 1 103 ? 12.492 -10.344 1.561 1 94.81 103 PHE B C 1
ATOM 2961 O O . PHE B 1 103 ? 11.906 -11.336 2.008 1 94.81 103 PHE B O 1
ATOM 2968 N N . LEU B 1 104 ? 13.469 -10.359 0.643 1 94.88 104 LEU B N 1
ATOM 2969 C CA . LEU B 1 104 ? 13.758 -11.633 -0.021 1 94.88 104 LEU B CA 1
ATOM 2970 C C . LEU B 1 104 ? 15.078 -12.211 0.461 1 94.88 104 LEU B C 1
ATOM 2972 O O . LEU B 1 104 ? 15.586 -13.172 -0.115 1 94.88 104 LEU B O 1
ATOM 2976 N N . ASP B 1 105 ? 15.625 -11.594 1.527 1 93.25 105 ASP B N 1
ATOM 2977 C CA . ASP B 1 105 ? 16.875 -12.172 2.016 1 93.25 105 ASP B CA 1
ATOM 2978 C C . ASP B 1 105 ? 16.641 -13.547 2.631 1 93.25 105 ASP B C 1
ATOM 2980 O O . ASP B 1 105 ? 15.5 -13.992 2.76 1 93.25 105 ASP B O 1
ATOM 2984 N N . GLU B 1 106 ? 17.672 -14.312 2.865 1 94.12 106 GLU B N 1
ATOM 2985 C CA . GLU B 1 106 ? 17.547 -15.68 3.348 1 94.12 106 GLU B CA 1
ATOM 2986 C C . GLU B 1 106 ? 18.078 -15.812 4.773 1 94.12 106 GLU B C 1
ATOM 2988 O O . GLU B 1 106 ? 18.75 -16.797 5.102 1 94.12 106 GLU B O 1
ATOM 2993 N N . SER B 1 107 ? 17.688 -14.805 5.496 1 95.56 107 SER B N 1
ATOM 2994 C CA . SER B 1 107 ? 18.078 -14.867 6.898 1 95.56 107 SER B CA 1
ATOM 2995 C C . SER B 1 107 ? 17.391 -16.031 7.609 1 95.56 107 SER B C 1
ATOM 2997 O O . SER B 1 107 ? 16.266 -16.406 7.273 1 95.56 107 SER B O 1
ATOM 2999 N N . ILE B 1 108 ? 18.031 -16.594 8.586 1 96.12 108 ILE B N 1
ATOM 3000 C CA . ILE B 1 108 ? 17.562 -17.781 9.289 1 96.12 108 ILE B CA 1
ATOM 3001 C C . ILE B 1 108 ? 17.188 -17.406 10.727 1 96.12 108 ILE B C 1
ATOM 3003 O O . ILE B 1 108 ? 17.797 -16.5 11.312 1 96.12 108 ILE B O 1
ATOM 3007 N N . ASP B 1 109 ? 16.188 -18.141 11.219 1 95.56 109 ASP B N 1
ATOM 3008 C CA . ASP B 1 109 ? 15.758 -17.891 12.594 1 95.56 109 ASP B CA 1
ATOM 3009 C C . ASP B 1 109 ? 16.547 -18.734 13.578 1 95.56 109 ASP B C 1
ATOM 3011 O O . ASP B 1 109 ? 17.547 -19.359 13.211 1 95.56 109 ASP B O 1
ATOM 3015 N N . GLU B 1 110 ? 16.172 -18.703 14.852 1 95 110 GLU B N 1
ATOM 3016 C CA . GLU B 1 110 ? 16.891 -19.391 15.93 1 95 110 GLU B CA 1
ATOM 3017 C C . GLU B 1 110 ? 16.828 -20.906 15.758 1 95 110 GLU B C 1
ATOM 3019 O O . GLU B 1 110 ? 17.688 -21.625 16.25 1 95 110 GLU B O 1
ATOM 3024 N N . ASN B 1 111 ? 15.844 -21.391 15 1 94.5 111 ASN B N 1
ATOM 3025 C CA . ASN B 1 111 ? 15.672 -22.828 14.773 1 94.5 111 ASN B CA 1
ATOM 3026 C C . ASN B 1 111 ? 16.359 -23.281 13.492 1 94.5 111 ASN B C 1
ATOM 3028 O O . ASN B 1 111 ? 16.203 -24.422 13.062 1 94.5 111 ASN B O 1
ATOM 3032 N N . GLY B 1 112 ? 17.047 -22.344 12.812 1 95.12 112 GLY B N 1
ATOM 3033 C CA . GLY B 1 112 ? 17.766 -22.688 11.602 1 95.12 112 GLY B CA 1
ATOM 3034 C C . GLY B 1 112 ? 16.875 -22.719 10.367 1 95.12 112 GLY B C 1
ATOM 3035 O O . GLY B 1 112 ? 17.234 -23.328 9.359 1 95.12 112 GLY B O 1
ATOM 3036 N N . GLU B 1 113 ? 15.789 -22.141 10.477 1 95.75 113 GLU B N 1
ATOM 3037 C CA . GLU B 1 113 ? 14.852 -22.062 9.367 1 95.75 113 GLU B CA 1
ATOM 3038 C C . GLU B 1 113 ? 14.742 -20.641 8.828 1 95.75 113 GLU B C 1
ATOM 3040 O O . GLU B 1 113 ? 15.242 -19.703 9.453 1 95.75 113 GLU B O 1
ATOM 3045 N N . LEU B 1 114 ? 14.219 -20.594 7.641 1 97.5 114 LEU B N 1
ATOM 3046 C CA . LEU B 1 114 ? 14.031 -19.266 7.066 1 97.5 114 LEU B CA 1
ATOM 3047 C C . LEU B 1 114 ? 13.281 -18.359 8.039 1 97.5 114 LEU B C 1
ATOM 3049 O O . LEU B 1 114 ? 12.211 -18.719 8.531 1 97.5 114 LEU B O 1
ATOM 3053 N N . ALA B 1 115 ? 13.812 -17.219 8.359 1 97.75 115 ALA B N 1
ATOM 3054 C CA . ALA B 1 115 ? 13.203 -16.25 9.273 1 97.75 115 ALA B CA 1
ATOM 3055 C C . ALA B 1 115 ? 12.125 -15.438 8.562 1 97.75 115 ALA B C 1
ATOM 3057 O O . ALA B 1 115 ? 12.172 -15.258 7.348 1 97.75 115 ALA B O 1
ATOM 3058 N N . PRO B 1 116 ? 11.102 -15.008 9.312 1 97.44 116 PRO B N 1
ATOM 3059 C CA . PRO B 1 116 ? 10.148 -14.078 8.695 1 97.44 116 PRO B CA 1
ATOM 3060 C C . PRO B 1 116 ? 10.812 -12.789 8.219 1 97.44 116 PRO B C 1
ATOM 3062 O O . PRO B 1 116 ? 11.922 -12.461 8.656 1 97.44 116 PRO B O 1
ATOM 3065 N N . PRO B 1 117 ? 10.18 -12.125 7.289 1 97.19 117 PRO B N 1
ATOM 3066 C CA . PRO B 1 117 ? 10.766 -10.859 6.832 1 97.19 117 PRO B CA 1
ATOM 3067 C C . PRO B 1 117 ? 10.758 -9.781 7.918 1 97.19 117 PRO B C 1
ATOM 3069 O O . PRO B 1 117 ? 9.875 -9.766 8.773 1 97.19 117 PRO B O 1
ATOM 3072 N N . ASP B 1 118 ? 11.75 -8.953 7.812 1 96.69 118 ASP B N 1
ATOM 3073 C CA . ASP B 1 118 ? 11.789 -7.766 8.656 1 96.69 118 ASP B CA 1
ATOM 3074 C C . ASP B 1 118 ? 10.797 -6.711 8.172 1 96.69 118 ASP B C 1
ATOM 3076 O O . ASP B 1 118 ? 10.938 -6.18 7.066 1 96.69 118 ASP B O 1
ATOM 3080 N N . LEU B 1 119 ? 9.836 -6.359 8.992 1 97.69 119 LEU B N 1
ATOM 3081 C CA . LEU B 1 119 ? 8.781 -5.441 8.57 1 97.69 119 LEU B CA 1
ATOM 3082 C C . LEU B 1 119 ? 9.016 -4.047 9.148 1 97.69 119 LEU B C 1
ATOM 3084 O O . LEU B 1 119 ? 8.086 -3.244 9.234 1 97.69 119 LEU B O 1
ATOM 3088 N N . LYS B 1 120 ? 10.203 -3.74 9.516 1 97.62 120 LYS B N 1
ATOM 3089 C CA . LYS B 1 120 ? 10.508 -2.475 10.18 1 97.62 120 LYS B CA 1
ATOM 3090 C C . LYS B 1 120 ? 10.102 -1.288 9.312 1 97.62 120 LYS B C 1
ATOM 3092 O O . LYS B 1 120 ? 9.484 -0.336 9.797 1 97.62 120 LYS B O 1
ATOM 3097 N N . VAL B 1 121 ? 10.43 -1.296 8.055 1 98 121 VAL B N 1
ATOM 3098 C CA . VAL B 1 121 ? 10.117 -0.194 7.152 1 98 121 VAL B CA 1
ATOM 3099 C C . VAL B 1 121 ? 8.602 -0.033 7.043 1 98 121 VAL B C 1
ATOM 3101 O O . VAL B 1 121 ? 8.086 1.087 7.07 1 98 121 VAL B O 1
ATOM 3104 N N . LEU B 1 122 ? 7.844 -1.121 6.945 1 98.5 122 LEU B N 1
ATOM 3105 C CA . LEU B 1 122 ? 6.387 -1.059 6.895 1 98.5 122 LEU B CA 1
ATOM 3106 C C . LEU B 1 122 ? 5.824 -0.483 8.188 1 98.5 122 LEU B C 1
ATOM 3108 O O . LEU B 1 122 ? 4.902 0.335 8.164 1 98.5 122 LEU B O 1
ATOM 3112 N N . ASN B 1 123 ? 6.383 -0.93 9.266 1 98.31 123 ASN B N 1
ATOM 3113 C CA . ASN B 1 123 ? 5.887 -0.499 10.562 1 98.31 123 ASN B CA 1
ATOM 3114 C C . ASN B 1 123 ? 6.074 1.002 10.766 1 98.31 123 ASN B C 1
ATOM 3116 O O . ASN B 1 123 ? 5.184 1.678 11.281 1 98.31 123 ASN B O 1
ATOM 3120 N N . VAL B 1 124 ? 7.152 1.472 10.336 1 98.31 124 VAL B N 1
ATOM 3121 C CA . VAL B 1 124 ? 7.434 2.891 10.531 1 98.31 124 VAL B CA 1
ATOM 3122 C C . VAL B 1 124 ? 6.734 3.711 9.453 1 98.31 124 VAL B C 1
ATOM 3124 O O . VAL B 1 124 ? 5.973 4.629 9.758 1 98.31 124 VAL B O 1
ATOM 3127 N N . ASN B 1 125 ? 6.922 3.361 8.164 1 98.56 125 ASN B N 1
ATOM 3128 C CA . ASN B 1 125 ? 6.527 4.203 7.043 1 98.56 125 ASN B CA 1
ATOM 3129 C C . ASN B 1 125 ? 5.035 4.082 6.75 1 98.56 125 ASN B C 1
ATOM 3131 O O . ASN B 1 125 ? 4.445 4.969 6.133 1 98.56 125 ASN B O 1
ATOM 3135 N N . LEU B 1 126 ? 4.426 2.969 7.164 1 98.81 126 LEU B N 1
ATOM 3136 C CA . LEU B 1 126 ? 3.014 2.773 6.844 1 98.81 126 LEU B CA 1
ATOM 3137 C C . LEU B 1 126 ? 2.17 2.727 8.109 1 98.81 126 LEU B C 1
ATOM 3139 O O . LEU B 1 126 ? 1.281 3.561 8.305 1 98.81 126 LEU B O 1
ATOM 3143 N N . ASN B 1 127 ? 2.475 1.754 9 1 98.69 127 ASN B N 1
ATOM 3144 C CA . ASN B 1 127 ? 1.691 1.68 10.234 1 98.69 127 ASN B CA 1
ATOM 3145 C C . ASN B 1 127 ? 1.751 2.988 11.016 1 98.69 127 ASN B C 1
ATOM 3147 O O . ASN B 1 127 ? 0.754 3.41 11.602 1 98.69 127 ASN B O 1
ATOM 3151 N N . GLY B 1 128 ? 2.934 3.574 11.008 1 98.75 128 GLY B N 1
ATOM 3152 C CA . GLY B 1 128 ? 3.068 4.871 11.656 1 98.75 128 GLY B CA 1
ATOM 3153 C C . GLY B 1 128 ? 2.109 5.91 11.109 1 98.75 128 GLY B C 1
ATOM 3154 O O . GLY B 1 128 ? 1.54 6.695 11.867 1 98.75 128 GLY B O 1
ATOM 3155 N N . ALA B 1 129 ? 1.923 5.934 9.812 1 98.81 129 ALA B N 1
ATOM 3156 C CA . ALA B 1 129 ? 0.992 6.867 9.188 1 98.81 129 AL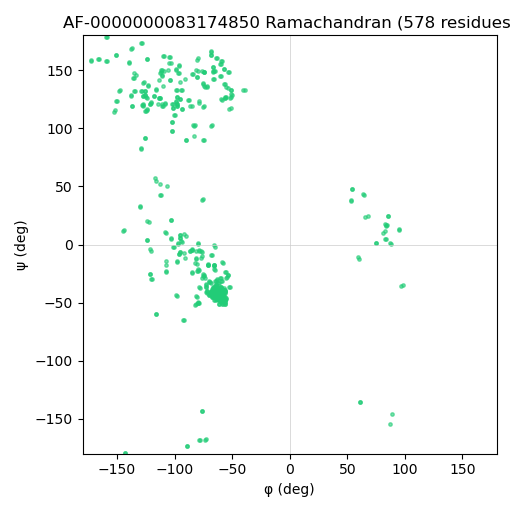A B CA 1
ATOM 3157 C C . ALA B 1 129 ? -0.451 6.535 9.555 1 98.81 129 ALA B C 1
ATOM 3159 O O . ALA B 1 129 ? -1.266 7.438 9.773 1 98.81 129 ALA B O 1
ATOM 3160 N N . ILE B 1 130 ? -0.785 5.266 9.625 1 98.75 130 ILE B N 1
ATOM 3161 C CA . ILE B 1 130 ? -2.125 4.82 10 1 98.75 130 ILE B CA 1
ATOM 3162 C C . ILE B 1 130 ? -2.43 5.246 11.438 1 98.75 130 ILE B C 1
ATOM 3164 O O . ILE B 1 130 ? -3.49 5.816 11.711 1 98.75 130 ILE B O 1
ATOM 3168 N N . TYR B 1 131 ? -1.461 4.988 12.328 1 98.69 131 TYR B N 1
ATOM 3169 C CA . TYR B 1 131 ? -1.618 5.379 13.727 1 98.69 131 TYR B CA 1
ATOM 3170 C C . TYR B 1 131 ? -1.793 6.891 13.852 1 98.69 131 TYR B C 1
ATOM 3172 O O . TYR B 1 131 ? -2.684 7.359 14.57 1 98.69 131 TYR B O 1
ATOM 3180 N N . THR B 1 132 ? -0.939 7.59 13.148 1 98.81 132 THR B N 1
ATOM 3181 C CA . THR B 1 132 ? -0.987 9.047 13.172 1 98.81 132 THR B CA 1
ATOM 3182 C C . THR B 1 132 ? -2.35 9.555 12.711 1 98.81 132 THR B C 1
ATOM 3184 O O . THR B 1 132 ? -2.914 10.469 13.305 1 98.81 132 THR B O 1
ATOM 3187 N N . THR B 1 133 ? -2.844 8.945 11.688 1 98.44 133 THR B N 1
ATOM 3188 C CA . THR B 1 133 ? -4.129 9.336 11.125 1 98.44 133 THR B CA 1
ATOM 3189 C C . THR B 1 133 ? -5.246 9.164 12.148 1 98.44 133 THR B C 1
ATOM 3191 O O . THR B 1 133 ? -6.059 10.07 12.344 1 98.44 133 THR B O 1
ATOM 3194 N N . ARG B 1 134 ? -5.309 7.996 12.734 1 98.19 134 ARG B N 1
ATOM 3195 C CA . ARG B 1 134 ? -6.367 7.719 13.703 1 98.19 134 ARG B CA 1
ATOM 3196 C C . ARG B 1 134 ? -6.32 8.703 14.867 1 98.19 134 ARG B C 1
ATOM 3198 O O . ARG B 1 134 ? -7.352 9.258 15.258 1 98.19 134 ARG B O 1
ATOM 3205 N N . LEU B 1 135 ? -5.168 8.945 15.391 1 98.5 135 LEU B N 1
ATOM 3206 C CA . LEU B 1 135 ? -5.004 9.875 16.516 1 98.5 135 LEU B CA 1
ATOM 3207 C C . LEU B 1 135 ? -5.352 11.297 16.094 1 98.5 135 LEU B C 1
ATOM 3209 O O . LEU B 1 135 ? -6.039 12.016 16.812 1 98.5 135 LEU B O 1
ATOM 3213 N N . ALA B 1 136 ? -4.879 11.711 14.914 1 98.62 136 ALA B N 1
ATOM 3214 C CA . ALA B 1 136 ? -5.164 13.055 14.414 1 98.62 136 ALA B CA 1
ATOM 3215 C C . ALA B 1 136 ? -6.668 13.289 14.297 1 98.62 136 ALA B C 1
ATOM 3217 O O . ALA B 1 136 ? -7.191 14.273 14.812 1 98.62 136 ALA B O 1
ATOM 3218 N N . VAL B 1 137 ? -7.316 12.367 13.633 1 97.75 137 VAL B N 1
ATOM 3219 C CA . VAL B 1 137 ? -8.742 12.516 13.383 1 97.75 137 VAL B CA 1
ATOM 3220 C C . VAL B 1 137 ? -9.5 12.539 14.711 1 97.75 137 VAL B C 1
ATOM 3222 O O . VAL B 1 137 ? -10.438 13.32 14.883 1 97.75 137 VAL B O 1
ATOM 3225 N N . HIS B 1 138 ? -9.07 11.703 15.664 1 97.12 138 HIS B N 1
ATOM 3226 C CA . HIS B 1 138 ? -9.68 11.695 16.984 1 97.12 138 HIS B CA 1
ATOM 3227 C C . HIS B 1 138 ? -9.578 13.062 17.656 1 97.12 138 HIS B C 1
ATOM 3229 O O . HIS B 1 138 ? -10.57 13.586 18.172 1 97.12 138 HIS B O 1
ATOM 3235 N N . HIS B 1 139 ? -8.445 13.672 17.578 1 97 139 HIS B N 1
ATOM 3236 C CA . HIS B 1 139 ? -8.227 14.961 18.219 1 97 139 HIS B CA 1
ATOM 3237 C C . HIS B 1 139 ? -8.945 16.078 17.484 1 97 139 HIS B C 1
ATOM 3239 O O . HIS B 1 139 ? -9.453 17.016 18.094 1 97 139 HIS B O 1
ATOM 3245 N N . PHE B 1 140 ? -8.992 16 16.125 1 97.06 140 PHE B N 1
ATOM 3246 C CA . PHE B 1 140 ? -9.758 16.969 15.336 1 97.06 140 PHE B CA 1
ATOM 3247 C C . PHE B 1 140 ? -11.234 16.922 15.711 1 97.06 140 PHE B C 1
ATOM 3249 O O . PHE B 1 140 ? -11.867 17.969 15.891 1 97.06 140 PHE B O 1
ATOM 3256 N N . ARG B 1 141 ? -11.766 15.695 15.812 1 94.5 141 ARG B N 1
ATOM 3257 C CA . ARG B 1 141 ? -13.172 15.516 16.172 1 94.5 141 ARG B CA 1
ATOM 3258 C C . ARG B 1 141 ? -13.469 16.125 17.531 1 94.5 141 ARG B C 1
ATOM 3260 O O . ARG B 1 141 ? -14.453 16.844 17.688 1 94.5 141 ARG B O 1
ATOM 3267 N N . LYS B 1 142 ? -12.648 15.828 18.469 1 93.56 142 LYS B N 1
ATOM 3268 C CA . LYS B 1 142 ? -12.844 16.328 19.828 1 93.56 142 LYS B CA 1
ATOM 3269 C C . LYS B 1 142 ? -12.828 17.859 19.859 1 93.56 142 LYS B C 1
ATOM 3271 O O . LYS B 1 142 ? -13.664 18.469 20.516 1 93.56 142 LYS B O 1
ATOM 3276 N N . PHE B 1 143 ? -11.914 18.359 19.172 1 94.62 143 PHE B N 1
ATOM 3277 C CA . PHE B 1 143 ? -11.797 19.812 19.156 1 94.62 143 PHE B CA 1
ATOM 3278 C C . PHE B 1 143 ? -12.984 20.453 18.453 1 94.62 143 PHE B C 1
ATOM 3280 O O . PHE B 1 143 ? -13.516 21.469 18.906 1 94.62 143 PHE B O 1
ATOM 3287 N N . ALA B 1 144 ? -13.328 19.891 17.328 1 92.75 144 ALA B N 1
ATOM 3288 C CA . ALA B 1 144 ? -14.461 20.406 16.578 1 92.75 144 ALA B CA 1
ATOM 3289 C C . ALA B 1 144 ? -15.742 20.359 17.422 1 92.75 144 ALA B C 1
ATOM 3291 O O . ALA B 1 144 ? -16.562 21.281 17.359 1 92.75 144 ALA B O 1
ATOM 3292 N N . GLU B 1 145 ? -15.914 19.312 18.125 1 91 145 GLU B N 1
ATOM 3293 C CA . GLU B 1 145 ? -17.078 19.172 18.984 1 91 145 GLU B CA 1
ATOM 3294 C C . GLU B 1 145 ? -17.125 20.281 20.031 1 91 145 GLU B C 1
ATOM 3296 O O . GLU B 1 145 ? -18.203 20.797 20.359 1 91 145 GLU B O 1
ATOM 3301 N N . GLN B 1 146 ? -16 20.609 20.469 1 91.12 146 GLN B N 1
ATOM 3302 C CA . GLN B 1 146 ? -15.898 21.641 21.5 1 91.12 146 GLN B CA 1
ATOM 3303 C C . GLN B 1 146 ? -16.078 23.031 20.906 1 91.12 146 GLN B C 1
ATOM 3305 O O . GLN B 1 146 ? -16.281 24 21.641 1 91.12 146 GLN B O 1
ATOM 3310 N N . HIS B 1 147 ? -16.062 23.141 19.578 1 90.25 147 HIS B N 1
ATOM 3311 C CA . HIS B 1 147 ? -16.141 24.453 18.938 1 90.25 147 HIS B CA 1
ATOM 3312 C C . HIS B 1 147 ? -17.219 24.469 17.859 1 90.25 147 HIS B C 1
ATOM 3314 O O . HIS B 1 147 ? -17.031 25.031 16.781 1 90.25 147 HIS B O 1
ATOM 3320 N N . ASN B 1 148 ? -18.25 23.797 17.969 1 85.06 148 ASN B N 1
ATOM 3321 C CA . ASN B 1 148 ? -19.5 23.797 17.203 1 85.06 148 ASN B CA 1
ATOM 3322 C C . ASN B 1 148 ? -19.266 23.281 15.781 1 85.06 148 ASN B C 1
ATOM 3324 O O . ASN B 1 148 ? -19.922 23.734 14.844 1 85.06 148 ASN B O 1
ATOM 3328 N N . GLY B 1 149 ? -18.219 22.469 15.586 1 78.94 149 GLY B N 1
ATOM 3329 C CA . GLY B 1 149 ? -18 21.812 14.305 1 78.94 149 GLY B CA 1
ATOM 3330 C C . GLY B 1 149 ? -17.344 22.703 13.273 1 78.94 149 GLY B C 1
ATOM 3331 O O . GLY B 1 149 ? -17.188 22.312 12.117 1 78.94 149 GLY B O 1
ATOM 3332 N N . ILE B 1 150 ? -16.875 23.859 13.656 1 75.94 150 ILE B N 1
ATOM 3333 C CA . ILE B 1 150 ? -16.406 24.875 12.719 1 75.94 150 ILE B CA 1
ATOM 3334 C C . ILE B 1 150 ? -14.898 24.703 12.477 1 75.94 150 ILE B C 1
ATOM 3336 O O . ILE B 1 150 ? -14.367 25.172 11.469 1 75.94 150 ILE B O 1
ATOM 3340 N N . VAL B 1 151 ? -14.32 23.828 13.227 1 81.69 151 VAL B N 1
ATOM 3341 C CA . VAL B 1 151 ? -12.867 23.703 13.125 1 81.69 151 VAL B CA 1
ATOM 3342 C C . VAL B 1 151 ? -12.516 22.578 12.156 1 81.69 151 VAL B C 1
ATOM 3344 O O . VAL B 1 151 ? -13.188 21.547 12.133 1 81.69 151 VAL B O 1
ATOM 3347 N N . THR B 1 152 ? -11.438 22.922 11.352 1 84.69 152 THR B N 1
ATOM 3348 C CA . THR B 1 152 ? -10.992 21.984 10.328 1 84.69 152 THR B CA 1
ATOM 3349 C C . THR B 1 152 ? -9.633 21.391 10.688 1 84.69 152 THR B C 1
ATOM 3351 O O . THR B 1 152 ? -8.805 22.062 11.312 1 84.69 152 THR B O 1
ATOM 3354 N N . GLY B 1 153 ? -9.492 20.141 10.516 1 95.94 153 GLY B N 1
ATOM 3355 C CA . GLY B 1 153 ? -8.203 19.484 10.625 1 95.94 153 GLY B CA 1
ATOM 3356 C C . GLY B 1 153 ? -7.629 19.078 9.273 1 95.94 153 GLY B C 1
ATOM 3357 O O . GLY B 1 153 ? -8.352 19 8.281 1 95.94 153 GLY B O 1
ATOM 3358 N N . SER B 1 154 ? -6.301 19.062 9.219 1 98.12 154 SER B N 1
ATOM 3359 C CA . SER B 1 154 ? -5.629 18.703 7.98 1 98.12 154 SER B CA 1
ATOM 3360 C C . SER B 1 154 ? -4.484 17.719 8.242 1 98.12 154 SER B C 1
ATOM 3362 O O . SER B 1 154 ? -3.727 17.891 9.203 1 98.12 154 SER B O 1
ATOM 3364 N N . ILE B 1 155 ? -4.453 16.672 7.457 1 98.81 155 ILE B N 1
ATOM 3365 C CA . ILE B 1 155 ? -3.352 15.727 7.492 1 98.81 155 ILE B CA 1
ATOM 3366 C C . ILE B 1 155 ? -2.643 15.703 6.141 1 98.81 155 ILE B C 1
ATOM 3368 O O . ILE B 1 155 ? -3.291 15.633 5.094 1 98.81 155 ILE B O 1
ATOM 3372 N N . VAL B 1 156 ? -1.357 15.875 6.141 1 98.94 156 VAL B N 1
ATOM 3373 C CA . VAL B 1 156 ? -0.54 15.68 4.945 1 98.94 156 VAL B CA 1
ATOM 3374 C C . VAL B 1 156 ? 0.373 14.477 5.133 1 98.94 156 VAL B C 1
ATOM 3376 O O . VAL B 1 156 ? 1.071 14.367 6.145 1 98.94 156 VAL B O 1
ATOM 3379 N N . PHE B 1 157 ? 0.316 13.539 4.191 1 98.88 157 PHE B N 1
ATOM 3380 C CA . PHE B 1 157 ? 1.159 12.344 4.223 1 98.88 157 PHE B CA 1
ATOM 3381 C C . PHE B 1 157 ? 2.393 12.539 3.346 1 98.88 157 PHE B C 1
ATOM 3383 O O . PHE B 1 157 ? 2.334 13.219 2.322 1 98.88 157 PHE B O 1
ATOM 3390 N N . THR B 1 158 ? 3.479 11.906 3.777 1 98.38 158 THR B N 1
ATOM 3391 C CA . THR B 1 158 ? 4.629 11.773 2.889 1 98.38 158 THR B CA 1
ATOM 3392 C C . THR B 1 158 ? 4.539 10.484 2.076 1 98.38 158 THR B C 1
ATOM 3394 O O . THR B 1 158 ? 5 9.43 2.52 1 98.38 158 THR B O 1
ATOM 3397 N N . ALA B 1 159 ? 3.928 10.656 0.989 1 97.56 159 ALA B N 1
ATOM 3398 C CA . ALA B 1 159 ? 4.07 9.586 0.003 1 97.56 159 ALA B CA 1
ATOM 3399 C C . ALA B 1 159 ? 5.434 9.648 -0.681 1 97.56 159 ALA B C 1
ATOM 3401 O O . ALA B 1 159 ? 6.465 9.727 -0.013 1 97.56 159 ALA B O 1
ATOM 3402 N N . SER B 1 160 ? 5.523 9.352 -1.965 1 94.25 160 SER B N 1
ATOM 3403 C CA . SER B 1 160 ? 6.77 9.352 -2.727 1 94.25 160 SER B CA 1
ATOM 3404 C C . SER B 1 160 ? 6.504 9.148 -4.215 1 94.25 160 SER B C 1
ATOM 3406 O O . SER B 1 160 ? 5.422 8.711 -4.605 1 94.25 160 SER B O 1
ATOM 3408 N N . ALA B 1 161 ? 7.496 9.594 -4.957 1 92.19 161 ALA B N 1
ATOM 3409 C CA . ALA B 1 161 ? 7.441 9.195 -6.363 1 92.19 161 ALA B CA 1
ATOM 3410 C C . ALA B 1 161 ? 7.363 7.676 -6.496 1 92.19 161 ALA B C 1
ATOM 3412 O O . ALA B 1 161 ? 6.801 7.164 -7.469 1 92.19 161 ALA B O 1
ATOM 3413 N N . SER B 1 162 ? 7.805 6.953 -5.535 1 93.12 162 SER B N 1
ATOM 3414 C CA . SER B 1 162 ? 7.789 5.492 -5.555 1 93.12 162 SER B CA 1
ATOM 3415 C C . SER B 1 162 ? 6.41 4.949 -5.195 1 93.12 162 SER B C 1
ATOM 3417 O O . SER B 1 162 ? 6.18 3.74 -5.254 1 93.12 162 SER B O 1
ATOM 3419 N N . SER B 1 163 ? 5.418 5.801 -4.938 1 97.12 163 SER B N 1
ATOM 3420 C CA . SER B 1 163 ? 4.105 5.371 -4.465 1 97.12 163 SER B CA 1
ATOM 3421 C C . SER B 1 163 ? 3.23 4.895 -5.617 1 97.12 163 SER B C 1
ATOM 3423 O O . SER B 1 163 ? 2.172 4.305 -5.398 1 97.12 163 SER B O 1
ATOM 3425 N N . PHE B 1 164 ? 3.668 5.16 -6.852 1 96.38 164 PHE B N 1
ATOM 3426 C CA . PHE B 1 164 ? 2.744 4.902 -7.949 1 96.38 164 PHE B CA 1
ATOM 3427 C C . PHE B 1 164 ? 3.49 4.402 -9.18 1 96.38 164 PHE B C 1
ATOM 3429 O O . PHE B 1 164 ? 2.943 4.391 -10.281 1 96.38 164 PHE B O 1
ATOM 3436 N N . GLN B 1 165 ? 4.766 4.035 -9.055 1 94.19 165 GLN B N 1
ATOM 3437 C CA . GLN B 1 165 ? 5.574 3.465 -10.125 1 94.19 165 GLN B CA 1
ATOM 3438 C C . GLN B 1 165 ? 6.512 2.389 -9.594 1 94.19 165 GLN B C 1
ATOM 3440 O O . GLN B 1 165 ? 6.492 2.07 -8.398 1 94.19 165 GLN B O 1
ATOM 3445 N N . THR B 1 166 ? 7.297 1.822 -10.508 1 93.88 166 THR B N 1
ATOM 3446 C CA . THR B 1 166 ? 8.227 0.775 -10.102 1 93.88 166 THR B CA 1
ATOM 3447 C C . THR B 1 166 ? 9.383 1.362 -9.297 1 93.88 166 THR B C 1
ATOM 3449 O O . THR B 1 166 ? 9.898 2.432 -9.633 1 93.88 166 THR B O 1
ATOM 3452 N N . PHE B 1 167 ? 9.711 0.689 -8.242 1 93.44 167 PHE B N 1
ATOM 3453 C CA . PHE B 1 167 ? 10.836 1.009 -7.367 1 93.44 167 PHE B CA 1
ATOM 3454 C C . PHE B 1 167 ? 11.359 -0.246 -6.684 1 93.44 167 PHE B C 1
ATOM 3456 O O . PHE B 1 167 ? 10.664 -0.856 -5.871 1 93.44 167 PHE B O 1
ATOM 3463 N N . GLY B 1 168 ? 12.586 -0.62 -7.02 1 93.44 168 GLY B N 1
ATOM 3464 C CA . GLY B 1 168 ? 13.148 -1.915 -6.672 1 93.44 168 GLY B CA 1
ATOM 3465 C C . GLY B 1 168 ? 13.547 -2.018 -5.215 1 93.44 168 GLY B C 1
ATOM 3466 O O . GLY B 1 168 ? 14.648 -2.477 -4.898 1 93.44 168 GLY B O 1
ATOM 3467 N N . ALA B 1 169 ? 12.828 -1.503 -4.316 1 94.12 169 ALA B N 1
ATOM 3468 C CA . ALA B 1 169 ? 12.914 -1.674 -2.867 1 94.12 169 ALA B CA 1
ATOM 3469 C C . ALA B 1 169 ? 11.57 -2.115 -2.289 1 94.12 169 ALA B C 1
ATOM 3471 O O . ALA B 1 169 ? 10.758 -1.279 -1.885 1 94.12 169 ALA B O 1
ATOM 3472 N N . PRO B 1 170 ? 11.375 -3.424 -2.191 1 96.94 170 PRO B N 1
ATOM 3473 C CA . PRO B 1 170 ? 10.047 -3.961 -1.909 1 96.94 170 PRO B CA 1
ATOM 3474 C C . PRO B 1 170 ? 9.461 -3.432 -0.603 1 96.94 170 PRO B C 1
ATOM 3476 O O . PRO B 1 170 ? 8.281 -3.078 -0.55 1 96.94 170 PRO B O 1
ATOM 3479 N N . ASP B 1 171 ? 10.273 -3.383 0.499 1 97.25 171 ASP B N 1
ATOM 3480 C CA . ASP B 1 171 ? 9.766 -2.912 1.784 1 97.25 171 ASP B CA 1
ATOM 3481 C C . ASP B 1 171 ? 9.328 -1.452 1.701 1 97.25 171 ASP B C 1
ATOM 3483 O O . ASP B 1 171 ? 8.242 -1.099 2.152 1 97.25 171 ASP B O 1
ATOM 3487 N N . TYR B 1 172 ? 10.055 -0.64 1.004 1 96.31 172 TYR B N 1
ATOM 3488 C CA . TYR B 1 172 ? 9.797 0.792 0.9 1 96.31 172 TYR B CA 1
ATOM 3489 C C . TYR B 1 172 ? 8.68 1.072 -0.093 1 96.31 172 TYR B C 1
ATOM 3491 O O . TYR B 1 172 ? 7.719 1.775 0.228 1 96.31 172 TYR B O 1
ATOM 3499 N N . ALA B 1 173 ? 8.805 0.482 -1.273 1 97.06 173 ALA B N 1
ATOM 3500 C CA . ALA B 1 173 ? 7.785 0.704 -2.299 1 97.06 173 ALA B CA 1
ATOM 3501 C C . ALA B 1 173 ? 6.414 0.236 -1.82 1 97.06 173 ALA B C 1
ATOM 3503 O O . ALA B 1 173 ? 5.406 0.905 -2.059 1 97.06 173 ALA B O 1
ATOM 3504 N N . THR B 1 174 ? 6.363 -0.903 -1.138 1 98.56 174 THR B N 1
ATOM 3505 C CA . THR B 1 174 ? 5.117 -1.417 -0.586 1 98.56 174 THR B CA 1
ATOM 3506 C C . THR B 1 174 ? 4.52 -0.429 0.412 1 98.56 174 THR B C 1
ATOM 3508 O O . THR B 1 174 ? 3.334 -0.098 0.333 1 98.56 174 THR B O 1
ATOM 3511 N N . ALA B 1 175 ? 5.336 0.043 1.27 1 98.62 175 ALA B N 1
ATOM 3512 C CA . ALA B 1 175 ? 4.883 0.989 2.285 1 98.62 175 ALA B CA 1
ATOM 3513 C C . ALA B 1 175 ? 4.352 2.268 1.644 1 98.62 175 ALA B C 1
ATOM 3515 O O . ALA B 1 175 ? 3.273 2.75 2.006 1 98.62 175 ALA B O 1
ATOM 3516 N N . LYS B 1 176 ? 5.082 2.781 0.706 1 98.5 176 LYS B N 1
ATOM 3517 C CA . LYS B 1 176 ? 4.723 4.074 0.135 1 98.5 176 LYS B CA 1
ATOM 3518 C C . LYS B 1 176 ? 3.494 3.959 -0.763 1 98.5 176 LYS B C 1
ATOM 3520 O O . LYS B 1 176 ? 2.686 4.887 -0.841 1 98.5 176 LYS B O 1
ATOM 3525 N N . HIS B 1 177 ? 3.35 2.854 -1.443 1 98.75 177 HIS B N 1
ATOM 3526 C CA . HIS B 1 177 ? 2.076 2.596 -2.105 1 98.75 177 HIS B CA 1
ATOM 3527 C C . HIS B 1 177 ? 0.93 2.559 -1.101 1 98.75 177 HIS B C 1
ATOM 3529 O O . HIS B 1 177 ? -0.139 3.119 -1.352 1 98.75 177 HIS B O 1
ATOM 3535 N N . GLY B 1 178 ? 1.19 1.877 -0.005 1 98.88 178 GLY B N 1
ATOM 3536 C CA . GLY B 1 178 ? 0.193 1.838 1.053 1 98.88 178 GLY B CA 1
ATOM 3537 C C . GLY B 1 178 ? -0.202 3.215 1.552 1 98.88 178 GLY B C 1
ATOM 3538 O O . GLY B 1 178 ? -1.383 3.482 1.782 1 98.88 178 GLY B O 1
ATOM 3539 N N . VAL B 1 179 ? 0.743 4.082 1.691 1 98.88 179 VAL B N 1
ATOM 3540 C CA . VAL B 1 179 ? 0.486 5.438 2.17 1 98.88 179 VAL B CA 1
ATOM 3541 C C . VAL B 1 179 ? -0.404 6.176 1.174 1 98.88 179 VAL B C 1
ATOM 3543 O O . VAL B 1 179 ? -1.333 6.883 1.569 1 98.88 179 VAL B O 1
ATOM 3546 N N . LEU B 1 180 ? -0.103 6.055 -0.104 1 98.81 180 LEU B N 1
ATOM 3547 C CA . LEU B 1 180 ? -0.958 6.672 -1.113 1 98.81 180 LEU B CA 1
ATOM 3548 C C . LEU B 1 180 ? -2.377 6.117 -1.033 1 98.81 180 LEU B C 1
ATOM 3550 O O . LEU B 1 180 ? -3.348 6.875 -1.114 1 98.81 180 LEU B O 1
ATOM 3554 N N . GLY B 1 181 ? -2.477 4.793 -0.882 1 98.56 181 GLY B N 1
ATOM 3555 C CA . GLY B 1 181 ? -3.781 4.172 -0.717 1 98.56 181 GLY B CA 1
ATOM 3556 C C . GLY B 1 181 ? -4.527 4.668 0.507 1 98.56 181 GLY B C 1
ATOM 3557 O O . GLY B 1 181 ? -5.746 4.84 0.469 1 98.56 181 GLY B O 1
ATOM 3558 N N . LEU B 1 182 ? -3.803 4.879 1.561 1 98.69 182 LEU B N 1
ATOM 3559 C CA . LEU B 1 182 ? -4.383 5.426 2.781 1 98.69 182 LEU B CA 1
ATOM 3560 C C . LEU B 1 182 ? -4.969 6.812 2.529 1 98.69 182 LEU B C 1
ATOM 3562 O O . LEU B 1 182 ? -6.133 7.066 2.85 1 98.69 182 LEU B O 1
ATOM 3566 N N . MET B 1 183 ? -4.25 7.68 1.895 1 98.62 183 MET B N 1
ATOM 3567 C CA . MET B 1 183 ? -4.742 9.016 1.575 1 98.62 183 MET B CA 1
ATOM 3568 C C . MET B 1 183 ? -5.992 8.945 0.705 1 98.62 183 MET B C 1
ATOM 3570 O O . MET B 1 183 ? -7.016 9.547 1.033 1 98.62 183 MET B O 1
ATOM 3574 N N . ARG B 1 184 ? -5.93 8.156 -0.364 1 97.5 184 ARG B N 1
ATOM 3575 C CA . ARG B 1 184 ? -7.027 8.039 -1.319 1 97.5 184 ARG B CA 1
ATOM 3576 C C . ARG B 1 184 ? -8.305 7.562 -0.632 1 97.5 184 ARG B C 1
ATOM 3578 O O . ARG B 1 184 ? -9.398 8.023 -0.96 1 97.5 184 ARG B O 1
ATOM 3585 N N . SER B 1 185 ? -8.141 6.66 0.295 1 96.75 185 SER B N 1
ATOM 3586 C CA . SER B 1 185 ? -9.297 6.016 0.915 1 96.75 185 SER B CA 1
ATOM 3587 C C . SER B 1 185 ? -9.922 6.91 1.978 1 96.75 185 SER B C 1
ATOM 3589 O O . SER B 1 185 ? -11.094 6.742 2.328 1 96.75 185 SER B O 1
ATOM 3591 N N . LEU B 1 186 ? -9.195 7.832 2.477 1 96.88 186 LEU B N 1
ATOM 3592 C CA . LEU B 1 186 ? -9.664 8.656 3.58 1 96.88 186 LEU B CA 1
ATOM 3593 C C . LEU B 1 186 ? -10.492 9.836 3.064 1 96.88 186 LEU B C 1
ATOM 3595 O O . LEU B 1 186 ? -11.258 10.438 3.818 1 96.88 186 LEU B O 1
ATOM 3599 N N . VAL B 1 187 ? -10.312 10.305 1.808 1 93.12 187 VAL B N 1
ATOM 3600 C CA . VAL B 1 187 ? -10.984 11.469 1.242 1 93.12 187 VAL B CA 1
ATOM 3601 C C . VAL B 1 187 ? -12.492 11.336 1.437 1 93.12 187 VAL B C 1
ATOM 3603 O O . VAL B 1 187 ? -13.164 12.305 1.814 1 93.12 187 VAL B O 1
ATOM 3606 N N . GLY B 1 188 ? -13.07 10.133 1.343 1 83.5 188 GLY B N 1
ATOM 3607 C CA . GLY B 1 188 ? -14.5 9.945 1.491 1 83.5 188 GLY B CA 1
ATOM 3608 C C . GLY B 1 188 ? -14.891 9.367 2.838 1 83.5 188 GLY B C 1
ATOM 3609 O O . GLY B 1 188 ? -16.078 9.195 3.125 1 83.5 188 GLY B O 1
ATOM 3610 N N . GLN B 1 189 ? -13.922 9.219 3.721 1 89.62 189 GLN B N 1
ATOM 3611 C CA . GLN B 1 189 ? -14.203 8.516 4.973 1 89.62 189 GLN B CA 1
ATOM 3612 C C . GLN B 1 189 ? -13.938 9.414 6.176 1 89.62 189 GLN B C 1
ATOM 3614 O O . GLN B 1 189 ? -14.555 9.258 7.227 1 89.62 189 GLN B O 1
ATOM 3619 N N . ALA B 1 190 ? -12.992 10.32 5.992 1 92 190 ALA B N 1
ATOM 3620 C CA . ALA B 1 190 ? -12.711 11.25 7.078 1 92 190 ALA B CA 1
ATOM 3621 C C . ALA B 1 190 ? -13.891 12.188 7.32 1 92 190 ALA B C 1
ATOM 3623 O O . ALA B 1 190 ? -14.703 12.422 6.418 1 92 190 ALA B O 1
ATOM 3624 N N . PRO B 1 191 ? -13.977 12.648 8.562 1 90.94 191 PRO B N 1
ATOM 3625 C CA . PRO B 1 191 ? -15.031 13.641 8.812 1 90.94 191 PRO B CA 1
ATOM 3626 C C . PRO B 1 191 ? -14.969 14.82 7.852 1 90.94 191 PRO B C 1
ATOM 3628 O O . PRO B 1 191 ? -13.883 15.195 7.391 1 90.94 191 PRO B O 1
ATOM 3631 N N . GLY B 1 192 ? -16.078 15.383 7.543 1 88.81 192 GLY B N 1
ATOM 3632 C CA . GLY B 1 192 ? -16.203 16.438 6.547 1 88.81 192 GLY B CA 1
ATOM 3633 C C . GLY B 1 192 ? -15.289 17.625 6.812 1 88.81 192 GLY B C 1
ATOM 3634 O O . GLY B 1 192 ? -14.906 18.328 5.883 1 88.81 192 GLY B O 1
ATOM 3635 N N . ASN B 1 193 ? -14.961 17.875 8.039 1 92 193 ASN B N 1
ATOM 3636 C CA . ASN B 1 193 ? -14.109 19 8.398 1 92 193 ASN B CA 1
ATOM 3637 C C . ASN B 1 193 ? -12.633 18.609 8.406 1 92 193 ASN B C 1
ATOM 3639 O O . ASN B 1 193 ? -11.789 19.391 8.867 1 92 193 ASN B O 1
ATOM 3643 N N . VAL B 1 194 ? -12.312 17.422 7.965 1 96.19 194 VAL B N 1
ATOM 3644 C CA . VAL B 1 194 ? -10.93 16.953 7.918 1 96.19 194 VAL B CA 1
ATOM 3645 C C . VAL B 1 194 ? -10.5 16.766 6.469 1 96.19 194 VAL B C 1
ATOM 3647 O O . VAL B 1 194 ? -11.203 16.141 5.68 1 96.19 194 VAL B O 1
ATOM 3650 N N . ARG B 1 195 ? -9.398 17.406 6.113 1 97.38 195 ARG B N 1
ATOM 3651 C CA . ARG B 1 195 ? -8.812 17.234 4.789 1 97.38 195 ARG B CA 1
ATOM 3652 C C . ARG B 1 195 ? -7.57 16.344 4.855 1 97.38 195 ARG B C 1
ATOM 3654 O O . ARG B 1 195 ? -6.809 16.406 5.824 1 97.38 195 ARG B O 1
ATOM 3661 N N . VAL B 1 196 ? -7.414 15.5 3.844 1 98.44 196 VAL B N 1
ATOM 3662 C CA . VAL B 1 196 ? -6.23 14.656 3.732 1 98.44 196 VAL B CA 1
ATOM 3663 C C . VAL B 1 196 ? -5.57 14.867 2.373 1 98.44 196 VAL B C 1
ATOM 3665 O O . VAL B 1 196 ? -6.25 14.93 1.347 1 98.44 196 VAL B O 1
ATOM 3668 N N . ASN B 1 197 ? -4.277 15.133 2.357 1 98.75 197 ASN B N 1
ATOM 3669 C CA . ASN B 1 197 ? -3.457 15.289 1.158 1 98.75 197 ASN B CA 1
ATOM 3670 C C . ASN B 1 197 ? -2.107 14.594 1.312 1 98.75 197 ASN B C 1
ATOM 3672 O O . ASN B 1 197 ? -1.777 14.102 2.391 1 98.75 197 ASN B O 1
ATOM 3676 N N . ALA B 1 198 ? -1.387 14.469 0.228 1 98.88 198 ALA B N 1
ATOM 3677 C CA . ALA B 1 198 ? -0.063 13.852 0.283 1 98.88 198 ALA B CA 1
ATOM 3678 C C . ALA B 1 198 ? 0.922 14.594 -0.619 1 98.88 198 ALA B C 1
ATOM 3680 O O . ALA B 1 198 ? 0.515 15.344 -1.512 1 98.88 198 ALA B O 1
ATOM 3681 N N . ILE B 1 199 ? 2.154 14.461 -0.299 1 98.69 199 ILE B N 1
ATOM 3682 C CA . ILE B 1 199 ? 3.236 14.914 -1.164 1 98.69 199 ILE B CA 1
ATOM 3683 C C . ILE B 1 199 ? 3.992 13.711 -1.724 1 98.69 199 ILE B C 1
ATOM 3685 O O . ILE B 1 199 ? 4.062 12.664 -1.08 1 98.69 199 ILE B O 1
ATOM 3689 N N . ALA B 1 200 ? 4.508 13.875 -2.865 1 97.25 200 ALA B N 1
ATOM 3690 C CA . ALA B 1 200 ? 5.332 12.867 -3.535 1 97.25 200 ALA B CA 1
ATOM 3691 C C . ALA B 1 200 ? 6.652 13.469 -4.012 1 97.25 200 ALA B C 1
ATOM 3693 O O . ALA B 1 200 ? 6.816 13.758 -5.199 1 97.25 200 ALA B O 1
ATOM 3694 N N . PRO B 1 201 ? 7.578 13.539 -3.152 1 95.5 201 PRO B N 1
ATOM 3695 C CA . PRO B 1 201 ? 8.875 14.102 -3.549 1 95.5 201 PRO B CA 1
ATOM 3696 C C . PRO B 1 201 ? 9.688 13.141 -4.414 1 95.5 201 PRO B C 1
ATOM 3698 O O . PRO B 1 201 ? 9.688 11.938 -4.176 1 95.5 201 PRO B O 1
ATOM 3701 N N . SER B 1 202 ? 10.258 13.703 -5.43 1 91.88 202 SER B N 1
ATOM 3702 C CA . SER B 1 202 ? 11.344 12.984 -6.098 1 91.88 202 SER B CA 1
ATOM 3703 C C . SER B 1 202 ? 12.617 13 -5.258 1 91.88 202 SER B C 1
ATOM 3705 O O . SER B 1 202 ? 12.562 13.234 -4.051 1 91.88 202 SER B O 1
ATOM 3707 N N . TRP B 1 203 ? 13.711 12.609 -5.832 1 89.19 203 TRP B N 1
ATOM 3708 C CA . TRP B 1 203 ? 14.977 12.523 -5.102 1 89.19 203 TRP B CA 1
ATOM 3709 C C . TRP B 1 203 ? 15.273 13.828 -4.371 1 89.19 203 TRP B C 1
ATOM 3711 O O . TRP B 1 203 ? 15.359 14.891 -4.992 1 89.19 203 TRP B O 1
ATOM 3721 N N . THR B 1 204 ? 15.328 13.758 -3.111 1 91.25 204 THR B N 1
ATOM 3722 C CA . THR B 1 204 ? 15.523 14.898 -2.223 1 91.25 204 THR B CA 1
ATOM 3723 C C . THR B 1 204 ? 16.75 14.688 -1.339 1 91.25 204 THR B C 1
ATOM 3725 O O . THR B 1 204 ? 16.984 13.586 -0.839 1 91.25 204 THR B O 1
ATOM 3728 N N . THR B 1 205 ? 17.5 15.742 -1.229 1 87.44 205 THR B N 1
ATOM 3729 C CA . THR B 1 205 ? 18.688 15.672 -0.39 1 87.44 205 THR B CA 1
ATOM 3730 C C . THR B 1 205 ? 18.312 15.523 1.08 1 87.44 205 THR B C 1
ATOM 3732 O O . THR B 1 205 ? 17.75 16.438 1.678 1 87.44 205 THR B O 1
ATOM 3735 N N . THR B 1 206 ? 18.453 14.32 1.497 1 81.81 206 THR B N 1
ATOM 3736 C CA . THR B 1 206 ? 18.234 14.047 2.914 1 81.81 206 THR B CA 1
ATOM 3737 C C . THR B 1 206 ? 19.406 13.273 3.5 1 81.81 206 THR B C 1
ATOM 3739 O O . THR B 1 206 ? 20.422 13.062 2.826 1 81.81 206 THR B O 1
ATOM 3742 N N . GLY B 1 207 ? 19.375 13.102 4.727 1 67.12 207 GLY B N 1
ATOM 3743 C CA . GLY B 1 207 ? 20.422 12.281 5.332 1 67.12 207 GLY B CA 1
ATOM 3744 C C . GLY B 1 207 ? 20.359 10.828 4.887 1 67.12 207 GLY B C 1
ATOM 3745 O O . GLY B 1 207 ? 21.25 10.039 5.215 1 67.12 207 GLY B O 1
ATOM 3746 N N . LEU B 1 208 ? 19.375 10.492 4.031 1 62.78 208 LEU B N 1
ATOM 3747 C CA . LEU B 1 208 ? 19.188 9.094 3.668 1 62.78 208 LEU B CA 1
ATOM 3748 C C . LEU B 1 208 ? 20.188 8.656 2.607 1 62.78 208 LEU B C 1
ATOM 3750 O O . LEU B 1 208 ? 20.781 7.586 2.717 1 62.78 208 LEU B O 1
ATOM 3754 N N . VAL B 1 209 ? 20.359 9.398 1.48 1 66.31 209 VAL B N 1
ATOM 3755 C CA . VAL B 1 209 ? 21.359 9.156 0.438 1 66.31 209 VAL B CA 1
ATOM 3756 C C . VAL B 1 209 ? 22.156 10.43 0.177 1 66.31 209 VAL B C 1
ATOM 3758 O O . VAL B 1 209 ? 21.578 11.484 -0.103 1 66.31 209 VAL B O 1
ATOM 3761 N N . PRO B 1 210 ? 23.469 10.305 0.376 1 71.19 210 PRO B N 1
ATOM 3762 C CA . PRO B 1 210 ? 24.266 11.508 0.137 1 71.19 210 PRO B CA 1
ATOM 3763 C C . PRO B 1 210 ? 24.062 12.094 -1.256 1 71.19 210 PRO B C 1
ATOM 3765 O O . PRO B 1 210 ? 24.016 11.352 -2.242 1 71.19 210 PRO B O 1
ATOM 3768 N N . ALA B 1 211 ? 23.922 13.375 -1.243 1 77.31 211 ALA B N 1
ATOM 3769 C CA . ALA B 1 211 ? 23.656 14.094 -2.488 1 77.31 211 ALA B CA 1
ATOM 3770 C C . ALA B 1 211 ? 24.781 13.875 -3.492 1 77.31 211 ALA B C 1
ATOM 3772 O O . ALA B 1 211 ? 24.547 13.75 -4.695 1 77.31 211 ALA B O 1
ATOM 3773 N N . GLU B 1 212 ? 25.953 13.82 -2.963 1 77 212 GLU B N 1
ATOM 3774 C CA . GLU B 1 212 ? 27.109 13.625 -3.832 1 77 212 GLU B CA 1
ATOM 3775 C C . GLU B 1 212 ? 27.078 12.266 -4.52 1 77 212 GLU B C 1
ATOM 3777 O O . GLU B 1 212 ? 27.469 12.141 -5.68 1 77 212 GLU B O 1
ATOM 3782 N N . PHE B 1 213 ? 26.625 11.352 -3.814 1 78.56 213 PHE B N 1
ATOM 3783 C CA . PHE B 1 213 ? 26.484 10.016 -4.375 1 78.56 213 PHE B CA 1
ATOM 3784 C C . PHE B 1 213 ? 25.453 10 -5.496 1 78.56 213 PHE B C 1
ATOM 3786 O O . PHE B 1 213 ? 25.719 9.469 -6.578 1 78.56 213 PHE B O 1
ATOM 3793 N N . LEU B 1 214 ? 24.375 10.641 -5.27 1 81.06 214 LEU B N 1
ATOM 3794 C CA . LEU B 1 214 ? 23.328 10.695 -6.281 1 81.06 214 LEU B CA 1
ATOM 3795 C C . LEU B 1 214 ? 23.797 11.484 -7.5 1 81.06 214 LEU B C 1
ATOM 3797 O O . LEU B 1 214 ? 23.484 11.117 -8.633 1 81.06 214 LEU B O 1
ATOM 3801 N N . ALA B 1 215 ? 24.547 12.484 -7.211 1 81.38 215 ALA B N 1
ATOM 3802 C CA . ALA B 1 215 ? 25.078 13.281 -8.312 1 81.38 215 ALA B CA 1
ATOM 3803 C C . ALA B 1 215 ? 26 12.438 -9.195 1 81.38 215 ALA B C 1
ATOM 3805 O O . ALA B 1 215 ? 26.016 12.602 -10.414 1 81.38 215 ALA B O 1
ATOM 3806 N N . SER B 1 216 ? 26.703 11.625 -8.562 1 82.25 216 SER B N 1
ATOM 3807 C CA . SER B 1 216 ? 27.625 10.766 -9.312 1 82.25 216 SER B CA 1
ATOM 3808 C C . SER B 1 216 ? 26.859 9.789 -10.203 1 82.25 216 SER B C 1
ATOM 3810 O O . SER B 1 216 ? 27.406 9.25 -11.164 1 82.25 216 SER B O 1
ATOM 3812 N N . LEU B 1 217 ? 25.656 9.641 -9.906 1 82.44 217 LEU B N 1
ATOM 3813 C CA . LEU B 1 217 ? 24.797 8.758 -10.688 1 82.44 217 LEU B CA 1
ATOM 3814 C C . LEU B 1 217 ? 24 9.539 -11.719 1 82.44 217 LEU B C 1
ATOM 3816 O O . LEU B 1 217 ? 23.125 8.977 -12.398 1 82.44 217 LEU B O 1
ATOM 3820 N N . GLY B 1 218 ? 24.219 10.836 -11.734 1 82.25 218 GLY B N 1
ATOM 3821 C CA . GLY B 1 218 ? 23.516 11.68 -12.688 1 82.25 218 GLY B CA 1
ATOM 3822 C C . GLY B 1 218 ? 22.141 12.102 -12.211 1 82.25 218 GLY B C 1
ATOM 3823 O O . GLY B 1 218 ? 21.297 12.5 -13.016 1 82.25 218 GLY B O 1
ATOM 3824 N N . VAL B 1 219 ? 21.953 11.938 -10.938 1 84.38 219 VAL B N 1
ATOM 3825 C CA . VAL B 1 219 ? 20.641 12.289 -10.375 1 84.38 219 VAL B CA 1
ATOM 3826 C C . VAL B 1 219 ? 20.719 13.68 -9.75 1 84.38 219 VAL B C 1
ATOM 3828 O O . VAL B 1 219 ? 21.609 13.961 -8.945 1 84.38 219 VAL B O 1
ATOM 3831 N N . ILE B 1 220 ? 19.812 14.547 -10.258 1 85 220 ILE B N 1
ATOM 3832 C CA . ILE B 1 220 ? 19.688 15.867 -9.656 1 85 220 ILE B CA 1
ATOM 3833 C C . ILE B 1 220 ? 18.719 15.812 -8.477 1 85 220 ILE B C 1
ATOM 3835 O O . ILE B 1 220 ? 17.578 15.391 -8.625 1 85 220 ILE B O 1
ATOM 3839 N N . THR B 1 221 ? 19.234 16.141 -7.332 1 89.31 221 THR B N 1
ATOM 3840 C CA . THR B 1 221 ? 18.391 16.125 -6.141 1 89.31 221 THR B CA 1
ATOM 3841 C C . THR B 1 221 ? 17.844 17.516 -5.859 1 89.31 221 THR B C 1
ATOM 3843 O O . THR B 1 221 ? 18.375 18.516 -6.34 1 89.31 221 THR B O 1
ATOM 3846 N N . GLN B 1 222 ? 16.703 17.578 -5.184 1 91.88 222 GLN B N 1
ATOM 3847 C CA . GLN B 1 222 ? 16.141 18.844 -4.754 1 91.88 222 GLN B CA 1
ATOM 3848 C C . GLN B 1 222 ? 16.344 19.062 -3.254 1 91.88 222 GLN B C 1
ATOM 3850 O O . GLN B 1 222 ? 16.609 18.109 -2.518 1 91.88 222 GLN B O 1
ATOM 3855 N N . ASP B 1 223 ? 16.219 20.344 -2.857 1 93.81 223 ASP B N 1
ATOM 3856 C CA . ASP B 1 223 ? 16.328 20.734 -1.457 1 93.81 223 ASP B CA 1
ATOM 3857 C C . ASP B 1 223 ? 15.086 20.359 -0.673 1 93.81 223 ASP B C 1
ATOM 3859 O O . ASP B 1 223 ? 13.961 20.516 -1.161 1 93.81 223 ASP B O 1
ATOM 3863 N N . PRO B 1 224 ? 15.297 19.844 0.572 1 96.19 224 PRO B N 1
ATOM 3864 C CA . PRO B 1 224 ? 14.125 19.531 1.388 1 96.19 224 PRO B CA 1
ATOM 3865 C C . PRO B 1 224 ? 13.164 20.703 1.532 1 96.19 224 PRO B C 1
ATOM 3867 O O . PRO B 1 224 ? 11.961 20.5 1.72 1 96.19 224 PRO B O 1
ATOM 3870 N N . GLY B 1 225 ? 13.688 21.891 1.411 1 96.69 225 GLY B N 1
ATOM 3871 C CA . GLY B 1 225 ? 12.844 23.062 1.492 1 96.69 225 GLY B CA 1
ATOM 3872 C C . GLY B 1 225 ? 11.789 23.125 0.405 1 96.69 225 GLY B C 1
ATOM 3873 O O . GLY B 1 225 ? 10.703 23.672 0.614 1 96.69 225 GLY B O 1
ATOM 3874 N N . VAL B 1 226 ? 12.148 22.594 -0.78 1 95.88 226 VAL B N 1
ATOM 3875 C CA . VAL B 1 226 ? 11.188 22.5 -1.871 1 95.88 226 VAL B CA 1
ATOM 3876 C C . VAL B 1 226 ? 9.992 21.656 -1.44 1 95.88 226 VAL B C 1
ATOM 3878 O O . VAL B 1 226 ? 8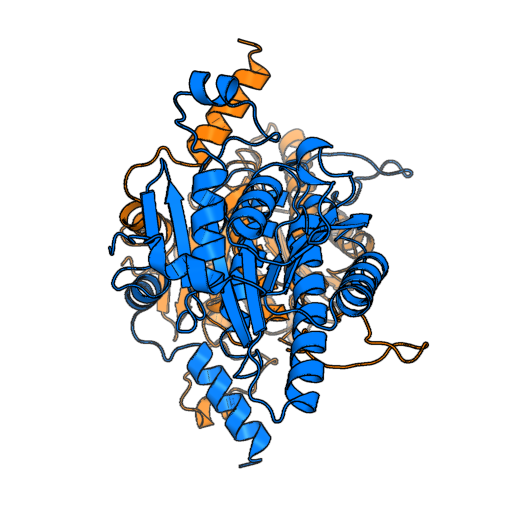.844 22.031 -1.653 1 95.88 226 VAL B O 1
ATOM 3881 N N . VAL B 1 227 ? 10.258 20.578 -0.784 1 97.75 227 VAL B N 1
ATOM 3882 C CA . VAL B 1 227 ? 9.219 19.656 -0.339 1 97.75 227 VAL B CA 1
ATOM 3883 C C . VAL B 1 227 ? 8.43 20.281 0.805 1 97.75 227 VAL B C 1
ATOM 3885 O O . VAL B 1 227 ? 7.195 20.203 0.836 1 97.75 227 VAL B O 1
ATOM 3888 N N . ALA B 1 228 ? 9.109 20.953 1.693 1 98.25 228 ALA B N 1
ATOM 3889 C CA . ALA B 1 228 ? 8.477 21.641 2.82 1 98.25 228 ALA B CA 1
ATOM 3890 C C . ALA B 1 228 ? 7.422 22.625 2.338 1 98.25 228 ALA B C 1
ATOM 3892 O O . ALA B 1 228 ? 6.359 22.766 2.947 1 98.25 228 ALA B O 1
ATOM 3893 N N . ARG B 1 229 ? 7.719 23.312 1.253 1 98.19 229 ARG B N 1
ATOM 3894 C CA . ARG B 1 229 ? 6.797 24.297 0.704 1 98.19 229 ARG B CA 1
ATOM 3895 C C . ARG B 1 229 ? 5.5 23.641 0.247 1 98.19 229 ARG B C 1
ATOM 3897 O O . ARG B 1 229 ? 4.418 24.203 0.408 1 98.19 229 ARG B O 1
ATOM 3904 N N . SER B 1 230 ? 5.609 22.453 -0.321 1 97.94 230 SER B N 1
ATOM 3905 C CA . SER B 1 230 ? 4.418 21.703 -0.711 1 97.94 230 SER B CA 1
ATOM 3906 C C . SER B 1 230 ? 3.551 21.375 0.5 1 97.94 230 SER B C 1
ATOM 3908 O O . SER B 1 230 ? 2.326 21.484 0.444 1 97.94 230 SER B O 1
ATOM 3910 N N . VAL B 1 231 ? 4.164 20.984 1.564 1 98.69 231 VAL B N 1
ATOM 3911 C CA . VAL B 1 231 ? 3.451 20.609 2.781 1 98.69 231 VAL B CA 1
ATOM 3912 C C . VAL B 1 231 ? 2.732 21.828 3.354 1 98.69 231 VAL B C 1
ATOM 3914 O O . VAL B 1 231 ? 1.534 21.766 3.641 1 98.69 231 VAL B O 1
ATOM 3917 N N . ALA B 1 232 ? 3.453 22.938 3.457 1 98.69 232 ALA B N 1
ATOM 3918 C CA . ALA B 1 232 ? 2.885 24.172 3.99 1 98.69 232 ALA B CA 1
ATOM 3919 C C . ALA B 1 232 ? 1.705 24.641 3.145 1 98.69 232 ALA B C 1
ATOM 3921 O O . ALA B 1 232 ? 0.688 25.078 3.68 1 98.69 232 ALA B O 1
ATOM 3922 N N . PHE B 1 233 ? 1.865 24.516 1.853 1 98.5 233 PHE B N 1
ATOM 3923 C CA . PHE B 1 233 ? 0.806 24.891 0.929 1 98.5 233 PHE B CA 1
ATOM 3924 C C . PHE B 1 233 ? -0.447 24.062 1.159 1 98.5 233 PHE B C 1
ATOM 3926 O O . PHE B 1 233 ? -1.556 24.594 1.212 1 98.5 233 PHE B O 1
ATOM 3933 N N . LEU B 1 234 ? -0.286 22.781 1.371 1 98.38 234 LEU B N 1
ATOM 3934 C CA . LEU B 1 234 ? -1.422 21.891 1.565 1 98.38 234 LEU B CA 1
ATOM 3935 C C . LEU B 1 234 ? -2.094 22.156 2.91 1 98.38 234 LEU B C 1
ATOM 3937 O O . LEU B 1 234 ? -3.305 21.969 3.049 1 98.38 234 LEU B O 1
ATOM 3941 N N . PHE B 1 235 ? -1.335 22.547 3.908 1 98.31 235 PHE B N 1
ATOM 3942 C CA . PHE B 1 235 ? -1.926 23 5.168 1 98.31 235 PHE B CA 1
ATOM 3943 C C . PHE B 1 235 ? -2.748 24.266 4.965 1 98.31 235 PHE B C 1
ATOM 3945 O O . PHE B 1 235 ? -3.885 24.344 5.434 1 98.31 235 PHE B O 1
ATOM 3952 N N . ALA B 1 236 ? -2.223 25.203 4.227 1 97.44 236 ALA B N 1
ATOM 3953 C CA . ALA B 1 236 ? -2.764 26.562 4.141 1 97.44 236 ALA B CA 1
ATOM 3954 C C . ALA 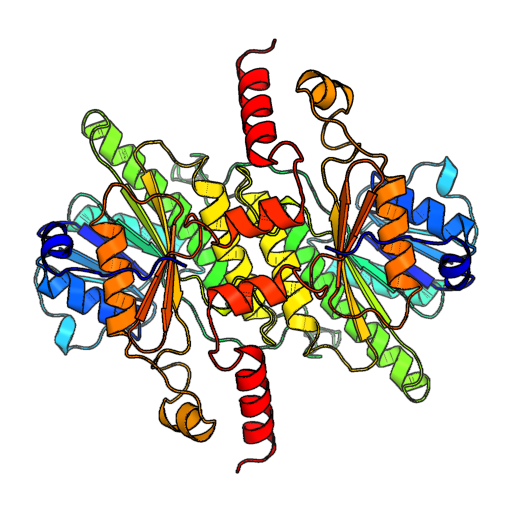B 1 236 ? -3.971 26.609 3.209 1 97.44 236 ALA B C 1
ATOM 3956 O O . ALA B 1 236 ? -4.902 27.391 3.432 1 97.44 236 ALA B O 1
ATOM 3957 N N . GLU B 1 237 ? -3.908 25.844 2.174 1 95.19 237 GLU B N 1
ATOM 3958 C CA . GLU B 1 237 ? -4.973 25.875 1.175 1 95.19 237 GLU B CA 1
ATOM 3959 C C . GLU B 1 237 ? -6.148 25 1.593 1 95.19 237 GLU B C 1
ATOM 3961 O O . GLU B 1 237 ? -6.152 23.797 1.328 1 95.19 237 GLU B O 1
ATOM 3966 N N . SER B 1 238 ? -7.211 25.562 2.082 1 92.69 238 SER B N 1
ATOM 3967 C CA . SER B 1 238 ? -8.297 24.875 2.76 1 92.69 238 SER B CA 1
ATOM 3968 C C . SER B 1 238 ? -9.203 24.156 1.763 1 92.69 238 SER B C 1
ATOM 3970 O O . SER B 1 238 ? -10.039 23.328 2.15 1 92.69 238 SER B O 1
ATOM 3972 N N . THR B 1 239 ? -9 24.344 0.479 1 92.75 239 THR B N 1
ATOM 3973 C CA . THR B 1 239 ? -9.883 23.75 -0.515 1 92.75 239 THR B CA 1
ATOM 3974 C C . THR B 1 239 ? -9.305 22.422 -1.024 1 92.75 239 THR B C 1
ATOM 3976 O O . THR B 1 239 ? -9.969 21.703 -1.773 1 92.75 239 THR B O 1
ATOM 3979 N N . ARG B 1 240 ? -8.141 22.125 -0.626 1 95.31 240 ARG B N 1
ATOM 3980 C CA . ARG B 1 240 ? -7.48 20.938 -1.168 1 95.31 240 ARG B CA 1
ATOM 3981 C C . ARG B 1 240 ? -7.723 19.719 -0.276 1 95.31 240 ARG B C 1
ATOM 3983 O O . ARG B 1 240 ? -7.324 19.719 0.891 1 95.31 240 ARG B O 1
ATOM 3990 N N . ASN B 1 241 ? -8.391 18.75 -0.827 1 97.19 241 ASN B N 1
ATOM 3991 C CA . ASN B 1 241 ? -8.664 17.453 -0.199 1 97.19 241 ASN B CA 1
ATOM 3992 C C . ASN B 1 241 ? -8.469 16.297 -1.179 1 97.19 241 ASN B C 1
ATOM 3994 O O . ASN B 1 241 ? -9.102 16.266 -2.234 1 97.19 241 ASN B O 1
ATOM 3998 N N . GLY B 1 242 ? -7.551 15.406 -0.879 1 97.62 242 GLY B N 1
ATOM 3999 C CA . GLY B 1 242 ? -7.281 14.281 -1.756 1 97.62 242 GLY B CA 1
ATOM 4000 C C . GLY B 1 242 ? -6.293 14.602 -2.857 1 97.62 242 GLY B C 1
ATOM 4001 O O . GLY B 1 242 ? -6.336 14.008 -3.936 1 97.62 242 GLY B O 1
ATOM 4002 N N . HIS B 1 243 ? -5.457 15.586 -2.627 1 97.81 243 HIS B N 1
ATOM 4003 C CA . HIS B 1 243 ? -4.496 15.992 -3.646 1 97.81 243 HIS B CA 1
ATOM 4004 C C . HIS B 1 243 ? -3.119 15.391 -3.379 1 97.81 243 HIS B C 1
ATOM 4006 O O . HIS B 1 243 ? -2.773 15.109 -2.23 1 97.81 243 HIS B O 1
ATOM 4012 N N . LEU B 1 244 ? -2.422 15.172 -4.402 1 98.12 244 LEU B N 1
ATOM 4013 C CA . LEU B 1 244 ? -1.042 14.695 -4.387 1 98.12 244 LEU B CA 1
ATOM 4014 C C . LEU B 1 244 ? -0.131 15.648 -5.156 1 98.12 244 LEU B C 1
ATOM 4016 O O . LEU B 1 244 ? -0.301 15.844 -6.359 1 98.12 244 LEU B O 1
ATOM 4020 N N . ILE B 1 245 ? 0.829 16.281 -4.465 1 97.81 245 ILE B N 1
ATOM 4021 C CA . ILE B 1 245 ? 1.753 17.203 -5.109 1 97.81 245 ILE B CA 1
ATOM 4022 C C . ILE B 1 245 ? 3.092 16.516 -5.352 1 97.81 245 ILE B C 1
ATOM 4024 O O . ILE B 1 245 ? 3.762 16.094 -4.406 1 97.81 245 ILE B O 1
ATOM 4028 N N . TYR B 1 246 ? 3.457 16.391 -6.586 1 96.62 246 TYR B N 1
ATOM 4029 C CA . TYR B 1 246 ? 4.77 15.898 -7 1 96.62 246 TYR B CA 1
ATOM 4030 C C . TYR B 1 246 ? 5.77 17.047 -7.102 1 96.62 246 TYR B C 1
ATOM 4032 O O . TYR B 1 246 ? 5.488 18.062 -7.738 1 96.62 246 TYR B O 1
ATOM 4040 N N . SER B 1 247 ? 6.879 16.938 -6.402 1 95.75 247 SER B N 1
ATOM 4041 C CA . SER B 1 247 ? 7.938 17.938 -6.492 1 95.75 247 SER B CA 1
ATOM 4042 C C . SER B 1 247 ? 9.219 17.328 -7.059 1 95.75 247 SER B C 1
ATOM 4044 O O . SER B 1 247 ? 9.633 16.234 -6.645 1 95.75 247 SER B O 1
ATOM 4046 N N . TRP B 1 248 ? 9.781 17.984 -7.953 1 92 248 TRP B N 1
ATOM 4047 C CA . TRP B 1 248 ? 11.008 17.531 -8.609 1 92 248 TRP B CA 1
ATOM 4048 C C . TRP B 1 248 ? 11.836 18.734 -9.07 1 92 248 TRP B C 1
ATOM 4050 O O . TRP B 1 248 ? 11.352 19.578 -9.812 1 92 248 TRP B O 1
ATOM 4060 N N . GLU B 1 249 ? 13.039 18.812 -8.633 1 89.56 249 GLU B N 1
ATOM 4061 C CA . GLU B 1 249 ? 13.992 19.844 -9.047 1 89.56 249 GLU B CA 1
ATOM 4062 C C . GLU B 1 249 ? 13.414 21.234 -8.867 1 89.56 249 GLU B C 1
ATOM 4064 O O . GLU B 1 249 ? 13.523 22.078 -9.758 1 89.56 249 GLU B O 1
ATOM 4069 N N . GLY B 1 250 ? 12.703 21.359 -7.82 1 91.25 250 GLY B N 1
ATOM 4070 C CA . GLY B 1 250 ? 12.188 22.672 -7.461 1 91.25 250 GLY B CA 1
ATOM 4071 C C . GLY B 1 250 ? 10.852 22.984 -8.102 1 91.25 250 GLY B C 1
ATOM 4072 O O . GLY B 1 250 ? 10.289 24.062 -7.895 1 91.25 250 GLY B O 1
ATOM 4073 N N . ASN B 1 251 ? 10.344 22.047 -8.867 1 93.12 251 ASN B N 1
ATOM 4074 C CA . ASN B 1 251 ? 9.055 22.234 -9.523 1 93.12 251 ASN B CA 1
ATOM 4075 C C . ASN B 1 251 ? 7.949 21.469 -8.812 1 93.12 251 ASN B C 1
ATOM 4077 O O . ASN B 1 251 ? 8.227 20.5 -8.094 1 93.12 251 ASN B O 1
ATOM 4081 N N . TYR B 1 252 ? 6.699 21.969 -9.016 1 95.81 252 TYR B N 1
ATOM 4082 C CA . TYR B 1 252 ? 5.543 21.344 -8.383 1 95.81 252 TYR B CA 1
ATOM 4083 C C . TYR B 1 252 ? 4.473 21.016 -9.406 1 95.81 252 TYR B C 1
ATOM 4085 O O . TYR B 1 252 ? 4.227 21.781 -10.336 1 95.81 252 TYR B O 1
ATOM 4093 N N . LYS B 1 253 ? 3.908 19.891 -9.242 1 95.62 253 LYS B N 1
ATOM 4094 C CA . LYS B 1 253 ? 2.748 19.469 -10.023 1 95.62 253 LYS B CA 1
ATOM 4095 C C . LYS B 1 253 ? 1.707 18.781 -9.141 1 95.62 253 LYS B C 1
ATOM 4097 O O . LYS B 1 253 ? 2.053 17.969 -8.289 1 95.62 253 LYS B O 1
ATOM 4102 N N . GLU B 1 254 ? 0.459 19.25 -9.234 1 97.06 254 GLU B N 1
ATOM 4103 C CA . GLU B 1 254 ? -0.611 18.438 -8.68 1 97.06 254 GLU B CA 1
ATOM 4104 C C . GLU B 1 254 ? -0.98 17.297 -9.625 1 97.06 254 GLU B C 1
ATOM 4106 O O . GLU B 1 254 ? -1.412 17.531 -10.75 1 97.06 254 GLU B O 1
ATOM 4111 N N . ILE B 1 255 ? -0.871 16.047 -9.133 1 96.25 255 ILE B N 1
ATOM 4112 C CA . ILE B 1 255 ? -0.885 14.992 -10.141 1 96.25 255 ILE B CA 1
ATOM 4113 C C . ILE B 1 255 ? -2.006 14 -9.836 1 96.25 255 ILE B C 1
ATOM 4115 O O . ILE B 1 255 ? -2.139 12.977 -10.508 1 96.25 255 ILE B O 1
ATOM 4119 N N . GLU B 1 256 ? -2.783 14.25 -8.844 1 96.5 256 GLU B N 1
ATOM 4120 C CA . GLU B 1 256 ? -3.838 13.328 -8.453 1 96.5 256 GLU B CA 1
ATOM 4121 C C . GLU B 1 256 ? -5.16 13.664 -9.133 1 96.5 256 GLU B C 1
ATOM 4123 O O . GLU B 1 256 ? -5.586 12.969 -10.055 1 96.5 256 GLU B O 1
ATOM 4128 N N . GLN B 1 257 ? -5.734 14.805 -8.836 1 94.81 257 GLN B N 1
ATOM 4129 C CA . GLN B 1 257 ? -7.078 15.18 -9.266 1 94.81 257 GLN B CA 1
ATOM 4130 C C . GLN B 1 257 ? -7.031 16.062 -10.508 1 94.81 257 GLN B C 1
ATOM 4132 O O . GLN B 1 257 ? -8.055 16.281 -11.164 1 94.81 257 GLN B O 1
ATOM 4137 N N . ALA B 1 258 ? -5.871 16.578 -10.805 1 93.31 258 ALA B N 1
ATOM 4138 C CA . ALA B 1 258 ? -5.738 17.438 -11.977 1 93.31 258 ALA B CA 1
ATOM 4139 C C . ALA B 1 258 ? -6.188 16.719 -13.242 1 93.31 258 ALA B C 1
ATOM 4141 O O . ALA B 1 258 ? -6.133 15.492 -13.312 1 93.31 258 ALA B O 1
ATOM 4142 N N . GLU B 1 259 ? -6.66 17.531 -14.156 1 90.75 259 GLU B N 1
ATOM 4143 C CA . GLU B 1 259 ? -6.93 16.953 -15.469 1 90.75 259 GLU B CA 1
ATOM 4144 C C . GLU B 1 259 ? -5.684 16.281 -16.047 1 90.75 259 GLU B C 1
ATOM 4146 O O . GLU B 1 259 ? -4.613 16.891 -16.078 1 90.75 259 GLU B O 1
ATOM 4151 N N . GLY B 1 260 ? -5.844 15.031 -16.422 1 90.5 260 GLY B N 1
ATOM 4152 C CA . GLY B 1 260 ? -4.695 14.297 -16.922 1 90.5 260 GLY B CA 1
ATOM 4153 C C . GLY B 1 260 ? -3.836 13.711 -15.812 1 90.5 260 GLY B C 1
ATOM 4154 O O . GLY B 1 260 ? -2.775 13.141 -16.078 1 90.5 260 GLY B O 1
ATOM 4155 N N . GLY B 1 261 ? -4.348 13.891 -14.602 1 93.94 261 GLY B N 1
ATOM 4156 C CA . GLY B 1 261 ? -3.627 13.328 -13.477 1 93.94 261 GLY B CA 1
ATOM 4157 C C . GLY B 1 261 ? -3.842 11.836 -13.312 1 93.94 261 GLY B C 1
ATOM 4158 O O . GLY B 1 261 ? -4.332 11.172 -14.234 1 93.94 261 GLY B O 1
ATOM 4159 N N . LEU B 1 262 ? -3.436 11.32 -12.234 1 95.19 262 LEU B N 1
ATOM 4160 C CA . LEU B 1 262 ? -3.436 9.875 -12.008 1 95.19 262 LEU B CA 1
ATOM 4161 C C . LEU B 1 262 ? -4.855 9.32 -12.039 1 95.19 262 LEU B C 1
ATOM 4163 O O . LEU B 1 262 ? -5.117 8.312 -12.695 1 95.19 262 LEU B O 1
ATOM 4167 N N . LEU B 1 263 ? -5.82 9.953 -11.336 1 93.75 263 LEU B N 1
ATOM 4168 C CA . LEU B 1 263 ? -7.168 9.406 -11.211 1 93.75 263 LEU B CA 1
ATOM 4169 C C . LEU B 1 263 ? -7.906 9.477 -12.539 1 93.75 263 LEU B C 1
ATOM 4171 O O . LEU B 1 263 ? -8.633 8.547 -12.906 1 93.75 263 LEU B O 1
ATOM 4175 N N . SER B 1 264 ? -7.766 10.633 -13.219 1 90.56 264 SER B N 1
ATOM 4176 C CA . SER B 1 264 ? -8.422 10.742 -14.516 1 90.56 264 SER B CA 1
ATOM 4177 C C . SER B 1 264 ? -7.84 9.742 -15.516 1 90.56 264 SER B C 1
ATOM 4179 O O . SER B 1 264 ? -8.57 9.172 -16.328 1 90.56 264 SER B O 1
ATOM 4181 N N . THR B 1 265 ? -6.582 9.5 -15.445 1 89.75 265 THR B N 1
ATOM 4182 C CA . THR B 1 265 ? -5.93 8.547 -16.344 1 89.75 265 THR B CA 1
ATOM 4183 C C . THR B 1 265 ? -6.418 7.129 -16.062 1 89.75 265 THR B C 1
ATOM 4185 O O . THR B 1 265 ? -6.633 6.348 -17 1 89.75 265 THR B O 1
ATOM 4188 N N . VAL B 1 266 ? -6.508 6.77 -14.812 1 92.81 266 VAL B N 1
ATOM 4189 C CA . VAL B 1 266 ? -7.02 5.453 -14.445 1 92.81 266 VAL B CA 1
ATOM 4190 C C . VAL B 1 266 ? -8.414 5.258 -15.023 1 92.81 266 VAL B C 1
ATOM 4192 O O . VAL B 1 266 ? -8.727 4.191 -15.562 1 92.81 266 VAL B O 1
ATOM 4195 N N . LYS B 1 267 ? -9.25 6.27 -14.898 1 90.62 267 LYS B N 1
ATOM 4196 C CA . LYS B 1 267 ? -10.594 6.195 -15.461 1 90.62 267 LYS B CA 1
ATOM 4197 C C . LYS B 1 267 ? -10.547 5.93 -16.969 1 90.62 267 LYS B C 1
ATOM 4199 O O . LYS B 1 267 ? -11.328 5.129 -17.484 1 90.62 267 LYS B O 1
ATOM 4204 N N . ASP B 1 268 ? -9.625 6.609 -17.609 1 90.25 268 ASP B N 1
ATOM 4205 C CA . ASP B 1 268 ? -9.484 6.441 -19.047 1 90.25 268 ASP B CA 1
ATOM 4206 C C . ASP B 1 268 ? -9.031 5.027 -19.391 1 90.25 268 ASP B C 1
ATOM 4208 O O . ASP B 1 268 ? -9.492 4.441 -20.375 1 90.25 268 ASP B O 1
ATOM 4212 N N . ILE B 1 269 ? -8.148 4.5 -18.625 1 91.81 269 ILE B N 1
ATOM 4213 C CA . ILE B 1 269 ? -7.602 3.168 -18.859 1 91.81 269 ILE B CA 1
ATOM 4214 C C . ILE B 1 269 ? -8.688 2.117 -18.656 1 91.81 269 ILE B C 1
ATOM 4216 O O . ILE B 1 269 ? -8.828 1.193 -19.469 1 91.81 269 ILE B O 1
ATOM 4220 N N . LEU B 1 270 ? -9.469 2.287 -17.562 1 89.94 270 LEU B N 1
ATOM 4221 C CA . LEU B 1 270 ? -10.477 1.293 -17.203 1 89.94 270 LEU B CA 1
ATOM 4222 C C . LEU B 1 270 ? -11.695 1.409 -18.109 1 89.94 270 LEU B C 1
ATOM 4224 O O . LEU B 1 270 ? -12.398 0.421 -18.344 1 89.94 270 LEU B O 1
ATOM 4228 N N . GLY B 1 271 ? -11.852 2.572 -18.531 1 82.06 271 GLY B N 1
ATOM 4229 C CA . GLY B 1 271 ? -13.086 2.854 -19.25 1 82.06 271 GLY B CA 1
ATOM 4230 C C . GLY B 1 271 ? -14.211 3.293 -18.344 1 82.06 271 GLY B C 1
ATOM 4231 O O . GLY B 1 271 ? -14 4.062 -17.406 1 82.06 271 GLY B O 1
ATOM 4232 N N . ASN B 1 272 ? -15.43 2.93 -18.672 1 65.38 272 ASN B N 1
ATOM 4233 C CA . ASN B 1 272 ? -16.5 3.6 -17.938 1 65.38 272 ASN B CA 1
ATOM 4234 C C . ASN B 1 272 ? -17.234 2.631 -17.031 1 65.38 272 ASN B C 1
ATOM 4236 O O . ASN B 1 272 ? -18.453 2.473 -17.141 1 65.38 272 ASN B O 1
ATOM 4240 N N . PRO B 1 273 ? -16.484 1.949 -16.25 1 68.38 273 PRO B N 1
ATOM 4241 C CA . PRO B 1 273 ? -17.234 1.252 -15.211 1 68.38 273 PRO B CA 1
ATOM 4242 C C . PRO B 1 273 ? -17.688 2.184 -14.086 1 68.38 273 PRO B C 1
ATOM 4244 O O . PRO B 1 273 ? -17.141 3.279 -13.93 1 68.38 273 PRO B O 1
ATOM 4247 N N . VAL B 1 274 ? -18.797 1.911 -13.445 1 72.69 274 VAL B N 1
ATOM 4248 C CA . VAL B 1 274 ? -19.156 2.648 -12.234 1 72.69 274 VAL B CA 1
ATOM 4249 C C . VAL B 1 274 ? -17.969 2.641 -11.258 1 72.69 274 VAL B C 1
ATOM 4251 O O . VAL B 1 274 ? -17.375 1.592 -11.008 1 72.69 274 VAL B O 1
ATOM 4254 N N . SER B 1 275 ? -17.656 3.822 -10.805 1 78.62 275 SER B N 1
ATOM 4255 C CA . SER B 1 275 ? -16.516 3.998 -9.906 1 78.62 275 SER B CA 1
ATOM 4256 C C . SER B 1 275 ? -16.656 3.129 -8.664 1 78.62 275 SER B C 1
ATOM 4258 O O . SER B 1 275 ? -17.75 2.998 -8.109 1 78.62 275 SER B O 1
ATOM 4260 N N . GLU B 1 276 ? -15.578 2.525 -8.258 1 76.94 276 GLU B N 1
ATOM 4261 C CA . GLU B 1 276 ? -15.562 1.716 -7.039 1 76.94 276 GLU B CA 1
ATOM 4262 C C . GLU B 1 276 ? -16.031 2.521 -5.836 1 76.94 276 GLU B C 1
ATOM 4264 O O . GLU B 1 276 ? -16.781 2.018 -5 1 76.94 276 GLU B O 1
ATOM 4269 N N . ASP B 1 277 ? -15.617 3.697 -5.832 1 79 277 ASP B N 1
ATOM 4270 C CA . ASP B 1 277 ? -15.961 4.574 -4.719 1 79 277 ASP B CA 1
ATOM 4271 C C . ASP B 1 277 ? -17.453 4.902 -4.715 1 79 277 ASP B C 1
ATOM 4273 O O . ASP B 1 277 ? -18.078 4.988 -3.654 1 79 277 ASP B O 1
ATOM 4277 N N . GLU B 1 278 ? -17.938 5.121 -5.875 1 78.19 278 GLU B N 1
ATOM 4278 C CA . GLU B 1 278 ? -19.375 5.398 -5.98 1 78.19 278 GLU B CA 1
ATOM 4279 C C . GLU B 1 278 ? -20.203 4.215 -5.488 1 78.19 278 GLU B C 1
ATOM 4281 O O . GLU B 1 278 ? -21.203 4.402 -4.805 1 78.19 278 GLU B O 1
ATOM 4286 N N . VAL B 1 279 ? -19.781 3.068 -5.828 1 79.81 279 VAL B N 1
ATOM 4287 C CA . VAL B 1 279 ? -20.5 1.864 -5.422 1 79.81 279 VAL B CA 1
ATOM 4288 C C . VAL B 1 279 ? -20.438 1.71 -3.902 1 79.81 279 VAL B C 1
ATOM 4290 O O . VAL B 1 279 ? -21.438 1.383 -3.26 1 79.81 279 VAL B O 1
ATOM 4293 N N . LEU B 1 280 ? -19.344 1.988 -3.328 1 79.44 280 LEU B N 1
ATOM 4294 C CA . LEU B 1 280 ? -19.172 1.904 -1.879 1 79.44 280 LEU B CA 1
ATOM 4295 C C . LEU B 1 280 ? -20.094 2.906 -1.175 1 79.44 280 LEU B C 1
ATOM 4297 O O . LEU B 1 280 ? -20.688 2.59 -0.144 1 79.44 280 LEU B O 1
ATOM 4301 N N . GLN B 1 281 ? -20.156 4.078 -1.766 1 79.5 281 GLN B N 1
ATOM 4302 C CA . GLN B 1 281 ? -21.031 5.094 -1.195 1 79.5 281 GLN B CA 1
ATOM 4303 C C . GLN B 1 281 ? -22.484 4.652 -1.25 1 79.5 281 GLN B C 1
ATOM 4305 O O . GLN B 1 281 ? -23.25 4.855 -0.296 1 79.5 281 GLN B O 1
ATOM 4310 N N . ARG B 1 282 ? -22.828 3.992 -2.357 1 80.5 282 ARG B N 1
ATOM 4311 C CA . ARG B 1 282 ? -24.188 3.479 -2.492 1 80.5 282 ARG B CA 1
ATOM 4312 C C . ARG B 1 282 ? -24.453 2.379 -1.472 1 80.5 282 ARG B C 1
ATOM 4314 O O . ARG B 1 282 ? -25.562 2.293 -0.927 1 80.5 282 ARG B O 1
ATOM 4321 N N . MET B 1 283 ? -23.5 1.615 -1.242 1 80.19 283 MET B N 1
ATOM 4322 C CA . MET B 1 283 ? -23.609 0.534 -0.268 1 80.19 283 MET B CA 1
ATOM 4323 C C . MET B 1 283 ? -23.844 1.089 1.133 1 80.19 283 MET B C 1
ATOM 4325 O O . MET B 1 283 ? -24.719 0.594 1.863 1 80.19 283 MET B O 1
ATOM 4329 N N . LYS B 1 284 ? -23.141 2.088 1.45 1 77.38 284 LYS B N 1
ATOM 4330 C CA . LYS B 1 284 ? -23.25 2.707 2.768 1 77.38 284 LYS B CA 1
ATOM 4331 C C . LYS B 1 284 ? -24.625 3.357 2.951 1 77.38 284 LYS B C 1
ATOM 4333 O O . LYS B 1 284 ? -25.203 3.275 4.031 1 77.38 284 LYS B O 1
ATOM 4338 N N . GLU B 1 285 ? -25.031 3.93 1.902 1 78.44 285 GLU B N 1
ATOM 4339 C CA . GLU B 1 285 ? -26.328 4.59 1.948 1 78.44 285 GLU B CA 1
ATOM 4340 C C . GLU B 1 285 ? -27.453 3.572 2.102 1 78.44 285 GLU B C 1
ATOM 4342 O O . GLU B 1 285 ? -28.422 3.811 2.832 1 78.44 285 GLU B O 1
ATOM 4347 N N . LYS B 1 286 ? -27.375 2.473 1.441 1 76.94 286 LYS B N 1
ATOM 4348 C CA . LYS B 1 286 ? -28.375 1.425 1.517 1 76.94 286 LYS B CA 1
ATOM 4349 C C . LYS B 1 286 ? -28.375 0.747 2.885 1 76.94 286 LYS B C 1
ATOM 4351 O O . LYS B 1 286 ? -29.422 0.41 3.424 1 76.94 286 LYS B O 1
ATOM 4356 N N . ALA B 1 287 ? -27.203 0.479 3.396 1 70.75 287 ALA B N 1
ATOM 4357 C CA . ALA B 1 287 ? -27.094 -0.14 4.715 1 70.75 287 ALA B CA 1
ATOM 4358 C C . ALA B 1 287 ? -27.688 0.757 5.797 1 70.75 287 ALA B C 1
ATOM 4360 O O . ALA B 1 287 ? -28.266 0.268 6.766 1 70.75 287 ALA B O 1
ATOM 4361 N N . SER B 1 288 ? -27.484 2.064 5.621 1 65.12 288 SER B N 1
ATOM 4362 C CA . SER B 1 288 ? -27.953 3.031 6.605 1 65.12 288 SER B CA 1
ATOM 4363 C C . SER B 1 288 ? -29.469 3.221 6.504 1 65.12 288 SER B C 1
ATOM 4365 O O . SER B 1 288 ? -30.125 3.533 7.5 1 65.12 288 SER B O 1
ATOM 4367 N N . THR B 1 289 ? -29.953 2.943 5.277 1 64.94 289 THR B N 1
ATOM 4368 C CA . THR B 1 289 ? -31.375 3.225 5.086 1 64.94 289 THR B CA 1
ATOM 4369 C C . THR B 1 289 ? -32.188 1.942 5.168 1 64.94 289 THR B C 1
ATOM 4371 O O . THR B 1 289 ? -33.438 1.991 5.281 1 64.94 289 THR B O 1
ATOM 4374 N N . GLY B 1 290 ? -31.484 0.663 5.367 1 57.5 290 GLY B N 1
ATOM 4375 C CA . GLY B 1 290 ? -32.219 -0.594 5.383 1 57.5 290 GLY B CA 1
ATOM 4376 C C . GLY B 1 290 ? -32.969 -0.856 4.098 1 57.5 290 GLY B C 1
ATOM 4377 O O . GLY B 1 290 ? -33.75 -1.807 4.016 1 57.5 290 GLY B O 1
ATOM 4378 N N . LYS B 1 291 ? -33.156 -0.012 3.152 1 47.22 291 LYS B N 1
ATOM 4379 C CA . LYS B 1 291 ? -34.031 -0.188 2.008 1 47.22 291 LYS B CA 1
ATOM 4380 C C . LYS B 1 291 ? -33.312 -0.855 0.844 1 47.22 291 LYS B C 1
ATOM 4382 O O . LYS B 1 291 ? -32.125 -0.621 0.633 1 47.22 291 LYS B O 1
#

Organism: Aspergillus parasiticus (NCBI:txid5067)

Solvent-accessible surface area (backbone atoms only — not comparable to full-atom values): 29273 Å² total; per-residue (Å²): 111,51,75,48,84,84,58,70,78,53,38,53,65,36,43,72,35,31,34,39,26,31,30,24,40,46,42,47,29,26,34,30,49,53,52,40,47,73,40,47,18,29,38,32,31,26,17,81,54,78,53,55,74,89,70,57,83,41,98,45,47,44,82,36,78,23,46,55,64,33,65,68,35,42,51,50,44,54,51,50,40,31,73,73,67,67,49,66,38,32,35,35,45,48,39,63,68,70,67,77,58,50,54,76,59,82,51,59,38,98,84,72,38,80,39,77,63,77,55,61,44,32,35,31,39,25,49,14,41,53,50,48,47,34,54,49,51,52,54,31,49,55,50,12,64,75,50,81,59,71,49,56,28,36,39,37,36,61,38,29,54,42,30,76,46,55,23,64,24,35,44,39,17,15,18,25,9,17,37,44,21,36,38,42,4,36,57,77,59,46,58,90,50,44,32,31,30,33,35,19,49,42,64,53,46,32,88,81,52,59,56,67,60,38,42,74,69,72,44,78,61,19,57,26,54,55,54,19,50,54,52,45,42,55,65,38,40,84,84,55,59,46,41,32,38,36,35,53,75,77,39,40,28,46,40,28,76,34,70,70,12,52,52,52,43,47,41,63,63,72,41,87,62,81,50,64,34,59,52,50,52,50,48,51,52,32,66,73,64,73,104,112,46,73,48,83,84,58,70,77,53,39,54,66,35,42,71,35,31,35,38,27,30,31,24,41,46,41,45,29,25,33,31,49,53,52,40,47,73,42,46,18,28,39,31,32,27,16,82,54,79,53,54,74,90,72,57,81,43,96,45,47,45,81,38,80,22,45,54,64,33,66,69,36,42,51,50,43,54,52,51,39,31,70,73,68,67,50,66,37,33,36,34,45,47,41,62,68,70,66,76,58,48,55,74,56,85,52,60,38,98,86,71,38,80,38,78,61,78,55,62,43,33,35,30,39,25,50,14,41,53,51,49,47,34,53,50,52,54,52,33,50,54,51,11,66,76,51,79,59,73,48,57,27,34,40,37,37,59,37,28,54,40,29,75,45,54,22,65,26,37,43,39,15,15,16,24,7,17,38,45,22,35,39,42,4,35,57,76,58,47,58,91,48,43,32,31,30,33,35,19,48,43,64,51,46,30,89,81,52,57,56,68,59,38,43,76,71,72,44,76,60,20,57,24,54,53,53,21,50,54,53,46,43,55,66,39,39,83,83,57,58,46,40,32,37,37,35,52,73,78,39,41,27,44,42,27,75,34,69,70,12,52,50,52,44,47,42,62,63,72,43,86,64,83,51,64,35,57,51,51,52,49,49,51,52,31,66,74,63,74,103

InterPro domains:
  IPR002347 Short-chain dehydrogenase/reductase SDR [PF00106] (17-209)
  IPR002347 Short-chain dehydrogenase/reductase SDR [PR00081] (18-35)
  IPR002347 Short-chain dehydrogenase/reductase SDR [PR00081] (86-97)
  IPR002347 Short-chain dehydrogenase/reductase SDR [PR00081] (147-163)
  IPR002347 Short-chain dehydrogenase/reductase SDR [PR00081] (172-191)
  IPR002347 Short-chain dehydrogenase/reductase SDR [PR00081] (192-209)
  IPR036291 NAD(P)-binding domain superfamily [SSF51735] (13-245)

pLDDT: mean 92.6, std 8.83, range [46.78, 98.94]

Secondary structure (DSSP, 8-state):
--B----HHHHGGGTT-EEEEET-SSHHHHHHHHHHHHTT-EEEEEESSPPPHHHH--TTEEEEE--TT-HHHHHHHHHHHHHHHS--SEEEE---------TT---B-TTSSBPPPP-HHHIIIIIHHHHHHHHHHHHHHHHHHHTTT---EEEEEE--GGGSS--S-HHHHHHHHHHHHHHHHHTTTS-TTEEEEEEEE-SB--SSS-HHHHHHTTPPPB-HHHHHHHHHHHHH-TT--S-EEEEETTEEEE-SSSTTSHHHHHHHHH-SPPPHHHHHHHHHHHHHHT-/-EE----HHHHGGGTT-EEEEET-SSHHHHHHHHHHHHTT-EEEEEESSPPPHHHH-STTEEEEE--TT-HHHHHHHHHHHHHHHS--SEEEE---------TT---B-TTSSBPPPP-HHHIIIIIHHHHHHHHHHHHHHHHHHHTTT---EEEEEE--GGGSS--S-HHHHHHHHHHHHHHHHHTTTS-TTEEEEEEEE-SB--SSS-HHHHHHTTPPPB-HHHHHHHHHHHHH-TT--S-EEEEETTEEEE-SSSTTSHHHHHHHHH-SPPPHHHHHHHHHHHHHHT-

Nearest PDB structures (foldseek):
  2d1y-assembly1_A  TM=8.191E-01  e=5.643E-17  Thermus thermophilus
  2d1y-assembly1_C  TM=8.036E-01  e=5.988E-17  Thermus thermophilus
  2d1y-assembly1_D  TM=8.116E-01  e=1.221E-16  Thermus thermophilus
  8pa2-assembly1_B  TM=7.949E-01  e=8.059E-17  Thermus thermophilus HB8
  2d1y-assembly1_B  TM=7.958E-01  e=2.492E-16  Thermus thermophilus

Foldseek 3Di:
DDWDDQDPVLLLLLAAAEEEEEPLQWFLNVLLLVVSVVSHAQYEYEACDHHDPVSCPDLSYHYQHAQLLDLVRLLVSLVVSCVSSVAHAEYELEWFADFPLCQPPQDADPVRHRDHDDLVRLSRLAVSSVSNVVSQLVRQVVVCVVVVNPGAHEYEYEAAPLLPDDDNRCSNSVRSVNRLVVQQVCLVPGPPRYAYYYEHEDAAPIPRDHCVVCVVVVDDHHYSNLVSSVRSSRSSPRVDHSWYWYDDNSIIDTAPPDVNHDVNVVCVVVDDDDDPVNVVVVVVVCVVVVD/DDWDDQDPVLLLLLAAAEEEEEPLQWFLNVLLLVVSVVSHAQYEYEECDDHDPVSCDDLSYHYQHAQLLDLVRLLVSLVVSCVSSVAHAEYELEWFADFPLCQPPQDADPVRHRDHDDLVRLSRLAVSSVSNVVSQLVRQVVVCVVVVNPGAHEYEYEAAPLLPDDDNRCSNSVNSVNRLVVQQVCLVPGPPRYAYYYEHEDAAPIPRDHCVVCVVVVDDHHYSNLVSSVRSSRSSPRVDHSWYWYDDNSIIDTAPPDVPHDVNVVCVVVDDDDDPVNVVVVVVVCVVVVD

Radius of gyration: 23.74 Å; Cα contacts (8 Å, |Δi|>4): 1303; chains: 2; bounding box: 68×72×56 Å

Sequence (582 aa):
MASLEILDEALVKLKDKVILITGGSSGIGRATVELCLQLGAKVVIGDLNSPPANISNTENLKFVKADTSSWDSLRNLFNEAVKTFGHIDHVFANAGIAPRTNFLDESIDENGELAPPDLKVLNVNLNGAIYTTRLAVHHFRKFAEQHNGIVTGSIVFTASASSFQTFGAPDYATAKHGVLGLMRSLVGQAPGNVRVNAIAPSWTTTGLVPAEFLASLGVITQDPGVVARSVAFLFAESTRNGHLIYSWEGNYKEIEQAEGGLLSTVKDILGNPVSEDEVLQRMKEKASTGKMASLEILDEALVKLKDKVILITGGSSGIGRATVELCLQLGAKVVIGDLNSPPANISNTENLKFVKADTSSWDSLRNLFNEAVKTFGHIDHVFANAGIAPRTNFLDESIDENGELAPPDLKVLNVNLNGAIYTTRLAVHHFRKFAEQHNGIVTGSIVFTASASSFQTFGAPDYATAKHGVLGLMRSLVGQAPGNVRVNAIAPSWTTTGLVPAEFLASLGVITQDPGVVARSVAFLFAESTRNGHLIYSWEGNYKEIEQAEGGLLSTVKDILGNPVSEDEVLQRMKEKASTGK